Protein 5JCI (pdb70)

Organism: Oryza sativa subsp. japonica (NCBI:txid39947)

Nearest PDB structures (foldseek):
  5jck-assembly1_A  TM=1.001E+00  e=1.129E-86  Oryza sativa Japonica Group
  7bvi-assembly1_A  TM=9.956E-01  e=1.476E-84  Cenchrus americanus
  5jcn-assembly1_A  TM=9.969E-01  e=1.476E-84  Oryza sativa Japonica Group
  5jcl-assembly1_A  TM=9.964E-01  e=8.554E-84  Oryza sativa Japonica Group
  5jcl-assembly2_B  TM=9.959E-01  e=5.136E-84  Oryza sativa Japonica Group

InterPro domains:
  IPR016156 FAD/NAD-linked reductase, dimerisation domain superfamily [G3DSA:3.30.390.30] (347-435)
  IPR016156 FAD/NAD-linked reductase, dimerisation domain superfamily [SSF55424] (340-432)
  IPR023753 FAD/NAD(P)-binding domain [PF07992] (7-322)
  IPR036188 FAD/NAD(P)-binding domain superfamily [G3DSA:3.50.50.60] (10-326)
  IPR036188 FAD/NAD(P)-binding domain superfamily [G3DSA:3.50.50.60] (130-261)
  IPR036188 FAD/NAD(P)-binding domain superfamily [SSF51905] (2-333)
  IPR048618 Monodehydroascorbate reductase 3-like, C-terminal domain [PF21791] (345-432)
  IPR050446 FAD-dependent Oxidoreductases and Apoptosis Regulators [PTHR43557] (4-433)

Solvent-accessible surface area: 18449 Å² total; per-residue (Å²): 158,98,98,14,67,1,1,0,7,12,5,12,13,9,0,0,1,0,0,58,11,0,24,153,62,48,14,132,94,56,33,0,0,0,0,3,102,18,76,41,1,0,0,7,39,30,19,4,10,32,11,9,6,102,63,128,154,32,29,102,41,75,35,15,6,0,0,46,47,60,75,22,104,107,0,54,68,106,36,1,81,141,77,24,3,67,35,19,51,80,21,89,12,78,130,5,54,8,102,66,78,26,0,33,6,68,141,48,50,34,8,20,3,77,34,0,1,0,9,28,18,5,20,22,49,63,4,78,95,119,69,14,121,10,16,144,16,73,36,14,14,42,12,59,33,15,87,34,0,73,118,0,37,61,9,6,123,77,70,156,50,13,74,1,2,0,12,4,4,25,68,44,0,8,2,0,0,2,10,0,53,81,20,104,2,56,0,10,0,1,1,71,64,90,80,0,16,45,221,23,5,26,49,90,0,0,57,5,4,23,44,17,1,66,98,90,34,2,92,37,33,85,59,8,59,11,67,3,2,63,50,69,118,114,30,25,7,55,9,0,35,7,149,83,61,50,90,31,116,5,53,0,0,0,3,11,39,45,24,111,20,34,17,93,42,0,168,80,61,13,43,84,64,119,51,0,0,79,5,59,11,62,0,26,12,69,37,108,10,2,3,0,1,2,18,0,0,0,0,43,1,106,51,32,145,88,40,44,59,16,83,30,21,16,0,9,24,94,0,0,42,14,0,0,88,8,4,38,6,136,80,77,72,133,113,39,130,84,15,79,5,32,6,45,25,32,3,114,19,35,103,8,26,8,34,8,23,2,14,56,56,38,116,54,26,52,8,64,65,38,67,28,104,32,108,139,6,71,1,0,1,0,8,20,94,114,39,83,0,20,0,0,0,1,2,11,22,43,115,116,44,19,156,14,0,17,93,0,0,119,73,42,12,106,21,110,77,62,108,89,5,98,139,56,4,33,98,39,1,81,157,61

Sequence (432 aa):
EKHFKYVILGGGVAAGYAAREFAKQGVKPGELAIISKEAVAPYERPALSKGYLFPQNAARLPGFHVCVGSGGERLLPEWYSEKGIELILSTEIVKADLASKTLTSAVGATFTYEILIIATGSSVIKLSDFGTQGADSNNILYLREVDDADKLVAAIQAKKGGKAVIVGGGYIGLELSAALKINDFDVTMVFPEPWCMPRLFTADIAAFYESYYTNKGVKIVKGTVAVGFDADANGDVTAVNLKNGSVLEADIVVVGVGGRPLTTLFKGQVAEEKGGIKTDAFFETSVPGVYAVGDVATFPMKMYNELRRVEHVDHARKSAEQAVKAIKGKESGESVVEYDYLPYFYSRSFDLGWQFYGDNVGDTILFGDSDPTSAKPKFGSYWIKDGKVLGAFLEGGSPDENKAIAKVAKTQPPVANIEELKKEGLQFASKI

Radius of gyration: 22.46 Å; Cα contacts (8 Å, |Δi|>4): 994; chains: 1; bounding box: 64×62×45 Å

CATH classification: 3.50.50.60 (+2 more: 3.50.50.60, 3.30.390.30)

GO terms:
  GO:0016656 monodehydroascorbate reductase (NADH) activity (F, IDA)
  GO:0098869 cellular oxidant detoxification (P, IDA)

Foldseek 3Di:
DAEAAEEEEAFELLNQLLVVLCVVLPPAARHAEYAHLAAAHYFDQQLLLPQCLAPPPRDDPPVGHPDPVVPDDRCHPVNCVVRNYHYHYSWDFDAADVVQQWTATPVGDIYGYNFYEYEQFWDADFPVNVVAALSPFPQAAEGGDVVSSVVVSVLLVVQQQEAEEEEAFEQSSLSNQQSSVSSNHQYEYEEQDPFGNVVFDDPLVRVLSVVLSVVSRYHYHYNKHFRYFDADPVRHTAWTAIPVGDIGGHNHYYYHHDTATPCVNCVPPWDDDPRAFEDELQQDTPDPSYGYFAQRYFYQQPVVRDTHGDHASVRSNVSSSSNSVVVSCVVVVNDDDGDHDWDWHKHDGDPKIKIKTFDQDADKDKADDSPSVDPQDWIKMFHADPQWTGMIMIMRDDPLLVVLRNCSNSVGDGHDDVVVCRHCVSVVSNVD

B-factor: mean 23.24, std 11.05, range [11.0, 92.42]

Structure (mmCIF, N/CA/C/O backbone):
data_5JCI
#
_entry.id   5JCI
#
_cell.length_a   81.270
_cell.length_b   81.270
_cell.length_c   120.665
_cell.angle_alpha   90.000
_cell.angle_beta   90.000
_cell.angle_gamma   90.000
#
_symmetry.space_group_name_H-M   'P 41 21 2'
#
loop_
_entity.id
_entity.type
_entity.pdbx_description
1 polymer 'Os09g0567300 protein'
2 non-polymer 'FLAVIN-ADENINE DINUCLEOTIDE'
3 water water
#
loop_
_atom_site.group_PDB
_atom_site.id
_atom_site.type_symbol
_atom_site.label_atom_id
_atom_site.label_alt_id
_atom_site.label_comp_id
_atom_site.label_asym_id
_atom_site.label_entity_id
_atom_site.label_seq_id
_atom_site.pdbx_PDB_ins_code
_atom_site.Cartn_x
_atom_site.Cartn_y
_atom_site.Cartn_z
_atom_site.occupancy
_atom_site.B_iso_or_equiv
_atom_site.auth_seq_id
_atom_site.auth_comp_id
_atom_site.auth_asym_id
_atom_site.auth_atom_id
_atom_site.pdbx_PDB_model_num
ATOM 1 N N . GLU A 1 22 ? -23.047 55.931 10.664 1.00 32.16 4 GLU A N 1
ATOM 2 C CA . GLU A 1 22 ? -23.440 54.488 10.888 1.00 27.39 4 GLU A CA 1
ATOM 3 C C . GLU A 1 22 ? -24.249 54.085 9.709 1.00 29.83 4 GLU A C 1
ATOM 4 O O . GLU A 1 22 ? -25.223 54.763 9.323 1.00 32.73 4 GLU A O 1
ATOM 10 N N . LYS A 1 23 ? -23.949 52.895 9.192 1.00 25.52 5 LYS A N 1
ATOM 11 C CA . LYS A 1 23 ? -24.732 52.342 8.085 1.00 21.56 5 LYS A CA 1
ATOM 12 C C . LYS A 1 23 ? -25.302 51.045 8.582 1.00 21.83 5 LYS A C 1
ATOM 13 O O . LYS A 1 23 ? -24.528 50.204 9.128 1.00 25.43 5 LYS A O 1
ATOM 19 N N . HIS A 1 24 ? -26.500 50.810 8.184 1.00 19.62 6 HIS A N 1
ATOM 20 C CA . HIS A 1 24 ? -27.188 49.573 8.458 1.00 22.58 6 HIS A CA 1
ATOM 21 C C . HIS A 1 24 ? -27.551 48.815 7.216 1.00 21.16 6 HIS A C 1
ATOM 22 O O . HIS A 1 24 ? -27.908 49.406 6.194 1.00 22.06 6 HIS A O 1
ATOM 29 N N . PHE A 1 25 ? -27.402 47.460 7.277 1.00 23.06 7 PHE A N 1
ATOM 30 C CA . PHE A 1 25 ? -27.852 46.577 6.171 1.00 18.73 7 PHE A CA 1
ATOM 31 C C . PHE A 1 25 ? -28.498 45.345 6.768 1.00 19.01 7 PHE A C 1
ATOM 32 O O . PHE A 1 25 ? -28.009 44.843 7.784 1.00 19.68 7 PHE A O 1
ATOM 40 N N . LYS A 1 26 ? -29.531 44.852 6.109 1.00 17.29 8 LYS A N 1
ATOM 41 C CA . LYS A 1 26 ? -30.127 43.624 6.562 1.00 18.37 8 LYS A CA 1
ATOM 42 C C . LYS A 1 26 ? -29.091 42.479 6.572 1.00 19.42 8 LYS A C 1
ATOM 43 O O . LYS A 1 26 ? -29.019 41.730 7.533 1.00 18.49 8 LYS A O 1
ATOM 49 N N . TYR A 1 27 ? -28.303 42.413 5.486 1.00 17.92 9 TYR A N 1
ATOM 50 C CA . TYR A 1 27 ? -27.261 41.328 5.400 1.00 15.85 9 TYR A CA 1
ATOM 51 C C . TYR A 1 27 ? -25.922 41.993 5.232 1.00 15.97 9 TYR A C 1
ATOM 52 O O . TYR A 1 27 ? -25.768 42.904 4.357 1.00 15.65 9 TYR A O 1
ATOM 61 N N . VAL A 1 28 ? -24.974 41.593 6.042 1.00 14.75 10 VAL A N 1
ATOM 62 C CA . VAL A 1 28 ? -23.589 42.068 5.883 1.00 14.71 10 VAL A CA 1
ATOM 63 C C . VAL A 1 28 ? -22.733 40.794 5.760 1.00 14.96 10 VAL A C 1
ATOM 64 O O . VAL A 1 28 ? -22.828 39.902 6.551 1.00 14.63 10 VAL A O 1
ATOM 68 N N . ILE A 1 29 ? -21.926 40.777 4.696 1.00 15.60 11 ILE A N 1
ATOM 69 C CA . ILE A 1 29 ? -20.788 39.814 4.586 1.00 13.42 11 ILE A CA 1
ATOM 70 C C . ILE A 1 29 ? -19.529 40.483 5.000 1.00 15.31 11 ILE A C 1
ATOM 71 O O . ILE A 1 29 ? -19.170 41.558 4.431 1.00 14.55 11 ILE A O 1
ATOM 76 N N . LEU A 1 30 ? -18.873 39.954 6.014 1.00 14.28 12 LEU A N 1
ATOM 77 C CA . LEU A 1 30 ? -17.649 40.531 6.468 1.00 13.64 12 LEU A CA 1
ATOM 78 C C . LEU A 1 30 ? -16.523 39.734 5.789 1.00 14.63 12 LEU A C 1
ATOM 79 O O . LEU A 1 30 ? -16.375 38.540 6.053 1.00 14.63 12 LEU A O 1
ATOM 84 N N . GLY A 1 31 ? -15.799 40.452 4.984 1.00 14.39 13 GLY A N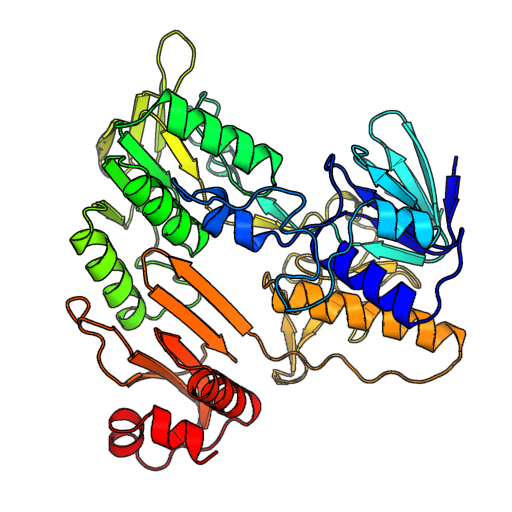 1
ATOM 85 C CA . GLY A 1 31 ? -14.684 39.931 4.166 1.00 14.45 13 GLY A CA 1
ATOM 86 C C . GLY A 1 31 ? -15.098 40.034 2.719 1.00 16.00 13 GLY A C 1
ATOM 87 O O . GLY A 1 31 ? -16.292 39.932 2.401 1.00 15.55 13 GLY A O 1
ATOM 88 N N . GLY A 1 32 ? -14.118 40.193 1.838 1.00 14.30 14 GLY A N 1
ATOM 89 C CA . GLY A 1 32 ? -14.336 40.303 0.406 1.00 16.24 14 GLY A CA 1
ATOM 90 C C . GLY A 1 32 ? -13.555 39.338 -0.399 1.00 16.64 14 GLY A C 1
ATOM 91 O O . GLY A 1 32 ? -12.974 39.692 -1.422 1.00 14.21 14 GLY A O 1
ATOM 92 N N . GLY A 1 33 ? -13.570 38.092 -0.028 1.00 12.65 15 GLY A N 1
ATOM 93 C CA . GLY A 1 33 ? -12.775 37.027 -0.673 1.00 14.05 15 GLY A CA 1
ATOM 94 C C . GLY A 1 33 ? -13.684 36.111 -1.488 1.00 12.86 15 GLY A C 1
ATOM 95 O O . GLY A 1 33 ? -14.772 36.494 -2.043 1.00 12.61 15 GLY A O 1
ATOM 96 N N . VAL A 1 34 ? -13.210 34.913 -1.643 1.00 12.20 16 VAL A N 1
ATOM 97 C CA . VAL A 1 34 ? -13.902 33.945 -2.455 1.00 12.07 16 VAL A CA 1
ATOM 98 C C . VAL A 1 34 ? -15.323 33.642 -1.971 1.00 12.09 16 VAL A C 1
ATOM 99 O O . VAL A 1 34 ? -16.308 33.753 -2.750 1.00 13.19 16 VAL A O 1
ATOM 103 N N . ALA A 1 35 ? -15.461 33.342 -0.685 1.00 11.87 17 ALA A N 1
ATOM 104 C CA . ALA A 1 35 ? -16.750 33.051 -0.187 1.00 12.05 17 ALA A CA 1
ATOM 105 C C . ALA A 1 35 ? -17.651 34.239 -0.292 1.00 11.51 17 ALA A C 1
ATOM 106 O O . ALA A 1 35 ? -18.873 34.142 -0.653 1.00 12.22 17 ALA A O 1
ATOM 108 N N . ALA A 1 36 ? -17.140 35.447 0.003 1.00 12.12 18 ALA A N 1
ATOM 109 C CA . ALA A 1 36 ? -17.958 36.618 -0.158 1.00 12.79 18 ALA A CA 1
ATOM 110 C C . ALA A 1 36 ? -18.545 36.791 -1.490 1.00 13.38 18 ALA A C 1
ATOM 111 O O . ALA A 1 36 ? -19.721 37.144 -1.612 1.00 12.36 18 ALA A O 1
ATOM 113 N N . GLY A 1 37 ? -17.744 36.644 -2.516 1.00 13.04 19 GLY A N 1
ATOM 114 C CA . GLY A 1 37 ? -18.169 36.812 -3.876 1.00 13.72 19 GLY A CA 1
ATOM 115 C C . GLY A 1 37 ? -19.192 35.799 -4.255 1.00 12.19 19 GLY A C 1
ATOM 116 O O . GLY A 1 37 ? -20.204 36.136 -4.952 1.00 13.28 19 GLY A O 1
ATOM 117 N N . TYR A 1 38 ? -18.923 34.552 -3.924 1.00 11.61 20 TYR A N 1
ATOM 118 C CA . TYR A 1 38 ? -19.870 33.480 -4.249 1.00 11.91 20 TYR A CA 1
ATOM 119 C C . TYR A 1 38 ? -21.184 33.609 -3.437 1.00 12.07 20 TYR A C 1
ATOM 120 O O . TYR A 1 38 ? -22.264 33.322 -4.014 1.00 14.46 20 TYR A O 1
ATOM 129 N N . ALA A 1 39 ? -21.105 34.140 -2.223 1.00 12.55 21 ALA A N 1
ATOM 130 C CA . ALA A 1 39 ? -22.292 34.464 -1.469 1.00 12.58 21 ALA A CA 1
ATOM 131 C C . ALA A 1 39 ? -23.084 35.535 -2.214 1.00 16.09 21 ALA A C 1
ATOM 132 O O . ALA A 1 39 ? -24.298 35.399 -2.329 1.00 16.43 21 ALA A O 1
ATOM 134 N N . ALA A 1 40 ? -22.437 36.585 -2.682 1.00 13.94 22 ALA A N 1
ATOM 135 C CA . ALA A 1 40 ? -23.165 37.682 -3.378 1.00 14.73 22 ALA A CA 1
ATOM 136 C C . ALA A 1 40 ? -23.856 37.152 -4.611 1.00 15.36 22 ALA A C 1
ATOM 137 O O . ALA A 1 40 ? -25.012 37.515 -4.847 1.00 16.75 22 ALA A O 1
ATOM 139 N N . ARG A 1 41 ? -23.201 36.257 -5.423 1.00 14.39 23 ARG A N 1
ATOM 140 C CA . ARG A 1 41 ? -23.840 35.713 -6.555 1.00 16.40 23 ARG A CA 1
ATOM 141 C C . ARG A 1 41 ? -25.094 34.897 -6.129 1.00 16.83 23 ARG A C 1
ATOM 142 O O . ARG A 1 41 ? -26.168 34.985 -6.732 1.00 16.42 23 ARG A O 1
ATOM 150 N N . GLU A 1 42 ? -24.974 34.077 -5.061 1.00 13.55 24 GLU A N 1
ATOM 151 C CA . GLU A 1 42 ? -26.139 33.348 -4.592 1.00 13.59 24 GLU A CA 1
ATOM 152 C C . GLU A 1 42 ? -27.247 34.300 -4.078 1.00 13.47 24 GLU A C 1
ATOM 153 O O . GLU A 1 42 ? -28.476 34.050 -4.326 1.00 18.73 24 GLU A O 1
ATOM 159 N N . PHE A 1 43 ? -26.906 35.365 -3.388 1.00 14.25 25 PHE A N 1
ATOM 160 C CA . PHE A 1 43 ? -27.964 36.336 -2.947 1.00 16.16 25 PHE A CA 1
ATOM 161 C C . PHE A 1 43 ? -28.671 36.874 -4.187 1.00 18.69 25 PHE A C 1
ATOM 162 O O . PHE A 1 43 ? -29.909 37.044 -4.097 1.00 19.56 25 PHE A O 1
ATOM 170 N N . ALA A 1 44 ? -27.919 37.221 -5.220 1.00 15.48 26 ALA A N 1
ATOM 171 C CA . ALA A 1 44 ? -28.566 37.612 -6.496 1.00 19.00 26 ALA A CA 1
ATOM 172 C C . ALA A 1 44 ? -29.513 36.644 -7.052 1.00 20.06 26 ALA A C 1
ATOM 173 O O . ALA A 1 44 ? -30.663 36.996 -7.363 1.00 22.49 26 ALA A O 1
ATOM 175 N N . LYS A 1 45 ? -29.120 35.398 -7.061 1.00 18.74 27 LYS A N 1
ATOM 176 C CA . LYS A 1 45 ? -29.966 34.286 -7.509 1.00 20.73 27 LYS A CA 1
ATOM 177 C C . LYS A 1 45 ? -31.182 34.114 -6.657 1.00 21.64 27 LYS A C 1
ATOM 178 O O . LYS A 1 45 ? -32.228 33.675 -7.192 1.00 24.10 27 LYS A O 1
ATOM 184 N N . GLN A 1 46 ? -31.099 34.373 -5.373 1.00 19.68 28 GLN A N 1
ATOM 185 C CA . GLN A 1 46 ? -32.143 34.208 -4.396 1.00 20.00 28 GLN A CA 1
ATOM 186 C C . GLN A 1 46 ? -33.029 35.527 -4.364 1.00 22.91 28 GLN A C 1
ATOM 187 O O . GLN A 1 46 ? -33.982 35.553 -3.627 1.00 29.94 28 GLN A O 1
ATOM 193 N N . GLY A 1 47 ? -32.749 36.488 -5.205 1.00 21.88 29 GLY A N 1
ATOM 194 C CA . GLY A 1 47 ? -33.571 37.728 -5.338 1.00 24.38 29 GLY A CA 1
ATOM 195 C C . GLY A 1 47 ? -33.265 38.809 -4.363 1.00 27.57 29 GLY A C 1
ATOM 196 O O . GLY A 1 47 ? -34.203 39.619 -3.972 1.00 28.20 29 GLY A O 1
ATOM 197 N N . VAL A 1 48 ? -31.988 38.971 -3.954 1.00 22.51 30 VAL A N 1
ATOM 198 C CA . VAL A 1 48 ? -31.683 40.067 -3.027 1.00 24.52 30 VAL A CA 1
ATOM 199 C C . VAL A 1 48 ? -32.075 41.355 -3.766 1.00 22.89 30 VAL A C 1
ATOM 200 O O . VAL A 1 48 ? -31.853 41.497 -4.972 1.00 23.43 30 VAL A O 1
ATOM 204 N N . LYS A 1 49 ? -32.544 42.308 -2.978 1.00 23.18 31 LYS A N 1
ATOM 205 C CA . LYS A 1 49 ? -32.971 43.609 -3.459 1.00 25.65 31 LYS A CA 1
ATOM 206 C C . LYS A 1 49 ? -31.931 44.678 -3.202 1.00 23.78 31 LYS A C 1
ATOM 207 O O . LYS A 1 49 ? -31.143 44.649 -2.210 1.00 20.69 31 LYS A O 1
ATOM 213 N N . PRO A 1 50 ? -31.933 45.723 -4.020 1.00 24.86 32 PRO A N 1
ATOM 214 C CA . PRO A 1 50 ? -31.101 46.813 -3.721 1.00 23.80 32 PRO A CA 1
ATOM 215 C C . PRO A 1 50 ? -31.277 47.391 -2.352 1.00 26.14 32 PRO A C 1
ATOM 216 O O . PRO A 1 50 ? -32.396 47.477 -1.884 1.00 24.88 32 PRO A O 1
ATOM 220 N N . GLY A 1 51 ? -30.155 47.721 -1.679 1.00 23.21 33 GLY A N 1
ATOM 221 C CA . GLY A 1 51 ? -30.127 48.191 -0.318 1.00 23.41 33 GLY A CA 1
ATOM 222 C C . GLY A 1 51 ? -30.136 47.173 0.815 1.00 22.15 33 GLY A C 1
ATOM 223 O O . GLY A 1 51 ? -29.790 47.522 1.947 1.00 27.18 33 GLY A O 1
ATOM 224 N N . GLU A 1 52 ? -30.209 45.887 0.488 1.00 21.21 34 GLU A N 1
ATOM 225 C CA . GLU A 1 52 ? -30.237 44.861 1.486 1.00 18.74 34 GLU A CA 1
ATOM 226 C C . GLU A 1 52 ? -28.863 44.372 1.962 1.00 19.96 34 GLU A C 1
ATOM 227 O O . GLU A 1 52 ? -28.739 44.050 3.151 1.00 18.44 34 GLU A O 1
ATOM 233 N N . LEU A 1 53 ? -27.927 44.279 1.018 1.00 19.00 35 LEU A N 1
ATOM 234 C CA . LEU A 1 53 ? -26.632 43.594 1.234 1.00 18.37 35 LEU A CA 1
ATOM 235 C C . LEU A 1 53 ? -25.427 44.481 1.099 1.00 16.11 35 LEU A C 1
ATOM 236 O O . LEU A 1 53 ? -25.380 45.298 0.203 1.00 18.31 35 LEU A O 1
ATOM 241 N N . ALA A 1 54 ? -24.514 44.382 1.996 1.00 16.38 36 ALA A N 1
ATOM 242 C CA . ALA A 1 54 ? -23.190 45.038 1.901 1.00 15.03 36 ALA A CA 1
ATOM 243 C C . ALA A 1 54 ? -22.105 43.969 2.098 1.00 17.79 36 ALA A C 1
ATOM 244 O O . ALA A 1 54 ? -22.327 42.972 2.871 1.00 17.03 36 ALA A O 1
ATOM 246 N N . ILE A 1 55 ? -20.946 44.185 1.424 1.00 18.75 37 ILE A N 1
ATOM 247 C CA . ILE A 1 55 ? -19.757 43.402 1.697 1.00 15.28 37 ILE A CA 1
ATOM 248 C C . ILE A 1 55 ? -18.734 44.353 2.186 1.00 15.91 37 ILE A C 1
ATOM 249 O O . ILE A 1 55 ? -18.498 45.359 1.497 1.00 18.12 37 ILE A O 1
ATOM 254 N N . ILE A 1 56 ? -18.132 44.040 3.320 1.00 15.02 38 ILE A N 1
ATOM 255 C CA . ILE A 1 56 ? -17.100 44.933 3.874 1.00 15.68 38 ILE A CA 1
ATOM 256 C C . ILE A 1 56 ? -15.775 44.231 3.750 1.00 18.15 38 ILE A C 1
ATOM 257 O O . ILE A 1 56 ? -15.623 43.111 4.222 1.00 16.79 38 ILE A O 1
ATOM 262 N N . SER A 1 57 ? -14.782 44.835 3.106 1.00 14.29 39 SER A N 1
ATOM 263 C CA . SER A 1 57 ? -13.463 44.193 2.909 1.00 13.91 39 SER A CA 1
ATOM 264 C C . SER A 1 57 ? -12.337 45.129 3.117 1.00 16.48 39 SER A C 1
ATOM 265 O O . SER A 1 57 ? -12.402 46.272 2.694 1.00 18.35 39 SER A O 1
ATOM 268 N N . LYS A 1 58 ? -11.300 44.598 3.723 1.00 16.11 40 LYS A N 1
ATOM 269 C CA . LYS A 1 58 ? -10.071 45.345 3.887 1.00 17.26 40 LYS A CA 1
ATOM 270 C C . LYS A 1 58 ? -9.309 45.558 2.593 1.00 17.08 40 LYS A C 1
ATOM 271 O O . LYS A 1 58 ? -8.399 46.385 2.577 1.00 16.27 40 LYS A O 1
ATOM 277 N N . GLU A 1 59 ? -9.578 44.711 1.558 1.00 16.75 41 GLU A N 1
ATOM 278 C CA . GLU A 1 59 ? -8.913 44.831 0.287 1.00 17.53 41 GLU A CA 1
ATOM 279 C C . GLU A 1 59 ? -9.484 46.008 -0.504 1.00 18.34 41 GLU A C 1
ATOM 280 O O . GLU A 1 59 ? -10.606 46.485 -0.227 1.00 16.94 41 GLU A O 1
ATOM 286 N N . ALA A 1 60 ? -8.717 46.460 -1.476 1.00 15.79 42 ALA A N 1
ATOM 287 C CA . ALA A 1 60 ? -9.144 47.600 -2.343 1.00 16.23 42 ALA A CA 1
ATOM 288 C C . ALA A 1 60 ? -9.839 47.274 -3.555 1.00 17.32 42 ALA A C 1
ATOM 289 O O . ALA A 1 60 ? -10.101 48.132 -4.430 1.00 17.56 42 ALA A O 1
ATOM 291 N N . VAL A 1 61 ? -10.216 45.992 -3.701 1.00 16.93 43 VAL A N 1
ATOM 292 C CA . VAL A 1 61 ? -10.765 45.490 -4.937 1.00 15.86 43 VAL A CA 1
ATOM 293 C C . VAL A 1 61 ? -11.891 44.501 -4.623 1.00 15.43 43 VAL A C 1
ATOM 294 O O . VAL A 1 61 ? -11.976 43.979 -3.522 1.00 15.75 43 VAL A O 1
ATOM 298 N N . ALA A 1 62 ? -12.760 44.240 -5.577 1.00 14.38 44 ALA A N 1
ATOM 299 C CA . ALA A 1 62 ? -13.905 43.353 -5.449 1.00 14.79 44 ALA A CA 1
ATOM 300 C C . ALA A 1 62 ? -13.396 41.895 -5.359 1.00 12.90 44 ALA A C 1
ATOM 301 O O . ALA A 1 62 ? -12.304 41.564 -5.807 1.00 14.86 44 ALA A O 1
ATOM 303 N N . PRO A 1 63 ? -14.237 41.022 -4.824 1.00 13.85 45 PRO A N 1
ATOM 304 C CA . PRO A 1 63 ? -13.884 39.649 -4.653 1.00 13.91 45 PRO A CA 1
ATOM 305 C C . PRO A 1 63 ? -13.268 38.996 -5.877 1.00 14.04 45 PRO A C 1
ATOM 306 O O . PRO A 1 63 ? -13.755 39.127 -7.003 1.00 13.32 45 PRO A O 1
ATOM 310 N N . TYR A 1 64 ? -12.224 38.165 -5.640 1.00 11.63 46 TYR A N 1
ATOM 311 C CA . TYR A 1 64 ? -11.534 37.559 -6.774 1.00 12.19 46 TYR A CA 1
ATOM 312 C C . TYR A 1 64 ? -11.165 36.114 -6.461 1.00 12.00 46 TYR A C 1
ATOM 313 O O . TYR A 1 64 ? -11.244 35.649 -5.316 1.00 11.92 46 TYR A O 1
ATOM 322 N N . GLU A 1 65 ? -10.760 35.398 -7.508 1.00 12.10 47 GLU A N 1
ATOM 323 C CA . GLU A 1 65 ? -10.429 33.944 -7.411 1.00 13.04 47 GLU A CA 1
ATOM 324 C C . GLU A 1 65 ? -8.997 33.876 -6.935 1.00 14.77 47 GLU A C 1
ATOM 325 O O . GLU A 1 65 ? -8.028 33.842 -7.689 1.00 13.34 47 GLU A O 1
ATOM 331 N N . ARG A 1 66 ? -8.850 33.747 -5.621 1.00 12.69 48 ARG A N 1
ATOM 332 C CA . ARG A 1 66 ? -7.540 33.854 -4.971 1.00 11.28 48 ARG A CA 1
ATOM 333 C C . ARG A 1 66 ? -6.547 32.815 -5.426 1.00 11.81 48 ARG A C 1
ATOM 334 O O . ARG A 1 66 ? -5.342 33.124 -5.400 1.00 13.20 48 ARG A O 1
ATOM 342 N N . PRO A 1 67 ? -6.968 31.620 -5.859 1.00 12.15 49 PRO A N 1
ATOM 343 C CA . PRO A 1 67 ? -5.901 30.673 -6.331 1.00 13.26 49 PRO A CA 1
ATOM 344 C C . PRO A 1 67 ? -5.053 31.171 -7.477 1.00 13.87 49 PRO A C 1
ATOM 345 O O . PRO A 1 67 ? -3.920 30.727 -7.639 1.00 13.23 49 PRO A O 1
ATOM 349 N N . ALA A 1 68 ? -5.514 32.184 -8.243 1.00 12.90 50 ALA A N 1
ATOM 350 C CA . ALA A 1 68 ? -4.691 32.757 -9.337 1.00 13.37 50 ALA A CA 1
ATOM 351 C C . ALA A 1 68 ? -3.479 33.461 -8.837 1.00 13.71 50 ALA A C 1
ATOM 352 O O . ALA A 1 68 ? -2.503 33.614 -9.581 1.00 13.55 50 ALA A O 1
ATOM 354 N N . LEU A 1 69 ? -3.402 33.879 -7.562 1.00 12.86 51 LEU A N 1
ATOM 355 C CA . LEU A 1 69 ? -2.291 34.665 -7.087 1.00 11.76 51 LEU A CA 1
ATOM 356 C C . LEU A 1 69 ? -0.955 33.944 -7.114 1.00 12.82 51 LEU A C 1
ATOM 357 O O . LEU A 1 69 ? 0.041 34.570 -7.255 1.00 14.48 51 LEU A O 1
ATOM 362 N N . SER A 1 70 ? -0.969 32.618 -6.936 1.00 11.86 52 SER A N 1
ATOM 363 C CA . SER A 1 70 ? 0.257 31.801 -6.985 1.00 13.50 52 SER A CA 1
ATOM 364 C C . SER A 1 70 ? 0.358 31.042 -8.256 1.00 16.63 52 SER A C 1
ATOM 365 O O . SER A 1 70 ? 1.287 30.200 -8.401 1.00 17.24 52 SER A O 1
ATOM 368 N N . LYS A 1 71 ? -0.459 31.343 -9.272 1.00 14.20 53 LYS A N 1
ATOM 369 C CA . LYS A 1 71 ? -0.468 30.657 -10.566 1.00 14.56 53 LYS A CA 1
ATOM 370 C C . LYS A 1 71 ? -0.304 31.771 -11.638 1.00 16.40 53 LYS A C 1
ATOM 371 O O . LYS A 1 71 ? 0.795 32.337 -11.708 1.00 15.96 53 LYS A O 1
ATOM 377 N N . GLY A 1 72 ? -1.384 32.152 -12.329 1.00 14.56 54 GLY A N 1
ATOM 378 C CA . GLY A 1 72 ? -1.219 33.075 -13.448 1.00 14.99 54 GLY A CA 1
ATOM 379 C C . GLY A 1 72 ? -0.706 34.427 -13.106 1.00 14.41 54 GLY A C 1
ATOM 380 O O . GLY A 1 72 ? -0.174 35.142 -13.953 1.00 14.74 54 GLY A O 1
ATOM 381 N N . TYR A 1 73 ? -0.912 34.866 -11.842 1.00 12.34 55 TYR A N 1
ATOM 382 C CA . TYR A 1 73 ? -0.479 36.243 -11.464 1.00 11.48 55 TYR A CA 1
ATOM 383 C C . TYR A 1 73 ? 1.046 36.419 -11.644 1.00 12.61 55 TYR A C 1
ATOM 384 O O . TYR A 1 73 ? 1.564 37.488 -11.860 1.00 15.01 55 TYR A O 1
ATOM 393 N N . LEU A 1 74 ? 1.709 35.290 -11.476 1.00 12.78 56 LEU A N 1
ATOM 394 C CA . LEU A 1 74 ? 3.155 35.238 -11.427 1.00 14.15 56 LEU A CA 1
ATOM 395 C C . LEU A 1 74 ? 3.766 34.809 -12.723 1.00 18.06 56 LEU A C 1
ATOM 396 O O . LEU A 1 74 ? 5.059 34.674 -12.817 1.00 19.64 56 LEU A O 1
ATOM 401 N N . PHE A 1 75 ? 2.979 34.540 -13.770 1.00 15.54 57 PHE A N 1
ATOM 402 C CA . PHE A 1 75 ? 3.518 34.181 -15.093 1.00 16.73 57 PHE A CA 1
ATOM 403 C C . PHE A 1 75 ? 4.368 35.350 -15.671 1.00 17.51 57 PHE A C 1
ATOM 404 O O . PHE A 1 75 ? 4.073 36.519 -15.493 1.00 17.91 57 PHE A O 1
ATOM 412 N N . PRO A 1 76 ? 5.497 34.959 -16.286 1.00 18.77 58 PRO A N 1
ATOM 413 C CA . PRO A 1 76 ? 6.289 36.098 -16.835 1.00 19.92 58 PRO A CA 1
ATOM 414 C C . PRO A 1 76 ? 5.709 36.640 -18.174 1.00 21.12 58 PRO A C 1
ATOM 415 O O . PRO A 1 76 ? 6.025 37.751 -18.518 1.00 25.48 58 PRO A O 1
ATOM 419 N N . GLN A 1 77 ? 4.836 35.933 -18.807 1.00 18.40 59 GLN A N 1
ATOM 420 C CA . GLN A 1 77 ? 4.032 36.418 -19.956 1.00 22.99 59 GLN A CA 1
ATOM 421 C C . GLN A 1 77 ? 2.619 36.067 -19.782 1.00 19.10 59 GLN A C 1
ATOM 422 O O . GLN A 1 77 ? 2.285 35.024 -19.194 1.00 20.06 59 GLN A O 1
ATOM 428 N N . ASN A 1 78 ? 1.808 36.965 -20.324 1.00 16.39 60 ASN A N 1
ATOM 429 C CA . ASN A 1 78 ? 0.343 36.682 -20.304 1.00 17.92 60 ASN A CA 1
ATOM 430 C C . ASN A 1 78 ? -0.216 36.376 -18.861 1.00 16.31 60 ASN A C 1
ATOM 431 O O . ASN A 1 78 ? -1.004 35.406 -18.640 1.00 16.56 60 ASN A O 1
ATOM 436 N N . ALA A 1 79 ? 0.260 37.170 -17.966 1.00 15.15 61 ALA A N 1
ATOM 437 C CA . ALA A 1 79 ? -0.093 37.063 -16.514 1.00 16.80 61 ALA A CA 1
ATOM 438 C C . ALA A 1 79 ? -1.530 37.478 -16.268 1.00 16.60 61 ALA A C 1
ATOM 439 O O . ALA A 1 79 ? -2.099 38.366 -16.943 1.00 16.41 61 ALA A O 1
ATOM 441 N N . ALA A 1 80 ? -2.139 36.814 -15.277 1.00 13.66 62 ALA A N 1
ATOM 442 C CA . ALA A 1 80 ? -3.485 37.191 -14.792 1.00 13.88 62 ALA A CA 1
ATOM 443 C C . ALA A 1 80 ? -3.411 38.526 -14.083 1.00 15.61 62 ALA A C 1
ATOM 444 O O . ALA A 1 80 ? -2.469 38.811 -13.284 1.00 14.35 62 ALA A O 1
ATOM 446 N N . ARG A 1 81 ? -4.418 39.368 -14.312 1.00 13.82 63 ARG A N 1
ATOM 447 C CA . ARG A 1 81 ? -4.484 40.682 -13.699 1.00 14.08 63 ARG A CA 1
ATOM 448 C C . ARG A 1 81 ? -5.951 41.018 -13.504 1.00 14.03 63 ARG A C 1
ATOM 449 O O . ARG A 1 81 ? -6.760 40.799 -14.422 1.00 13.79 63 ARG A O 1
ATOM 457 N N . LEU A 1 82 ? -6.301 41.639 -12.368 1.00 11.82 64 LEU A N 1
ATOM 458 C CA . LEU A 1 82 ? -7.637 42.153 -12.189 1.00 14.03 64 LEU A CA 1
ATOM 459 C C . LEU A 1 82 ? -7.949 43.222 -13.220 1.00 13.15 64 LEU A C 1
ATOM 460 O O . LEU A 1 82 ? -7.046 44.010 -13.537 1.00 13.73 64 LEU A O 1
ATOM 465 N N . PRO A 1 83 ? -9.172 43.307 -13.695 1.00 15.29 65 PRO A N 1
ATOM 466 C CA . PRO A 1 83 ? -10.338 42.586 -13.276 1.00 13.77 65 PRO A CA 1
ATOM 467 C C . PRO A 1 83 ? -10.613 41.223 -13.879 1.00 13.74 65 PRO A C 1
ATOM 468 O O . PRO A 1 83 ? -11.672 40.668 -13.658 1.00 15.49 65 PRO A O 1
ATOM 472 N N . GLY A 1 84 ? -9.654 40.654 -14.590 1.00 13.98 66 GLY A N 1
ATOM 473 C CA . GLY A 1 84 ? -9.853 39.360 -15.274 1.00 13.00 66 GLY A CA 1
ATOM 474 C C . GLY A 1 84 ? -10.292 38.231 -14.385 1.00 14.53 66 GLY A C 1
ATOM 475 O O . GLY A 1 84 ? -11.136 37.490 -14.754 1.00 14.93 66 GLY A O 1
ATOM 476 N N . PHE A 1 85 ? -9.690 38.153 -13.181 1.00 13.16 67 PHE A N 1
ATOM 477 C CA . PHE A 1 85 ? -9.945 37.019 -12.327 1.00 12.45 67 PHE A CA 1
ATOM 478 C C . PHE A 1 85 ? -10.816 37.342 -11.153 1.00 14.47 67 PHE A C 1
ATOM 479 O O . PHE A 1 85 ? -10.824 36.609 -10.138 1.00 13.93 67 PHE A O 1
ATOM 487 N N . HIS A 1 86 ? -11.735 38.319 -11.304 1.00 13.38 68 HIS A N 1
ATOM 488 C CA . HIS A 1 86 ? -12.784 38.381 -10.283 1.00 13.17 68 HIS A CA 1
ATOM 489 C C . HIS A 1 86 ? -13.635 37.127 -10.270 1.00 14.27 68 HIS A C 1
ATOM 490 O O . HIS A 1 86 ? -13.747 36.424 -11.292 1.00 13.50 68 HIS A O 1
ATOM 497 N N . VAL A 1 87 ? -14.266 36.816 -9.141 1.00 13.43 69 VAL A N 1
ATOM 498 C CA . VAL A 1 87 ? -15.201 35.773 -9.135 1.00 11.97 69 VAL A CA 1
ATOM 499 C C . VAL A 1 87 ? -16.267 36.076 -10.202 1.00 13.52 69 VAL A C 1
ATOM 500 O O . VAL A 1 87 ? -16.470 37.282 -10.487 1.00 14.42 69 VAL A O 1
ATOM 504 N N . CYS A 1 88 ? -16.989 35.136 -10.711 1.00 13.82 70 CYS A N 1
ATOM 505 C CA . CYS A 1 88 ? -16.943 33.687 -10.463 1.00 14.49 70 CYS A CA 1
ATOM 506 C C . CYS A 1 88 ? -16.256 32.925 -11.604 1.00 14.15 70 CYS A C 1
ATOM 507 O O . CYS A 1 88 ? -16.596 31.746 -11.873 1.00 15.40 70 CYS A O 1
ATOM 510 N N . VAL A 1 89 ? -15.306 33.544 -12.314 1.00 14.37 71 VAL A N 1
ATOM 511 C CA . VAL A 1 89 ? -14.836 32.919 -13.535 1.00 15.47 71 VAL A CA 1
ATOM 512 C C . VAL A 1 89 ? -13.939 31.724 -13.302 1.00 16.43 71 VAL A C 1
ATOM 513 O O . VAL A 1 89 ? -13.736 30.864 -14.165 1.00 17.34 71 VAL A O 1
ATOM 517 N N . GLY A 1 90 ? -13.475 31.501 -12.044 1.00 13.24 72 GLY A N 1
ATOM 518 C CA . GLY A 1 90 ? -12.545 30.359 -11.763 1.00 15.05 72 GLY A CA 1
ATOM 519 C C . GLY A 1 90 ? -13.321 29.068 -11.677 1.00 14.86 72 GLY A C 1
ATOM 520 O O . GLY A 1 90 ? -12.715 28.046 -11.681 1.00 20.09 72 GLY A O 1
ATOM 521 N N . SER A 1 91 ? -14.636 29.137 -11.602 1.00 15.00 73 SER A N 1
ATOM 522 C CA . SER A 1 91 ? -15.510 27.972 -11.684 1.00 16.28 73 SER A CA 1
ATOM 523 C C . SER A 1 91 ? -16.289 27.928 -12.922 1.00 20.16 73 SER A C 1
ATOM 524 O O . SER A 1 91 ? -17.229 27.233 -12.991 1.00 24.99 73 SER A O 1
ATOM 527 N N . GLY A 1 92 ? -15.924 28.762 -13.880 1.00 21.45 74 GLY A N 1
ATOM 528 C CA . GLY A 1 92 ? -16.660 28.842 -15.099 1.00 23.70 74 GLY A CA 1
ATOM 529 C C . GLY A 1 92 ? -17.883 29.687 -15.084 1.00 23.45 74 GLY A C 1
ATOM 530 O O . GLY A 1 92 ? -18.667 29.649 -16.049 1.00 25.05 74 GLY A O 1
ATOM 531 N N . GLY A 1 93 ? -18.071 30.492 -14.012 1.00 21.54 75 GLY A N 1
ATOM 532 C CA . GLY A 1 93 ? -19.211 31.404 -13.898 1.00 19.83 75 GLY A CA 1
ATOM 533 C C . GLY A 1 93 ? -18.986 32.755 -14.485 1.00 18.38 75 GLY A C 1
ATOM 534 O O . GLY A 1 93 ? -17.892 33.024 -15.068 1.00 21.31 75 GLY A O 1
ATOM 535 N N . GLU A 1 94 ? -20.025 33.606 -14.421 1.00 20.42 76 GLU A N 1
ATOM 536 C CA . GLU A 1 94 ? -19.925 34.995 -14.900 1.00 24.61 76 GLU A CA 1
ATOM 537 C C . GLU A 1 94 ? -19.033 35.830 -14.017 1.00 18.98 76 GLU A C 1
ATOM 538 O O . GLU A 1 94 ? -18.919 35.590 -12.821 1.00 20.63 76 GLU A O 1
ATOM 544 N N . ARG A 1 95 ? -18.419 36.798 -14.553 1.00 16.71 77 ARG A N 1
ATOM 545 C CA . ARG A 1 95 ? -17.559 37.660 -13.889 1.00 16.13 77 ARG A CA 1
ATOM 546 C C . ARG A 1 95 ? -18.401 38.706 -13.188 1.00 20.96 77 ARG A C 1
ATOM 547 O O . ARG A 1 95 ? -19.229 39.424 -13.833 1.00 22.64 77 ARG A O 1
ATOM 555 N N . LEU A 1 96 ? -18.117 38.942 -11.948 1.00 15.54 78 LEU A N 1
ATOM 556 C CA . LEU A 1 96 ? -18.745 39.981 -11.091 1.00 16.18 78 LEU A CA 1
ATOM 557 C C . LEU A 1 96 ? -17.776 41.148 -10.898 1.00 17.90 78 LEU A C 1
ATOM 558 O O . LEU A 1 96 ? -16.955 41.190 -10.047 1.00 15.98 78 LEU A O 1
ATOM 563 N N . LEU A 1 97 ? -17.762 42.099 -11.831 1.00 17.80 79 LEU A N 1
ATOM 564 C CA . LEU A 1 97 ? -17.067 43.334 -11.715 1.00 16.62 79 LEU A CA 1
ATOM 565 C C . LEU A 1 97 ? -17.650 44.205 -10.662 1.00 16.25 79 LEU A C 1
ATOM 566 O O . LEU A 1 97 ? -18.824 44.061 -10.291 1.00 19.11 79 LEU A O 1
ATOM 571 N N . PRO A 1 98 ? -16.958 45.220 -10.207 1.00 16.73 80 PRO A N 1
ATOM 572 C CA . PRO A 1 98 ? -17.514 46.232 -9.368 1.00 19.79 80 PRO A CA 1
ATOM 573 C C . PRO A 1 98 ? -18.820 46.818 -9.813 1.00 21.73 80 PRO A C 1
ATOM 574 O O . PRO A 1 98 ? -19.756 46.923 -9.018 1.00 22.24 80 PRO A O 1
ATOM 578 N N . GLU A 1 99 ? -18.973 47.017 -11.144 1.00 18.57 81 GLU A N 1
ATOM 579 C CA . GLU A 1 99 ? -20.245 47.535 -11.640 1.00 21.09 81 GLU A CA 1
ATOM 580 C C . GLU A 1 99 ? -21.390 46.566 -11.463 1.00 18.92 81 GLU A C 1
ATOM 581 O O . GLU A 1 99 ? -22.570 46.978 -11.468 1.00 22.66 81 GLU A O 1
ATOM 587 N N . TRP A 1 100 ? -21.108 45.244 -11.394 1.00 18.15 82 TRP A N 1
ATOM 588 C CA . TRP A 1 100 ? -22.162 44.232 -11.237 1.00 18.58 82 TRP A CA 1
ATOM 589 C C . TRP A 1 100 ? -22.762 44.515 -9.845 1.00 18.19 82 TRP A C 1
ATOM 590 O O . TRP A 1 100 ? -23.991 44.466 -9.655 1.00 20.12 82 TRP A O 1
ATOM 601 N N . TYR A 1 101 ? -21.940 44.703 -8.812 1.00 17.23 83 TYR A N 1
ATOM 602 C CA . TYR A 1 101 ? -22.488 44.909 -7.473 1.00 18.40 83 TYR A CA 1
ATOM 603 C C . TYR A 1 101 ? -23.304 46.243 -7.413 1.00 20.72 83 TYR A C 1
ATOM 604 O O . TYR A 1 101 ? -24.444 46.267 -6.951 1.00 20.24 83 TYR A O 1
ATOM 613 N N . SER A 1 102 ? -22.780 47.290 -8.063 1.00 19.32 84 SER A N 1
ATOM 614 C CA . SER A 1 102 ? -23.592 48.553 -8.045 1.00 23.27 84 SER A CA 1
ATOM 615 C C . SER A 1 102 ? -24.903 48.346 -8.779 1.00 21.15 84 SER A C 1
ATOM 616 O O . SER A 1 102 ? -25.940 48.903 -8.252 1.00 21.84 84 SER A O 1
ATOM 619 N N . GLU A 1 103 ? -24.939 47.701 -9.942 1.00 22.65 85 GLU A N 1
ATOM 620 C CA . GLU A 1 103 ? -26.178 47.447 -10.683 1.00 25.83 85 GLU A CA 1
ATOM 621 C C . GLU A 1 103 ? -27.195 46.717 -9.859 1.00 26.82 85 GLU A C 1
ATOM 622 O O . GLU A 1 103 ? -28.403 46.983 -9.965 1.00 28.37 85 GLU A O 1
ATOM 628 N N . LYS A 1 104 ? -26.733 45.806 -9.012 1.00 23.26 86 LYS A N 1
ATOM 629 C CA . LYS A 1 104 ? -27.630 45.060 -8.164 1.00 20.82 86 LYS A CA 1
ATOM 630 C C . LYS A 1 104 ? -27.949 45.834 -6.824 1.00 18.53 86 LYS A C 1
ATOM 631 O O . LYS A 1 104 ? -28.684 45.256 -5.971 1.00 20.01 86 LYS A O 1
ATOM 637 N N . GLY A 1 105 ? -27.388 46.985 -6.539 1.00 18.27 87 GLY A N 1
ATOM 638 C CA . GLY A 1 105 ? -27.547 47.616 -5.305 1.00 19.34 87 GLY A CA 1
ATOM 639 C C . GLY A 1 105 ? -27.011 46.849 -4.110 1.00 20.48 87 GLY A C 1
ATOM 640 O O . GLY A 1 105 ? -27.546 46.898 -3.001 1.00 18.83 87 GLY A O 1
ATOM 641 N N . ILE A 1 106 ? -25.878 46.153 -4.367 1.00 19.14 88 ILE A N 1
ATOM 642 C CA . ILE A 1 106 ? -25.069 45.520 -3.294 1.00 17.74 88 ILE A CA 1
ATOM 643 C C . ILE A 1 106 ? -23.899 46.397 -3.047 1.00 20.69 88 ILE A C 1
ATOM 644 O O . ILE A 1 106 ? -23.154 46.716 -3.966 1.00 19.89 88 ILE A O 1
ATOM 649 N N . GLU A 1 107 ? -23.731 46.875 -1.818 1.00 17.80 89 GLU A N 1
ATOM 650 C CA . GLU A 1 107 ? -22.751 47.895 -1.543 1.00 20.29 89 GLU A CA 1
ATOM 651 C C . GLU A 1 107 ? -21.400 47.202 -1.305 1.00 19.48 89 GLU A C 1
ATOM 652 O O . GLU A 1 107 ? -21.306 46.482 -0.317 1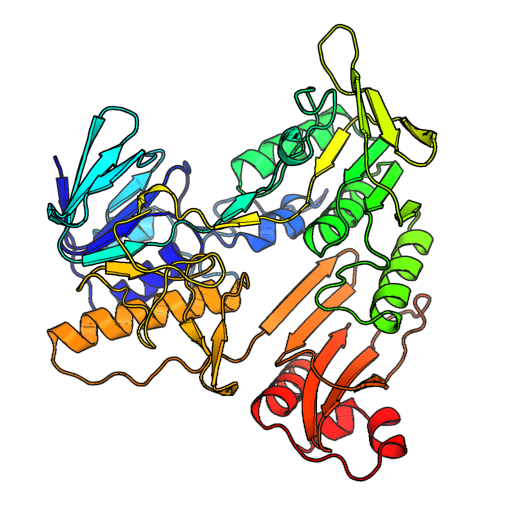.00 22.37 89 GLU A O 1
ATOM 658 N N . LEU A 1 108 ? -20.334 47.515 -2.027 1.00 17.51 90 LEU A N 1
ATOM 659 C CA . LEU A 1 108 ? -19.010 47.060 -1.744 1.00 19.54 90 LEU A CA 1
ATOM 660 C C . LEU A 1 108 ? -18.300 48.065 -0.981 1.00 20.90 90 LEU A C 1
ATOM 661 O O . LEU A 1 108 ? -18.057 49.181 -1.460 1.00 25.65 90 LEU A O 1
ATOM 666 N N . ILE A 1 109 ? -17.994 47.817 0.269 1.00 18.20 91 ILE A N 1
ATOM 667 C CA . ILE A 1 109 ? -17.332 48.764 1.180 1.00 18.64 91 ILE A CA 1
ATOM 668 C C . ILE A 1 109 ? -15.879 48.296 1.326 1.00 18.45 91 ILE A C 1
ATOM 669 O O . ILE A 1 109 ? -15.512 47.419 2.103 1.00 20.00 91 ILE A O 1
ATOM 674 N N . LEU A 1 110 ? -15.022 48.919 0.508 1.00 17.05 92 LEU A N 1
ATOM 675 C CA . LEU A 1 110 ? -13.679 48.409 0.324 1.00 16.17 92 LEU A CA 1
ATOM 676 C C . LEU A 1 110 ? -12.669 49.214 1.094 1.00 18.31 92 LEU A C 1
ATOM 677 O O . LEU A 1 110 ? -13.027 50.261 1.670 1.00 19.82 92 LEU A O 1
ATOM 682 N N . SER A 1 111 ? -11.486 48.681 1.275 1.00 16.26 93 SER A N 1
ATOM 683 C CA . SER A 1 111 ? -10.445 49.300 2.010 1.00 17.71 93 SER A CA 1
ATOM 684 C C . SER A 1 111 ? -10.939 49.656 3.427 1.00 21.96 93 SER A C 1
ATOM 685 O O . SER A 1 111 ? -10.608 50.699 3.990 1.00 19.96 93 SER A O 1
ATOM 688 N N . THR A 1 112 ? -11.655 48.725 4.027 1.00 17.44 94 THR A N 1
ATOM 689 C CA . THR A 1 112 ? -12.309 48.919 5.326 1.00 18.02 94 THR A CA 1
ATOM 690 C C . THR A 1 112 ? -12.029 47.745 6.134 1.00 17.27 94 THR A C 1
ATOM 691 O O . THR A 1 112 ? -12.593 46.680 5.885 1.00 20.39 94 THR A O 1
ATOM 695 N N . GLU A 1 113 ? -11.162 47.856 7.156 1.00 17.26 95 GLU A N 1
ATOM 696 C CA . GLU A 1 113 ? -10.811 46.790 8.055 1.00 17.07 95 GLU A CA 1
ATOM 697 C C . GLU A 1 113 ? -11.691 46.923 9.295 1.00 18.35 95 GLU A C 1
ATOM 698 O O . GLU A 1 113 ? -11.577 47.890 10.076 1.00 19.62 95 GLU A O 1
ATOM 704 N N . ILE A 1 114 ? -12.505 45.862 9.517 1.00 16.32 96 ILE A N 1
ATOM 705 C CA . ILE A 1 114 ? -13.224 45.777 10.818 1.00 15.82 96 ILE A CA 1
ATOM 706 C C . ILE A 1 114 ? -12.273 45.286 11.892 1.00 17.35 96 ILE A C 1
ATOM 707 O O . ILE A 1 114 ? -11.534 44.289 11.818 1.00 18.21 96 ILE A O 1
ATOM 712 N N . VAL A 1 115 ? -12.232 46.110 13.004 1.00 16.78 97 VAL A N 1
ATOM 713 C CA . VAL A 1 115 ? -11.385 45.853 14.117 1.00 17.02 97 VAL A CA 1
ATOM 714 C C . VAL A 1 115 ? -12.088 45.574 15.446 1.00 19.69 97 VAL A C 1
ATOM 715 O O . VAL A 1 115 ? -11.457 45.211 16.428 1.00 21.39 97 VAL A O 1
ATOM 719 N N . LYS A 1 116 ? -13.373 45.654 15.425 1.00 22.07 98 LYS A N 1
ATOM 720 C CA . LYS A 1 116 ? -14.199 45.203 16.513 1.00 21.75 98 LYS A CA 1
ATOM 721 C C . LYS A 1 116 ? -15.538 44.760 15.988 1.00 19.89 98 LYS A C 1
ATOM 722 O O . LYS A 1 116 ? -16.108 45.379 15.138 1.00 19.11 98 LYS A O 1
ATOM 728 N N . ALA A 1 117 ? -16.048 43.691 16.591 1.00 18.66 99 ALA A N 1
ATOM 729 C CA . ALA A 1 117 ? -17.380 43.114 16.301 1.00 18.27 99 ALA A CA 1
ATOM 730 C C . ALA A 1 117 ? -18.055 42.848 17.637 1.00 22.45 99 ALA A C 1
ATOM 731 O O . ALA A 1 117 ? -17.488 42.124 18.467 1.00 24.33 99 ALA A O 1
ATOM 733 N N . ASP A 1 118 ? -19.247 43.394 17.777 1.00 21.76 100 ASP A N 1
ATOM 734 C CA . ASP A 1 118 ? -20.065 43.096 18.934 1.00 21.88 100 ASP A CA 1
ATOM 735 C C . ASP A 1 118 ? -21.309 42.352 18.482 1.00 17.52 100 ASP A C 1
ATOM 736 O O . ASP A 1 118 ? -22.222 42.973 17.932 1.00 18.18 100 ASP A O 1
ATOM 741 N N . LEU A 1 119 ? -21.382 41.053 18.690 1.00 18.80 101 LEU A N 1
ATOM 742 C CA . LEU A 1 119 ? -22.510 40.342 18.103 1.00 20.10 101 LEU A CA 1
ATOM 743 C C . LEU A 1 119 ? -23.809 40.673 18.846 1.00 21.62 101 LEU A C 1
ATOM 744 O O . LEU A 1 119 ? -24.808 40.803 18.174 1.00 23.13 101 LEU A O 1
ATOM 749 N N . ALA A 1 120 ? -23.746 41.024 20.146 1.00 22.91 102 ALA A N 1
ATOM 750 C CA . ALA A 1 120 ? -25.039 41.222 20.874 1.00 21.23 102 ALA A CA 1
ATOM 751 C C . ALA A 1 120 ? -25.749 42.476 20.338 1.00 22.85 102 ALA A C 1
ATOM 752 O O . ALA A 1 120 ? -26.948 42.488 20.052 1.00 24.90 102 ALA A O 1
ATOM 754 N N . SER A 1 121 ? -24.936 43.499 20.072 1.00 20.18 103 SER A N 1
ATOM 755 C CA . SER A 1 121 ? -25.459 44.701 19.490 1.00 20.67 103 SER A CA 1
ATOM 756 C C . SER A 1 121 ? -25.486 44.775 17.959 1.00 22.92 103 SER A C 1
ATOM 757 O O . SER A 1 121 ? -25.798 45.842 17.374 1.00 26.14 103 SER A O 1
ATOM 760 N N . LYS A 1 122 ? -24.988 43.735 17.313 1.00 21.26 104 LYS A N 1
ATOM 761 C CA . LYS A 1 122 ? -24.962 43.654 15.867 1.00 17.32 104 LYS A CA 1
ATOM 762 C C . LYS A 1 122 ? -24.242 44.827 15.265 1.00 15.65 104 LYS A C 1
ATOM 763 O O . LYS A 1 122 ? -24.705 45.395 14.239 1.00 20.26 104 LYS A O 1
ATOM 769 N N . THR A 1 123 ? -23.054 45.132 15.799 1.00 19.33 105 THR A N 1
ATOM 770 C CA . THR A 1 123 ? -22.248 46.253 15.387 1.00 20.40 105 THR A CA 1
ATOM 771 C C . THR A 1 123 ? -20.787 45.934 15.104 1.00 19.32 105 THR A C 1
ATOM 772 O O . THR A 1 123 ? -20.082 45.305 15.880 1.00 20.25 105 THR A O 1
ATOM 776 N N . LEU A 1 124 ? -20.372 46.363 13.912 1.00 21.00 106 LEU A N 1
ATOM 777 C CA . LEU A 1 124 ? -18.995 46.251 13.493 1.00 16.87 106 LEU A CA 1
ATOM 778 C C . LEU A 1 124 ? -18.351 47.623 13.464 1.00 16.43 106 LEU A C 1
ATOM 779 O O . LEU A 1 124 ? -19.022 48.519 12.990 1.00 20.13 106 LEU A O 1
ATOM 784 N N . THR A 1 125 ? -17.093 47.725 13.890 1.00 18.13 107 THR A N 1
ATOM 785 C CA . THR A 1 125 ? -16.454 49.014 13.834 1.00 19.99 107 THR A CA 1
ATOM 786 C C . THR A 1 125 ? -15.128 48.898 12.962 1.00 18.10 107 THR A C 1
ATOM 787 O O . THR A 1 125 ? -14.303 47.989 13.207 1.00 21.28 107 THR A O 1
ATOM 791 N N . SER A 1 126 ? -14.953 49.880 12.125 1.00 19.74 108 SER A N 1
ATOM 792 C CA . SER A 1 126 ? -13.706 49.965 11.307 1.00 20.07 108 SER A CA 1
ATOM 793 C C . SER A 1 126 ? -12.518 50.596 12.052 1.00 25.43 108 SER A C 1
ATOM 794 O O . SER A 1 126 ? -12.677 51.150 13.175 1.00 22.69 108 SER A O 1
ATOM 797 N N . ALA A 1 127 ? -11.333 50.377 11.490 1.00 23.90 109 ALA A N 1
ATOM 798 C CA . ALA A 1 127 ? -10.137 50.927 12.003 1.00 23.65 109 ALA A CA 1
ATOM 799 C C . ALA A 1 127 ? -10.222 52.485 12.141 1.00 27.08 109 ALA A C 1
ATOM 800 O O . ALA A 1 127 ? -9.501 53.071 12.953 1.00 29.78 109 ALA A O 1
ATOM 802 N N . VAL A 1 128 ? -10.996 53.146 11.349 1.00 24.83 110 VAL A N 1
ATOM 803 C CA . VAL A 1 128 ? -11.049 54.589 11.435 1.00 27.66 110 VAL A CA 1
ATOM 804 C C . VAL A 1 128 ? -12.260 55.023 12.229 1.00 32.96 110 VAL A C 1
ATOM 805 O O . VAL A 1 128 ? -12.446 56.222 12.411 1.00 36.85 110 VAL A O 1
ATOM 809 N N . GLY A 1 129 ? -13.022 54.086 12.781 1.00 27.71 111 GLY A N 1
ATOM 810 C CA . GLY A 1 129 ? -14.130 54.328 13.696 1.00 26.65 111 GLY A CA 1
ATOM 811 C C . GLY A 1 129 ? -15.546 54.335 13.171 1.00 29.12 111 GLY A C 1
ATOM 812 O O . GLY A 1 129 ? -16.458 54.495 14.002 1.00 28.56 111 GLY A O 1
ATOM 813 N N . ALA A 1 130 ? -15.789 54.125 11.882 1.00 25.17 112 ALA A N 1
ATOM 814 C CA . ALA A 1 130 ? -17.109 54.043 11.318 1.00 25.46 112 ALA A CA 1
ATOM 815 C C . ALA A 1 130 ? -17.752 52.730 11.797 1.00 24.64 112 ALA A C 1
ATOM 816 O O . ALA A 1 130 ? -17.030 51.744 12.169 1.00 25.65 112 ALA A O 1
ATOM 818 N N . THR A 1 131 ? -19.060 52.757 11.962 1.00 20.28 113 THR A N 1
ATOM 819 C CA . THR A 1 131 ? -19.797 51.616 12.359 1.00 22.91 113 THR A CA 1
ATOM 820 C C . THR A 1 131 ? -20.781 51.150 11.324 1.00 21.65 113 THR A C 1
ATOM 821 O O . THR A 1 131 ? -21.322 51.911 10.528 1.00 22.87 113 THR A O 1
ATOM 825 N N . PHE A 1 132 ? -21.064 49.849 11.421 1.00 20.51 114 PHE A N 1
ATOM 826 C CA . PHE A 1 132 ? -22.004 49.172 10.539 1.00 18.50 114 PHE A CA 1
ATOM 827 C C . PHE A 1 132 ? -22.805 48.195 11.342 1.00 20.06 114 PHE A C 1
ATOM 828 O O . PHE A 1 132 ? -22.269 47.444 12.220 1.00 22.82 114 PHE A O 1
ATOM 836 N N . THR A 1 133 ? -24.090 48.214 11.099 1.00 18.09 115 THR A N 1
ATOM 837 C CA . THR A 1 133 ? -24.930 47.285 11.806 1.00 18.35 115 THR A CA 1
ATOM 838 C C . THR A 1 133 ? -25.607 46.398 10.767 1.00 18.41 115 THR A C 1
ATOM 839 O O . THR A 1 133 ? -25.770 46.741 9.605 1.00 21.20 115 THR A O 1
ATOM 843 N N . TYR A 1 134 ? -26.099 45.290 11.263 1.00 19.90 116 TYR A N 1
ATOM 844 C CA . TYR A 1 134 ? -26.721 44.286 10.460 1.00 17.64 116 TYR A CA 1
ATOM 845 C C . TYR A 1 134 ? -27.867 43.561 11.159 1.00 18.99 116 TYR A C 1
ATOM 846 O O . TYR A 1 134 ? -27.997 43.646 12.365 1.00 20.64 116 TYR A O 1
ATOM 855 N 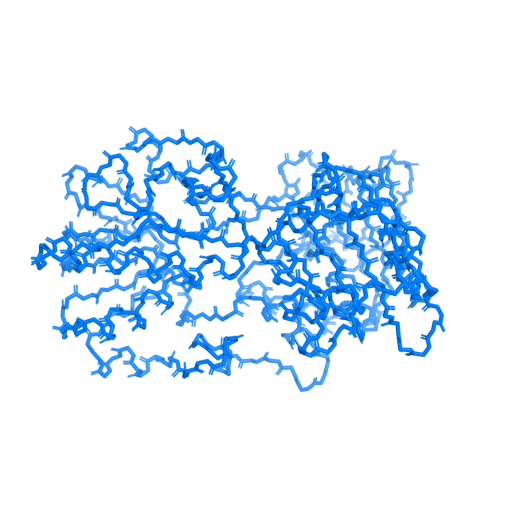N . GLU A 1 135 ? -28.594 42.796 10.381 1.00 16.94 117 GLU A N 1
ATOM 856 C CA . GLU A 1 135 ? -29.523 41.815 10.886 1.00 19.15 117 GLU A CA 1
ATOM 857 C C . GLU A 1 135 ? -28.974 40.355 10.823 1.00 20.88 117 GLU A C 1
ATOM 858 O O . GLU A 1 135 ? -29.028 39.646 11.812 1.00 19.85 117 GLU A O 1
ATOM 864 N N . ILE A 1 136 ? -28.336 40.043 9.712 1.00 17.65 118 ILE A N 1
ATOM 865 C CA . ILE A 1 136 ? -27.713 38.770 9.471 1.00 16.66 118 ILE A CA 1
ATOM 866 C C . ILE A 1 136 ? -26.274 39.095 9.139 1.00 14.71 118 ILE A C 1
ATOM 867 O O . ILE A 1 136 ? -26.066 39.989 8.327 1.00 17.24 118 ILE A O 1
ATOM 872 N N . LEU A 1 137 ? -25.358 38.323 9.691 1.00 15.21 119 LEU A N 1
ATOM 873 C CA . LEU A 1 137 ? -23.922 38.465 9.417 1.00 14.41 119 LEU A CA 1
ATOM 874 C C . LEU A 1 137 ? -23.375 37.171 8.861 1.00 14.50 119 LEU A C 1
ATOM 875 O O . LEU A 1 137 ? -23.633 36.082 9.384 1.00 16.05 119 LEU A O 1
ATOM 880 N N . ILE A 1 138 ? -22.644 37.271 7.732 1.00 14.48 120 ILE A N 1
ATOM 881 C CA . ILE A 1 138 ? -21.883 36.117 7.224 1.00 13.51 120 ILE A CA 1
ATOM 882 C C . ILE A 1 138 ? -20.396 36.453 7.442 1.00 13.52 120 ILE A C 1
ATOM 883 O O . ILE A 1 138 ? -19.905 37.414 6.827 1.00 15.84 120 ILE A O 1
ATOM 888 N N . ILE A 1 139 ? -19.748 35.681 8.282 1.00 14.95 121 ILE A N 1
ATOM 889 C CA . ILE A 1 139 ? -18.335 35.802 8.596 1.00 13.55 121 ILE A CA 1
ATOM 890 C C . ILE A 1 139 ? -17.613 35.043 7.456 1.00 12.83 121 ILE A C 1
ATOM 891 O O . ILE A 1 139 ? -17.633 33.821 7.395 1.00 14.35 121 ILE A O 1
ATOM 896 N N . ALA A 1 140 ? -16.862 35.850 6.650 1.00 12.36 122 ALA A N 1
ATOM 897 C CA . ALA A 1 140 ? -16.133 35.287 5.520 1.00 12.69 122 ALA A CA 1
ATOM 898 C C . ALA A 1 140 ? -14.771 35.914 5.461 1.00 12.99 122 ALA A C 1
ATOM 899 O O . ALA A 1 140 ? -14.223 36.372 4.446 1.00 13.56 122 ALA A O 1
ATOM 901 N N . THR A 1 141 ? -14.109 35.905 6.604 1.00 13.06 123 THR A N 1
ATOM 902 C CA . THR A 1 141 ? -12.837 36.536 6.843 1.00 13.44 123 THR A CA 1
ATOM 903 C C . THR A 1 141 ? -11.584 35.740 6.410 1.00 13.63 123 THR A C 1
ATOM 904 O O . THR A 1 141 ? -10.469 36.295 6.406 1.00 15.80 123 THR A O 1
ATOM 908 N N . GLY A 1 142 ? -11.777 34.466 6.087 1.00 13.90 124 GLY A N 1
ATOM 909 C CA . GLY A 1 142 ? -10.691 33.688 5.543 1.00 14.92 124 GLY A CA 1
ATOM 910 C C . GLY A 1 142 ? -9.558 33.539 6.515 1.00 16.74 124 GLY A C 1
ATOM 911 O O . GLY A 1 142 ? -9.769 33.367 7.698 1.00 14.83 124 GLY A O 1
ATOM 912 N N . SER A 1 143 ? -8.346 33.564 6.008 1.00 17.81 125 SER A N 1
ATOM 913 C CA . SER A 1 143 ? -7.120 33.285 6.807 1.00 18.42 125 SER A CA 1
ATOM 914 C C . SER A 1 143 ? -6.083 34.336 6.606 1.00 15.12 125 SER A C 1
ATOM 915 O O . SER A 1 143 ? -6.033 35.069 5.517 1.00 19.85 125 SER A O 1
ATOM 918 N N . SER A 1 144 ? -5.267 34.529 7.596 1.00 16.46 126 SER A N 1
ATOM 919 C CA . SER A 1 144 ? -4.058 35.313 7.437 1.00 20.30 126 SER A CA 1
ATOM 920 C C . SER A 1 144 ? -2.909 34.274 7.461 1.00 23.33 126 SER A C 1
ATOM 921 O O . SER A 1 144 ? -2.949 33.281 8.209 1.00 27.09 126 SER A O 1
ATOM 924 N N . VAL A 1 145 ? -1.805 34.672 6.942 1.00 17.77 127 VAL A N 1
ATOM 925 C CA . VAL A 1 145 ? -0.681 33.773 6.903 1.00 18.22 127 VAL A CA 1
ATOM 926 C C . VAL A 1 145 ? 0.134 33.759 8.213 1.00 16.28 127 VAL A C 1
ATOM 927 O O . VAL A 1 145 ? 0.332 34.784 8.758 1.00 16.27 127 VAL A O 1
ATOM 931 N N . ILE A 1 146 ? 0.664 32.578 8.515 1.00 16.30 128 ILE A N 1
ATOM 932 C CA . ILE A 1 146 ? 1.619 32.459 9.564 1.00 16.06 128 ILE A CA 1
ATOM 933 C C . ILE A 1 146 ? 2.904 33.122 9.035 1.00 15.79 128 ILE A C 1
ATOM 934 O O . ILE A 1 146 ? 3.295 32.990 7.905 1.00 16.20 128 ILE A O 1
ATOM 939 N N . LYS A 1 147 ? 3.565 33.872 9.942 1.00 17.59 129 LYS A N 1
ATOM 940 C CA . LYS A 1 147 ? 4.730 34.685 9.560 1.00 15.03 129 LYS A CA 1
ATOM 941 C C . LYS A 1 147 ? 5.967 34.089 10.186 1.00 14.71 129 LYS A C 1
ATOM 942 O O . LYS A 1 147 ? 5.954 33.293 11.111 1.00 15.21 129 LYS A O 1
ATOM 948 N N . LEU A 1 148 ? 7.125 34.509 9.667 1.00 13.59 130 LEU A N 1
ATOM 949 C CA . LEU A 1 148 ? 8.350 33.974 10.204 1.00 14.02 130 LEU A CA 1
ATOM 950 C C . LEU A 1 148 ? 8.559 34.460 11.675 1.00 14.46 130 LEU A C 1
ATOM 951 O O . LEU A 1 148 ? 9.221 33.775 12.437 1.00 15.01 130 LEU A O 1
ATOM 956 N N . SER A 1 149 ? 7.972 35.584 12.019 1.00 12.88 131 SER A N 1
ATOM 957 C CA . SER A 1 149 ? 7.999 36.098 13.494 1.00 16.18 131 SER A CA 1
ATOM 958 C C . SER A 1 149 ? 7.324 35.085 14.417 1.00 15.29 131 SER A C 1
ATOM 959 O O . SER A 1 149 ? 7.701 35.022 15.572 1.00 16.28 131 SER A O 1
ATOM 962 N N . ASP A 1 150 ? 6.342 34.333 13.921 1.00 14.53 132 ASP A N 1
ATOM 963 C CA . ASP A 1 150 ? 5.780 33.298 14.676 1.00 15.55 132 ASP A CA 1
ATOM 964 C C . ASP A 1 150 ? 6.712 32.169 15.057 1.00 16.21 132 ASP A C 1
ATOM 965 O O . ASP A 1 150 ? 6.437 31.393 16.053 1.00 17.50 132 ASP A O 1
ATOM 970 N N . PHE A 1 151 ? 7.842 32.005 14.394 1.00 15.50 133 PHE A N 1
ATOM 971 C CA . PHE A 1 151 ? 8.837 30.957 14.775 1.00 15.81 133 PHE A CA 1
ATOM 972 C C . PHE A 1 151 ? 9.962 31.538 15.597 1.00 17.05 133 PHE A C 1
ATOM 973 O O . PHE A 1 151 ? 10.856 30.905 15.976 1.00 18.01 133 PHE A O 1
ATOM 981 N N . GLY A 1 152 ? 9.891 32.815 15.908 1.00 15.82 134 GLY A N 1
ATOM 982 C CA . GLY A 1 152 ? 10.857 33.515 16.709 1.00 21.69 134 GLY A CA 1
ATOM 983 C C . GLY A 1 152 ? 12.187 33.688 16.002 1.00 24.02 134 GLY A C 1
ATOM 984 O O . GLY A 1 152 ? 13.189 33.888 16.671 1.00 24.74 134 GLY A O 1
ATOM 985 N N . THR A 1 153 ? 12.189 33.675 14.681 1.00 19.93 135 THR A N 1
ATOM 986 C CA . THR A 1 153 ? 13.363 33.630 13.832 1.00 21.91 135 THR A CA 1
ATOM 987 C C . THR A 1 153 ? 14.035 35.035 13.785 1.00 21.43 135 THR A C 1
ATOM 988 O O . THR A 1 153 ? 13.412 35.989 13.402 1.00 20.60 135 THR A O 1
ATOM 992 N N . GLN A 1 154 ? 15.296 35.082 14.067 1.00 20.30 136 GLN A N 1
ATOM 993 C CA . GLN A 1 154 ? 16.065 36.341 14.000 1.00 17.50 136 GLN A CA 1
ATOM 994 C C . GLN A 1 154 ? 15.982 36.890 12.622 1.00 17.31 136 GLN A C 1
ATOM 995 O O . GLN A 1 154 ? 16.143 36.213 11.578 1.00 18.69 136 GLN A O 1
ATOM 1001 N N . GLY A 1 155 ? 15.763 38.195 12.534 1.00 16.35 137 GLY A N 1
ATOM 1002 C CA . GLY A 1 155 ? 15.767 38.829 11.223 1.00 17.32 137 GLY A CA 1
ATOM 1003 C C . GLY A 1 155 ? 14.546 38.651 10.306 1.00 16.75 137 GLY A C 1
ATOM 1004 O O . GLY A 1 155 ? 14.538 39.077 9.171 1.00 18.10 137 GLY A O 1
ATOM 1005 N N . ALA A 1 156 ? 13.489 38.154 10.969 1.00 18.26 138 ALA A N 1
ATOM 1006 C CA . ALA A 1 156 ? 12.222 37.894 10.269 1.00 18.57 138 ALA A CA 1
ATOM 1007 C C . ALA A 1 156 ? 11.665 39.158 9.650 1.00 22.22 138 ALA A C 1
ATOM 1008 O O . ALA A 1 156 ? 11.062 39.112 8.602 1.00 24.52 138 ALA A O 1
ATOM 1010 N N . ASP A 1 157 ? 11.933 40.275 10.321 1.00 21.89 139 ASP A N 1
ATOM 1011 C CA . ASP A 1 157 ? 11.480 41.574 9.892 1.00 25.24 139 ASP A CA 1
ATOM 1012 C C . ASP A 1 157 ? 12.267 42.234 8.715 1.00 25.88 139 ASP A C 1
ATOM 1013 O O . ASP A 1 157 ? 11.948 43.355 8.287 1.00 35.84 139 ASP A O 1
ATOM 1018 N N . SER A 1 158 ? 13.194 41.574 8.037 1.00 20.05 140 SER A N 1
ATOM 1019 C CA . SER A 1 158 ? 13.956 42.129 6.970 1.00 18.78 140 SER A CA 1
ATOM 1020 C C . SER A 1 158 ? 13.168 42.388 5.715 1.00 19.69 140 SER A C 1
ATOM 1021 O O . SER A 1 158 ? 12.151 41.716 5.506 1.00 19.16 140 SER A O 1
ATOM 1024 N N . ASN A 1 159 ? 13.609 43.369 4.903 1.00 20.59 141 ASN A N 1
ATOM 1025 C CA . ASN A 1 159 ? 12.941 43.682 3.690 1.00 18.21 141 ASN A CA 1
ATOM 1026 C C . ASN A 1 159 ? 13.121 42.670 2.690 1.00 17.25 141 ASN A C 1
ATOM 1027 O O . ASN A 1 159 ? 14.124 41.936 2.715 1.00 17.30 141 ASN A O 1
ATOM 1032 N N . ASN A 1 160 ? 12.152 42.470 1.782 1.00 16.18 142 ASN A N 1
ATOM 1033 C CA . ASN A 1 160 ? 12.275 41.430 0.714 1.00 16.50 142 ASN A CA 1
ATOM 1034 C C . ASN A 1 160 ? 12.058 40.013 1.186 1.00 15.13 142 ASN A C 1
ATOM 1035 O O . ASN A 1 160 ? 12.330 39.086 0.482 1.00 16.41 142 ASN A O 1
ATOM 1040 N N . ILE A 1 161 ? 11.461 39.911 2.362 1.00 16.21 143 ILE A N 1
ATOM 1041 C CA . ILE A 1 161 ? 10.948 38.634 2.919 1.00 14.30 143 ILE A CA 1
ATOM 1042 C C . ILE A 1 161 ? 9.449 38.896 2.754 1.00 15.07 143 ILE A C 1
ATOM 1043 O O . ILE A 1 161 ? 8.809 39.754 3.426 1.00 15.55 143 ILE A O 1
ATOM 1048 N N . LEU A 1 162 ? 8.859 38.085 1.885 1.00 14.43 144 LEU A N 1
ATOM 1049 C CA . LEU A 1 162 ? 7.546 38.304 1.364 1.00 13.69 144 LEU A CA 1
ATOM 1050 C C . LEU A 1 162 ? 6.569 37.117 1.652 1.00 14.53 144 LEU A C 1
ATOM 1051 O O . LEU A 1 162 ? 6.990 35.939 1.618 1.00 13.79 144 LEU A O 1
ATOM 1056 N N . TYR A 1 163 ? 5.293 37.448 1.787 1.00 13.25 145 TYR A N 1
ATOM 1057 C CA . TYR A 1 163 ? 4.205 36.476 2.015 1.00 13.13 145 TYR A CA 1
ATOM 1058 C C . TYR A 1 163 ? 3.264 36.571 0.854 1.00 14.02 145 TYR A C 1
ATOM 1059 O O . TYR A 1 163 ? 3.391 37.482 0.036 1.00 15.49 145 TYR A O 1
ATOM 1068 N N . LEU A 1 164 ? 2.393 35.621 0.704 1.00 15.75 146 LEU A N 1
ATOM 1069 C CA . LEU A 1 164 ? 1.485 35.623 -0.466 1.00 15.94 146 LEU A CA 1
ATOM 1070 C C . LEU A 1 164 ? 0.061 35.177 0.001 1.00 14.22 146 LEU A C 1
ATOM 1071 O O . LEU A 1 164 ? -0.257 33.935 0.146 1.00 16.88 146 LEU A O 1
ATOM 1076 N N . ARG A 1 165 ? -0.819 36.111 0.215 1.00 14.72 147 ARG A N 1
ATOM 1077 C CA . ARG A 1 165 ? -2.182 35.752 0.519 1.00 15.54 147 ARG A CA 1
ATOM 1078 C C . ARG A 1 165 ? -3.162 36.564 -0.359 1.00 15.39 147 ARG A C 1
ATOM 1079 O O . ARG A 1 165 ? -4.133 35.951 -0.779 1.00 12.78 147 ARG A O 1
ATOM 1087 N N . GLU A 1 166 ? -2.937 37.862 -0.486 1.00 14.53 148 GLU A N 1
ATOM 1088 C CA . GLU A 1 166 ? -3.838 38.765 -1.195 1.00 14.08 148 GLU A CA 1
ATOM 1089 C C . GLU A 1 166 ? -3.157 39.463 -2.302 1.00 13.70 148 GLU A C 1
ATOM 1090 O O . GLU A 1 166 ? -1.954 39.410 -2.480 1.00 13.69 148 GLU A O 1
ATOM 1096 N N . VAL A 1 167 ? -4.003 40.103 -3.107 1.00 13.56 149 VAL A N 1
ATOM 1097 C CA . VAL A 1 167 ? -3.451 40.658 -4.347 1.00 14.44 149 VAL A CA 1
ATOM 1098 C C . VAL A 1 167 ? -2.435 41.765 -4.095 1.00 17.13 149 VAL A C 1
ATOM 1099 O O . VAL A 1 167 ? -1.470 41.851 -4.915 1.00 16.41 149 VAL A O 1
ATOM 1103 N N . ASP A 1 168 ? -2.550 42.522 -3.024 1.00 14.79 150 ASP A N 1
ATOM 1104 C CA . ASP A 1 168 ? -1.471 43.470 -2.711 1.00 17.55 150 ASP A CA 1
ATOM 1105 C C . ASP A 1 168 ? -0.174 42.800 -2.476 1.00 16.58 150 ASP A C 1
ATOM 1106 O O . ASP A 1 168 ? 0.883 43.312 -2.915 1.00 15.73 150 ASP A O 1
ATOM 1111 N N . ASP A 1 169 ? -0.205 41.647 -1.812 1.00 14.78 151 ASP A N 1
ATOM 1112 C CA . ASP A 1 169 ? 0.998 40.831 -1.631 1.00 14.33 151 ASP A CA 1
ATOM 1113 C C . ASP A 1 169 ? 1.541 40.356 -2.957 1.00 15.52 151 ASP A C 1
ATOM 1114 O O . ASP A 1 169 ? 2.730 40.326 -3.178 1.00 14.77 151 ASP A O 1
ATOM 1119 N N . ALA A 1 170 ? 0.654 39.939 -3.873 1.00 14.18 152 ALA A N 1
ATOM 1120 C CA . ALA A 1 170 ? 1.086 39.475 -5.170 1.00 14.39 152 ALA A CA 1
ATOM 1121 C C . ALA A 1 170 ? 1.787 40.602 -5.983 1.00 15.16 152 ALA A C 1
ATOM 1122 O O . ALA A 1 170 ? 2.762 40.329 -6.609 1.00 14.45 152 ALA A O 1
ATOM 1124 N N . ASP A 1 171 ? 1.217 41.830 -5.869 1.00 14.13 153 ASP A N 1
ATOM 1125 C CA . ASP A 1 171 ? 1.875 42.944 -6.580 1.00 13.95 153 ASP A CA 1
ATOM 1126 C C . ASP A 1 171 ? 3.275 43.204 -5.965 1.00 14.96 153 ASP A C 1
ATOM 1127 O O . ASP A 1 171 ? 4.211 43.500 -6.735 1.00 15.75 153 ASP A O 1
ATOM 1132 N N . LYS A 1 172 ? 3.435 43.070 -4.653 1.00 16.41 154 LYS A N 1
ATOM 1133 C CA . LYS A 1 172 ? 4.779 43.317 -4.037 1.00 16.58 154 LYS A CA 1
ATOM 1134 C C . LYS A 1 172 ? 5.734 42.240 -4.541 1.00 18.63 154 LYS A C 1
ATOM 1135 O O . LYS A 1 172 ? 6.908 42.486 -4.726 1.00 18.10 154 LYS A O 1
ATOM 1141 N N . LEU A 1 173 ? 5.244 41.002 -4.663 1.00 14.68 155 LEU A N 1
ATOM 1142 C CA . LEU A 1 173 ? 6.054 39.893 -5.157 1.00 13.40 155 LEU A CA 1
ATOM 1143 C C . LEU A 1 173 ? 6.470 40.118 -6.604 1.00 14.95 155 LEU A C 1
ATOM 1144 O O . LEU A 1 173 ? 7.626 39.934 -6.940 1.00 15.74 155 LEU A O 1
ATOM 1149 N N . VAL A 1 174 ? 5.547 40.503 -7.497 1.00 16.18 156 VAL A N 1
ATOM 1150 C CA . VAL A 1 174 ? 5.822 40.694 -8.907 1.00 15.14 156 VAL A CA 1
ATOM 1151 C C . VAL A 1 174 ? 6.819 41.874 -8.952 1.00 13.66 156 VAL A C 1
ATOM 1152 O O . VAL A 1 174 ? 7.765 41.768 -9.714 1.00 16.53 156 VAL A O 1
ATOM 1156 N N . ALA A 1 175 ? 6.729 42.876 -8.114 1.00 15.17 157 ALA A N 1
ATOM 1157 C CA . ALA A 1 175 ? 7.693 43.984 -8.132 1.00 15.14 157 ALA A CA 1
ATOM 1158 C C . ALA A 1 175 ? 9.093 43.562 -7.706 1.00 15.90 157 ALA A C 1
ATOM 1159 O O . ALA A 1 175 ? 10.105 43.929 -8.333 1.00 16.39 157 ALA A O 1
ATOM 1161 N N . ALA A 1 176 ? 9.135 42.669 -6.704 1.00 15.24 158 ALA A N 1
ATOM 1162 C CA . ALA A 1 176 ? 10.454 42.151 -6.272 1.00 15.88 158 ALA A CA 1
ATOM 1163 C C . ALA A 1 176 ? 11.101 41.244 -7.298 1.00 16.77 158 ALA A C 1
ATOM 1164 O O . ALA A 1 176 ? 12.295 41.209 -7.501 1.00 17.37 158 ALA A O 1
ATOM 1166 N N . ILE A 1 177 ? 10.282 40.402 -8.001 1.00 16.35 159 ILE A N 1
ATOM 1167 C CA . ILE A 1 177 ? 10.708 39.558 -9.109 1.00 15.57 159 ILE A CA 1
ATOM 1168 C C . ILE A 1 177 ? 11.371 40.454 -10.158 1.00 17.68 159 ILE A C 1
ATOM 1169 O O . ILE A 1 177 ? 12.451 40.089 -10.619 1.00 19.08 159 ILE A O 1
ATOM 1174 N N . GLN A 1 178 ? 10.763 41.578 -10.465 1.00 18.10 160 GLN A N 1
ATOM 1175 C CA . GLN A 1 178 ? 11.375 42.472 -11.483 1.00 18.54 160 GLN A CA 1
ATOM 1176 C C . GLN A 1 178 ? 12.631 43.077 -10.930 1.00 17.47 160 GLN A C 1
ATOM 1177 O O . GLN A 1 178 ? 13.675 43.129 -11.664 1.00 22.94 160 GLN A O 1
ATOM 1183 N N . ALA A 1 179 ? 12.628 43.552 -9.693 1.00 18.38 161 ALA A N 1
ATOM 1184 C CA . ALA A 1 179 ? 13.770 44.240 -9.058 1.00 18.33 161 ALA A CA 1
ATOM 1185 C C . ALA A 1 179 ? 14.954 43.334 -8.946 1.00 22.87 161 ALA A C 1
ATOM 1186 O O . ALA A 1 179 ? 16.083 43.778 -9.110 1.00 23.89 161 ALA A O 1
ATOM 1188 N N . LYS A 1 180 ? 14.716 42.050 -8.763 1.00 20.24 162 LYS A N 1
ATOM 1189 C CA . LYS A 1 180 ? 15.846 41.084 -8.417 1.00 19.76 162 LYS A CA 1
ATOM 1190 C C . LYS A 1 180 ? 16.064 40.075 -9.434 1.00 22.02 162 LYS A C 1
ATOM 1191 O O . LYS A 1 180 ? 16.686 39.089 -9.216 1.00 21.13 162 LYS A O 1
ATOM 1197 N N . LYS A 1 181 ? 15.648 40.375 -10.663 1.00 23.79 163 LYS A N 1
ATOM 1198 C CA . LYS A 1 181 ? 15.583 39.396 -11.751 1.00 32.02 163 LYS A CA 1
ATOM 1199 C C . LYS A 1 181 ? 16.988 38.748 -11.970 1.00 20.45 163 LYS A C 1
ATOM 1200 O O . LYS A 1 181 ? 17.996 39.480 -11.878 1.00 25.11 163 LYS A O 1
ATOM 1206 N N . GLY A 1 182 ? 16.986 37.470 -12.080 1.00 21.92 164 GLY A N 1
ATOM 1207 C CA . GLY A 1 182 ? 18.162 36.679 -12.269 1.00 22.26 164 GLY A CA 1
ATOM 1208 C C . GLY A 1 182 ? 18.893 36.358 -10.981 1.00 25.68 164 GLY A C 1
ATOM 1209 O O . GLY A 1 182 ? 19.981 35.748 -11.060 1.00 25.02 164 GLY A O 1
ATOM 1210 N N . GLY A 1 183 ? 18.290 36.726 -9.849 1.00 19.92 165 GLY A N 1
ATOM 1211 C CA . GLY A 1 183 ? 18.867 36.490 -8.542 1.00 18.24 165 GLY A CA 1
ATOM 1212 C C . GLY A 1 183 ? 18.594 35.109 -7.927 1.00 16.06 165 GLY A C 1
ATOM 1213 O O . GLY A 1 183 ? 18.270 34.109 -8.610 1.00 17.66 165 GLY A O 1
ATOM 1214 N N . LYS A 1 184 ? 18.749 35.101 -6.605 1.00 16.03 166 LYS A N 1
ATOM 1215 C CA . LYS A 1 184 ? 18.438 33.943 -5.789 1.00 17.62 166 LYS A CA 1
ATOM 1216 C C . LYS A 1 184 ? 17.258 34.144 -4.959 1.00 15.25 166 LYS A C 1
ATOM 1217 O O . LYS A 1 184 ? 17.068 35.137 -4.274 1.00 16.07 166 LYS A O 1
ATOM 1223 N N . ALA A 1 185 ? 16.455 33.109 -4.909 1.00 14.84 167 ALA A N 1
ATOM 1224 C CA . ALA A 1 185 ? 15.218 33.075 -4.121 1.00 14.48 167 ALA A CA 1
ATOM 1225 C C . ALA A 1 185 ? 15.271 31.851 -3.166 1.00 13.97 167 ALA A C 1
ATOM 1226 O O . ALA A 1 185 ? 15.624 30.800 -3.616 1.00 14.60 167 ALA A O 1
ATOM 1228 N N . VAL A 1 186 ? 14.858 32.072 -1.927 1.00 14.49 168 VAL A N 1
ATOM 1229 C CA . VAL A 1 186 ? 14.584 30.989 -1.027 1.00 12.98 168 VAL A CA 1
ATOM 1230 C C . VAL A 1 186 ? 13.091 30.999 -0.664 1.00 13.47 168 VAL A C 1
ATOM 1231 O O . VAL A 1 186 ? 12.502 32.032 -0.297 1.00 13.43 168 VAL A O 1
ATOM 1235 N N . ILE A 1 187 ? 12.510 29.826 -0.816 1.00 13.20 169 ILE A N 1
ATOM 1236 C CA . ILE A 1 187 ? 11.092 29.646 -0.451 1.00 13.03 169 ILE A CA 1
ATOM 1237 C C . ILE A 1 187 ? 11.032 28.852 0.813 1.00 13.89 169 ILE A C 1
ATOM 1238 O O . ILE A 1 187 ? 11.677 27.805 0.934 1.00 14.33 169 ILE A O 1
ATOM 1243 N N . VAL A 1 188 ? 10.401 29.416 1.859 1.00 13.30 170 VAL A N 1
ATOM 1244 C CA . VAL A 1 188 ? 10.281 28.747 3.129 1.00 14.63 170 VAL A CA 1
ATOM 1245 C C . VAL A 1 188 ? 8.906 28.145 3.181 1.00 14.00 170 VAL A C 1
ATOM 1246 O O . VAL A 1 188 ? 7.918 28.848 3.173 1.00 16.14 170 VAL A O 1
ATOM 1250 N N . GLY A 1 189 ? 8.889 26.838 3.273 1.00 13.74 171 GLY A N 1
ATOM 1251 C CA . GLY A 1 189 ? 7.644 26.096 3.311 1.00 15.10 171 GLY A CA 1
ATOM 1252 C C . GLY A 1 189 ? 7.581 25.012 2.278 1.00 15.63 171 GLY A C 1
ATOM 1253 O O . GLY A 1 189 ? 8.012 25.197 1.155 1.00 18.58 171 GLY A O 1
ATOM 1254 N N . GLY A 1 190 ? 6.874 23.962 2.640 1.00 16.34 172 GLY A N 1
ATOM 1255 C CA . GLY A 1 190 ? 6.847 22.814 1.750 1.00 19.44 172 GLY A CA 1
ATOM 1256 C C . GLY A 1 190 ? 5.471 22.281 1.487 1.00 18.42 172 GLY A C 1
ATOM 1257 O O . GLY A 1 190 ? 5.301 21.105 0.942 1.00 18.49 172 GLY A O 1
ATOM 1258 N N . GLY A 1 191 ? 4.473 23.120 1.697 1.00 13.91 173 GLY A N 1
ATOM 1259 C CA . GLY A 1 191 ? 3.107 22.724 1.322 1.00 15.22 173 GLY A CA 1
ATOM 1260 C C . GLY A 1 191 ? 2.866 23.165 -0.128 1.00 16.54 173 GLY A C 1
ATOM 1261 O O . GLY A 1 191 ? 3.765 23.501 -0.965 1.00 15.73 173 GLY A O 1
ATOM 1262 N N . TYR A 1 192 ? 1.579 23.226 -0.472 1.00 21.04 174 TYR A N 1
ATOM 1263 C CA . TYR A 1 192 ? 1.309 23.473 -1.904 1.00 20.88 174 TYR A CA 1
ATOM 1264 C C . TYR A 1 192 ? 1.607 24.963 -2.245 1.00 18.43 174 TYR A C 1
ATOM 1265 O O . TYR A 1 192 ? 2.065 25.224 -3.386 1.00 17.55 174 TYR A O 1
ATOM 1274 N N . ILE A 1 193 ? 1.657 25.911 -1.332 1.00 18.17 175 ILE A N 1
ATOM 1275 C CA . ILE A 1 193 ? 1.999 27.268 -1.601 1.00 21.65 175 ILE A CA 1
ATOM 1276 C C . ILE A 1 193 ? 3.471 27.309 -1.833 1.00 18.40 175 ILE A C 1
ATOM 1277 O O . ILE A 1 193 ? 3.971 27.866 -2.805 1.00 16.60 175 ILE A O 1
ATOM 1282 N N . GLY A 1 194 ? 4.225 26.568 -0.996 1.00 15.11 176 GLY A N 1
ATOM 1283 C CA . GLY A 1 194 ? 5.644 26.494 -1.305 1.00 14.26 176 GLY A CA 1
ATOM 1284 C C . GLY A 1 194 ? 6.013 25.917 -2.648 1.00 13.61 176 GLY A C 1
ATOM 1285 O O . GLY A 1 194 ? 6.940 26.350 -3.359 1.00 16.01 176 GLY A O 1
ATOM 1286 N N . LEU A 1 195 ? 5.310 24.843 -3.033 1.00 12.98 177 LEU A N 1
ATOM 1287 C CA . LEU A 1 195 ? 5.520 24.241 -4.329 1.00 14.29 177 LEU A CA 1
ATOM 1288 C C . LEU A 1 195 ? 5.158 25.192 -5.457 1.00 12.92 177 LEU A C 1
ATOM 1289 O O . LEU A 1 195 ? 5.924 25.379 -6.428 1.00 14.32 177 LEU A O 1
ATOM 1294 N N . GLU A 1 196 ? 4.004 25.844 -5.355 1.00 13.67 178 GLU A N 1
ATOM 1295 C CA . GLU A 1 196 ? 3.661 26.766 -6.433 1.00 12.78 178 GLU A CA 1
ATOM 1296 C C . GLU A 1 196 ? 4.613 27.996 -6.513 1.00 12.75 178 GLU A C 1
ATOM 1297 O O . GLU A 1 196 ? 4.945 28.415 -7.609 1.00 13.85 178 GLU A O 1
ATOM 1303 N N . LEU A 1 197 ? 5.042 28.519 -5.383 1.00 12.54 179 LEU A N 1
ATOM 1304 C CA . LEU A 1 197 ? 5.938 29.643 -5.352 1.00 14.04 179 LEU A CA 1
ATOM 1305 C C . LEU A 1 197 ? 7.308 29.240 -5.907 1.00 13.81 179 LEU A C 1
ATOM 1306 O O . LEU A 1 197 ? 7.950 30.042 -6.594 1.00 14.40 179 LEU A O 1
ATOM 1311 N N . SER A 1 198 ? 7.812 28.058 -5.512 1.00 13.24 180 SER A N 1
ATOM 1312 C CA . SER A 1 198 ? 9.163 27.627 -5.977 1.00 14.85 180 SER A CA 1
ATOM 1313 C C . SER A 1 198 ? 9.129 27.533 -7.486 1.00 15.81 180 SER A C 1
ATOM 1314 O O . SER A 1 198 ? 10.059 27.957 -8.215 1.00 14.31 180 SER A O 1
ATOM 1317 N N . ALA A 1 199 ? 8.038 26.982 -8.008 1.00 15.77 181 ALA A N 1
ATOM 1318 C CA . ALA A 1 199 ? 7.893 26.872 -9.476 1.00 15.60 181 ALA A CA 1
ATOM 1319 C C . ALA A 1 199 ? 7.730 28.195 -10.166 1.00 15.76 181 ALA A C 1
ATOM 1320 O O . ALA A 1 199 ? 8.452 28.476 -11.190 1.00 17.15 181 ALA A O 1
ATOM 1322 N N . ALA A 1 200 ? 6.959 29.103 -9.564 1.00 14.10 182 ALA A N 1
ATOM 1323 C CA . ALA A 1 200 ? 6.903 30.467 -10.111 1.00 15.03 182 ALA A CA 1
ATOM 1324 C C . ALA A 1 200 ? 8.209 31.207 -10.171 1.00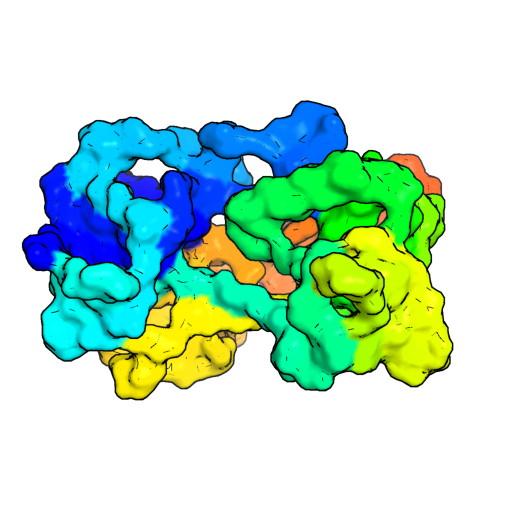 16.21 182 ALA A C 1
ATOM 1325 O O . ALA A 1 200 ? 8.565 31.869 -11.155 1.00 15.71 182 ALA A O 1
ATOM 1327 N N . LEU A 1 201 ? 8.976 31.156 -9.082 1.00 14.14 183 LEU A N 1
ATOM 1328 C CA . LEU A 1 201 ? 10.232 31.839 -9.075 1.00 14.46 183 LEU A CA 1
ATOM 1329 C C . LEU A 1 201 ? 11.188 31.184 -10.084 1.00 15.82 183 LEU A C 1
ATOM 1330 O O . LEU A 1 201 ? 11.977 31.937 -10.768 1.00 16.47 183 LEU A O 1
ATOM 1335 N N . LYS A 1 202 ? 11.199 29.874 -10.233 1.00 12.94 184 LYS A N 1
ATOM 1336 C CA . LYS A 1 202 ? 12.100 29.224 -11.208 1.00 15.34 184 LYS A CA 1
ATOM 1337 C C . LYS A 1 202 ? 11.676 29.639 -12.630 1.00 16.58 184 LYS A C 1
ATOM 1338 O O . LYS A 1 202 ? 12.524 29.996 -13.452 1.00 19.40 184 LYS A O 1
ATOM 1344 N N . ILE A 1 203 ? 10.410 29.698 -12.893 1.00 16.34 185 ILE A N 1
ATOM 1345 C CA . ILE A 1 203 ? 9.944 30.082 -14.224 1.00 20.30 185 ILE A CA 1
ATOM 1346 C C . ILE A 1 203 ? 10.306 31.580 -14.500 1.00 21.11 185 ILE A C 1
ATOM 1347 O O . ILE A 1 203 ? 10.456 31.963 -15.718 1.00 22.04 185 ILE A O 1
ATOM 1352 N N . ASN A 1 204 ? 10.403 32.449 -13.470 1.00 15.85 186 ASN A N 1
ATOM 1353 C CA . ASN A 1 204 ? 10.780 33.814 -13.581 1.00 16.03 186 ASN A CA 1
ATOM 1354 C C . ASN A 1 204 ? 12.350 34.012 -13.558 1.00 17.21 186 ASN A C 1
ATOM 1355 O O . ASN A 1 204 ? 12.777 35.055 -13.309 1.00 19.13 186 ASN A O 1
ATOM 1360 N N . ASP A 1 205 ? 13.041 32.900 -13.717 1.00 17.54 187 ASP A N 1
ATOM 1361 C CA . ASP A 1 205 ? 14.538 32.852 -13.925 1.00 20.73 187 ASP A CA 1
ATOM 1362 C C . ASP A 1 205 ? 15.357 33.178 -12.644 1.00 20.69 187 ASP A C 1
ATOM 1363 O O . ASP A 1 205 ? 16.263 33.937 -12.635 1.00 24.16 187 ASP A O 1
ATOM 1368 N N . PHE A 1 206 ? 14.915 32.719 -11.492 1.00 17.39 188 PHE A N 1
ATOM 1369 C CA . PHE A 1 206 ? 15.713 32.775 -10.292 1.00 16.56 188 PHE A CA 1
ATOM 1370 C C . PHE A 1 206 ? 16.293 31.403 -10.007 1.00 16.21 188 PHE A C 1
ATOM 1371 O O . PHE A 1 206 ? 15.789 30.378 -10.461 1.00 16.76 188 PHE A O 1
ATOM 1379 N N . ASP A 1 207 ? 17.379 31.439 -9.283 1.00 16.32 189 ASP A N 1
ATOM 1380 C CA . ASP A 1 207 ? 17.959 30.252 -8.627 1.00 16.02 189 ASP A CA 1
ATOM 1381 C C . ASP A 1 207 ? 17.123 30.020 -7.385 1.00 13.96 189 ASP A C 1
ATOM 1382 O O . ASP A 1 207 ? 17.020 30.963 -6.566 1.00 18.24 189 ASP A O 1
ATOM 1387 N N . VAL A 1 208 ? 16.473 28.873 -7.286 1.00 13.46 190 VAL A N 1
ATOM 1388 C CA . VAL A 1 208 ? 15.504 28.652 -6.267 1.00 13.51 190 VAL A CA 1
ATOM 1389 C C . VAL A 1 208 ? 15.877 27.514 -5.315 1.00 14.44 190 VAL A C 1
ATOM 1390 O O . VAL A 1 208 ? 16.105 26.474 -5.785 1.00 12.72 190 VAL A O 1
ATOM 1394 N N . THR A 1 209 ? 15.716 27.737 -4.002 1.00 13.81 191 THR A N 1
ATOM 1395 C CA . THR A 1 209 ? 15.863 26.665 -2.999 1.00 13.47 191 THR A CA 1
ATOM 1396 C C . THR A 1 209 ? 14.612 26.669 -2.114 1.00 14.22 191 THR A C 1
ATOM 1397 O O . THR A 1 209 ? 14.274 27.736 -1.651 1.00 15.07 191 THR A O 1
ATOM 1401 N N . MET A 1 210 ? 14.003 25.507 -1.892 1.00 13.39 192 MET A N 1
ATOM 1402 C CA . MET A 1 210 ? 12.845 25.364 -1.038 1.00 14.57 192 MET A CA 1
ATOM 1403 C C . MET A 1 210 ? 13.360 24.769 0.267 1.00 16.86 192 MET A C 1
ATOM 1404 O O . MET A 1 210 ? 14.129 23.805 0.178 1.00 18.60 192 MET A O 1
ATOM 1409 N N . VAL A 1 211 ? 12.953 25.281 1.414 1.00 14.04 193 VAL A N 1
ATOM 1410 C CA . VAL A 1 211 ? 13.397 24.765 2.700 1.00 14.46 193 VAL A CA 1
ATOM 1411 C C . VAL A 1 211 ? 12.180 24.424 3.579 1.00 15.30 193 VAL A C 1
ATOM 1412 O O . VAL A 1 211 ? 11.294 25.230 3.736 1.00 14.95 193 VAL A O 1
ATOM 1416 N N . PHE A 1 212 ? 12.146 23.246 4.183 1.00 14.87 194 PHE A N 1
ATOM 1417 C CA . PHE A 1 212 ? 11.068 22.864 5.082 1.00 16.82 194 PHE A CA 1
ATOM 1418 C C . PHE A 1 212 ? 11.471 21.750 5.999 1.00 15.61 194 PHE A C 1
ATOM 1419 O O . PHE A 1 212 ? 12.258 20.968 5.659 1.00 16.09 194 PHE A O 1
ATOM 1427 N N . PRO A 1 213 ? 10.801 21.693 7.173 1.00 18.80 195 PRO A N 1
ATOM 1428 C CA . PRO A 1 213 ? 11.131 20.676 8.171 1.00 19.89 195 PRO A CA 1
ATOM 1429 C C . PRO A 1 213 ? 10.550 19.295 8.002 1.00 21.25 195 PRO A C 1
ATOM 1430 O O . PRO A 1 213 ? 11.148 18.322 8.471 1.00 22.60 195 PRO A O 1
ATOM 1434 N N . GLU A 1 214 ? 9.450 19.221 7.273 1.00 20.83 196 GLU A N 1
ATOM 1435 C CA . GLU A 1 214 ? 8.749 17.963 7.177 1.00 21.10 196 GLU A CA 1
ATOM 1436 C C . GLU A 1 214 ? 9.487 17.006 6.362 1.00 21.23 196 GLU A C 1
ATOM 1437 O O . GLU A 1 214 ? 10.342 17.350 5.542 1.00 20.80 196 GLU A O 1
ATOM 1443 N N . PRO A 1 215 ? 9.133 15.746 6.501 1.00 22.86 197 PRO A N 1
ATOM 1444 C CA . PRO A 1 215 ? 9.897 14.747 5.852 1.00 22.38 197 PRO A CA 1
ATOM 1445 C C . PRO A 1 215 ? 9.677 14.580 4.298 1.00 21.16 197 PRO A C 1
ATOM 1446 O O . PRO A 1 215 ? 10.572 14.056 3.617 1.00 20.81 197 PRO A O 1
ATOM 1450 N N . TRP A 1 216 ? 8.583 15.176 3.832 1.00 18.69 198 TRP A N 1
ATOM 1451 C CA . TRP A 1 216 ? 8.347 15.289 2.372 1.00 16.35 198 TRP A CA 1
ATOM 1452 C C . TRP A 1 216 ? 7.368 16.411 2.173 1.00 15.34 198 TRP A C 1
ATOM 1453 O O . TRP A 1 216 ? 6.713 16.870 3.106 1.00 18.39 198 TRP A O 1
ATOM 1464 N N . CYS A 1 217 ? 7.256 16.866 0.921 1.00 16.68 199 CYS A N 1
ATOM 1465 C CA . CYS A 1 217 ? 6.347 18.006 0.610 1.00 17.84 199 CYS A CA 1
ATOM 1466 C C . CYS A 1 217 ? 4.915 17.587 0.752 1.00 20.30 199 CYS A C 1
ATOM 1467 O O . CYS A 1 217 ? 4.499 16.431 0.576 1.00 17.65 199 CYS A O 1
ATOM 1470 N N . MET A 1 218 ? 4.070 18.631 0.932 1.00 19.56 200 MET A N 1
ATOM 1471 C CA . MET A 1 218 ? 2.616 18.524 1.186 1.00 22.26 200 MET A CA 1
ATOM 1472 C C . MET A 1 218 ? 2.284 17.384 2.152 1.00 20.36 200 MET A C 1
ATOM 1473 O O . MET A 1 218 ? 1.509 16.463 1.797 1.00 19.16 200 MET A O 1
ATOM 1478 N N . PRO A 1 219 ? 2.943 17.288 3.306 1.00 18.97 201 PRO A N 1
ATOM 1479 C CA . PRO A 1 219 ? 2.876 16.149 4.132 1.00 24.42 201 PRO A CA 1
ATOM 1480 C C . PRO A 1 219 ? 1.503 15.852 4.663 1.00 29.29 201 PRO A C 1
ATOM 1481 O O . PRO A 1 219 ? 1.185 14.764 4.996 1.00 31.55 201 PRO A O 1
ATOM 1485 N N . ARG A 1 220 ? 0.653 16.843 4.682 1.00 27.81 202 ARG A N 1
ATOM 1486 C CA . ARG A 1 220 ? -0.734 16.563 5.165 1.00 36.31 202 ARG A CA 1
ATOM 1487 C C . ARG A 1 220 ? -1.615 15.899 4.112 1.00 30.27 202 ARG A C 1
ATOM 1488 O O . ARG A 1 220 ? -2.651 15.400 4.459 1.00 27.86 202 ARG A O 1
ATOM 1496 N N . LEU A 1 221 ? -1.164 15.836 2.876 1.00 22.74 203 LEU A N 1
ATOM 1497 C CA . LEU A 1 221 ? -1.874 15.140 1.849 1.00 20.27 203 LEU A CA 1
ATOM 1498 C C . LEU A 1 221 ? -1.104 14.105 1.090 1.00 18.33 203 LEU A C 1
ATOM 1499 O O . LEU A 1 221 ? -1.555 12.974 0.897 1.00 18.64 203 LEU A O 1
ATOM 1504 N N . PHE A 1 222 ? 0.028 14.475 0.586 1.00 16.36 204 PHE A N 1
ATOM 1505 C CA . PHE A 1 222 ? 0.788 13.557 -0.239 1.00 16.16 204 PHE A CA 1
ATOM 1506 C C . PHE A 1 222 ? 1.405 12.451 0.629 1.00 17.32 204 PHE A C 1
ATOM 1507 O O . PHE A 1 222 ? 1.739 12.641 1.821 1.00 16.65 204 PHE A O 1
ATOM 1515 N N . THR A 1 223 ? 1.421 11.304 0.043 1.00 16.79 205 THR A N 1
ATOM 1516 C CA . THR A 1 223 ? 2.169 10.165 0.535 1.00 16.26 205 THR A CA 1
ATOM 1517 C C . THR A 1 223 ? 3.601 10.364 0.186 1.00 14.14 205 THR A C 1
ATOM 1518 O O . THR A 1 223 ? 3.982 11.210 -0.621 1.00 16.06 205 THR A O 1
ATOM 1522 N N . ALA A 1 224 ? 4.546 9.586 0.833 1.00 15.73 206 ALA A N 1
ATOM 1523 C CA . ALA A 1 224 ? 5.887 9.728 0.440 1.00 15.02 206 ALA A CA 1
ATOM 1524 C C . ALA A 1 224 ? 6.106 9.420 -1.059 1.00 15.38 206 ALA A C 1
ATOM 1525 O O . ALA A 1 224 ? 6.952 10.000 -1.659 1.00 16.07 206 ALA A O 1
ATOM 1527 N N . ASP A 1 225 ? 5.398 8.471 -1.683 1.00 13.95 207 ASP A N 1
ATOM 1528 C CA . ASP A 1 225 ? 5.559 8.216 -3.051 1.00 16.08 207 ASP A CA 1
ATOM 1529 C C . ASP A 1 225 ? 5.056 9.339 -3.946 1.00 17.36 207 ASP A C 1
ATOM 1530 O O . ASP A 1 225 ? 5.705 9.610 -4.950 1.00 16.72 207 ASP A O 1
ATOM 1535 N N . ILE A 1 226 ? 3.933 9.956 -3.633 1.00 15.80 208 ILE A N 1
ATOM 1536 C CA . ILE A 1 226 ? 3.457 11.075 -4.486 1.00 15.47 208 ILE A CA 1
ATOM 1537 C C . ILE A 1 226 ? 4.458 12.217 -4.346 1.00 16.29 208 ILE A C 1
ATOM 1538 O O . ILE A 1 226 ? 4.884 12.823 -5.301 1.00 16.10 208 ILE A O 1
ATOM 1543 N N . ALA A 1 227 ? 4.927 12.451 -3.135 1.00 15.12 209 ALA A N 1
ATOM 1544 C CA . ALA A 1 227 ? 5.825 13.553 -2.835 1.00 15.57 209 ALA A CA 1
ATOM 1545 C C . ALA A 1 227 ? 7.112 13.366 -3.592 1.00 16.81 209 ALA A C 1
ATOM 1546 O O . ALA A 1 227 ? 7.737 14.314 -4.108 1.00 15.79 209 ALA A O 1
ATOM 1548 N N . ALA A 1 228 ? 7.593 12.117 -3.665 1.00 14.98 210 ALA A N 1
ATOM 1549 C CA . ALA A 1 228 ? 8.868 11.846 -4.375 1.00 18.18 210 ALA A CA 1
ATOM 1550 C C . ALA A 1 228 ? 8.780 12.154 -5.846 1.00 16.47 210 ALA A C 1
ATOM 1551 O O . ALA A 1 228 ? 9.702 12.645 -6.460 1.00 17.22 210 ALA A O 1
ATOM 1553 N N . PHE A 1 229 ? 7.593 11.966 -6.473 1.00 15.53 211 PHE A N 1
ATOM 1554 C CA . PHE A 1 229 ? 7.437 12.441 -7.808 1.00 17.50 211 PHE A CA 1
ATOM 1555 C C . PHE A 1 229 ? 7.674 13.923 -7.946 1.00 16.25 211 PHE A C 1
ATOM 1556 O O . PHE A 1 229 ? 8.451 14.368 -8.830 1.00 16.28 211 PHE A O 1
ATOM 1564 N N . TYR A 1 230 ? 6.943 14.707 -7.190 1.00 16.15 212 TYR A N 1
ATOM 1565 C CA . TYR A 1 230 ? 7.047 16.172 -7.242 1.00 14.34 212 TYR A CA 1
ATOM 1566 C C . TYR A 1 230 ? 8.469 16.605 -6.867 1.00 16.16 212 TYR A C 1
ATOM 1567 O O . TYR A 1 230 ? 9.043 17.506 -7.503 1.00 15.33 212 TYR A O 1
ATOM 1576 N N . GLU A 1 231 ? 9.045 16.070 -5.791 1.00 14.64 213 GLU A N 1
ATOM 1577 C CA . GLU A 1 231 ? 10.369 16.498 -5.446 1.00 15.39 213 GLU A CA 1
ATOM 1578 C C . GLU A 1 231 ? 11.378 16.192 -6.560 1.00 16.13 213 GLU A C 1
ATOM 1579 O O . GLU A 1 231 ? 12.217 17.068 -6.865 1.00 16.12 213 GLU A O 1
ATOM 1585 N N . SER A 1 232 ? 11.324 15.008 -7.180 1.00 14.95 214 SER A N 1
ATOM 1586 C CA . SER A 1 232 ? 12.147 14.672 -8.291 1.00 16.71 214 SER A CA 1
ATOM 1587 C C . SER A 1 232 ? 11.938 15.610 -9.521 1.00 14.99 214 SER A C 1
ATOM 1588 O O . SER A 1 232 ? 12.870 16.091 -10.155 1.00 15.65 214 SER A O 1
ATOM 1591 N N . TYR A 1 233 ? 10.659 15.890 -9.835 1.00 15.51 215 TYR A N 1
ATOM 1592 C CA . TYR A 1 233 ? 10.351 16.711 -10.988 1.00 13.80 215 TYR A CA 1
ATOM 1593 C C . TYR A 1 233 ? 10.942 18.121 -10.765 1.00 15.04 215 TYR A C 1
ATOM 1594 O O . TYR A 1 233 ? 11.458 18.771 -11.649 1.00 15.95 215 TYR A O 1
ATOM 1603 N N . TYR A 1 234 ? 10.836 18.588 -9.483 1.00 13.80 216 TYR A N 1
ATOM 1604 C CA . TYR A 1 234 ? 11.310 19.902 -9.149 1.00 12.16 216 TYR A CA 1
ATOM 1605 C C . TYR A 1 234 ? 12.838 19.998 -9.241 1.00 13.98 216 TYR A C 1
ATOM 1606 O O . TYR A 1 234 ? 13.413 21.009 -9.725 1.00 15.30 216 TYR A O 1
ATOM 1615 N N . THR A 1 235 ? 13.491 18.952 -8.713 1.00 15.30 217 THR A N 1
ATOM 1616 C CA . THR A 1 235 ? 14.961 19.007 -8.802 1.00 17.05 217 THR A CA 1
ATOM 1617 C C . THR A 1 235 ? 15.452 18.874 -10.242 1.00 17.65 217 THR A C 1
ATOM 1618 O O . THR A 1 235 ? 16.435 19.537 -10.608 1.00 17.87 217 THR A O 1
ATOM 1622 N N . ASN A 1 236 ? 14.680 18.162 -11.043 1.00 16.70 218 ASN A N 1
ATOM 1623 C CA . ASN A 1 236 ? 15.005 18.036 -12.480 1.00 19.05 218 ASN A CA 1
ATOM 1624 C C . ASN A 1 236 ? 14.851 19.395 -13.150 1.00 19.57 218 ASN A C 1
ATOM 1625 O O . ASN A 1 236 ? 15.553 19.668 -14.187 1.00 20.73 218 ASN A O 1
ATOM 1630 N N . LYS A 1 237 ? 13.969 20.247 -12.679 1.00 18.55 219 LYS A N 1
ATOM 1631 C CA . LYS A 1 237 ? 13.815 21.647 -13.184 1.00 18.32 219 LYS A CA 1
ATOM 1632 C C . LYS A 1 237 ? 14.896 22.604 -12.662 1.00 18.27 219 LYS A C 1
ATOM 1633 O O . LYS A 1 237 ? 14.874 23.812 -12.920 1.00 20.70 219 LYS A O 1
ATOM 1639 N N . GLY A 1 238 ? 15.679 22.123 -11.707 1.00 17.35 220 GLY A N 1
ATOM 1640 C CA . GLY A 1 238 ? 16.756 22.884 -11.135 1.00 17.20 220 GLY A CA 1
ATOM 1641 C C . GLY A 1 238 ? 16.506 23.517 -9.774 1.00 17.85 220 GLY A C 1
ATOM 1642 O O . GLY A 1 238 ? 17.356 24.232 -9.213 1.00 18.69 220 GLY A O 1
ATOM 1643 N N . VAL A 1 239 ? 15.331 23.264 -9.203 1.00 16.59 221 VAL A N 1
ATOM 1644 C CA . VAL A 1 239 ? 15.004 23.791 -7.889 1.00 15.04 221 VAL A CA 1
ATOM 1645 C C . VAL A 1 239 ? 15.745 22.922 -6.892 1.00 16.00 221 VAL A C 1
ATOM 1646 O O . VAL A 1 239 ? 15.884 21.689 -7.071 1.00 18.18 221 VAL A O 1
ATOM 1650 N N . LYS A 1 240 ? 16.396 23.544 -5.908 1.00 13.43 222 LYS A N 1
ATOM 1651 C CA . LYS A 1 240 ? 17.096 22.767 -4.825 1.00 13.62 222 LYS A CA 1
ATOM 1652 C C . LYS A 1 240 ? 16.043 22.605 -3.716 1.00 14.03 222 LYS A C 1
ATOM 1653 O O . LYS A 1 240 ? 15.246 23.572 -3.448 1.00 14.62 222 LYS A O 1
ATOM 1659 N N . ILE A 1 241 ? 16.090 21.479 -2.979 1.00 13.42 223 ILE A N 1
ATOM 1660 C CA . ILE A 1 241 ? 15.134 21.204 -1.927 1.00 14.22 223 ILE A CA 1
ATOM 1661 C C . ILE A 1 241 ? 16.003 20.836 -0.682 1.00 14.14 223 ILE A C 1
ATOM 1662 O O . ILE A 1 241 ? 16.829 19.841 -0.765 1.00 14.04 223 ILE A O 1
ATOM 1667 N N . VAL A 1 242 ? 15.790 21.592 0.413 1.00 13.67 224 VAL A N 1
ATOM 1668 C CA . VAL A 1 242 ? 16.475 21.304 1.682 1.00 13.35 224 VAL A CA 1
ATOM 1669 C C . VAL A 1 242 ? 15.358 20.936 2.667 1.00 16.32 224 VAL A C 1
ATOM 1670 O O . VAL A 1 242 ? 14.537 21.785 3.044 1.00 16.52 224 VAL A O 1
ATOM 1674 N N . LYS A 1 243 ? 15.293 19.643 3.078 1.00 14.98 225 LYS A N 1
ATOM 1675 C CA . LYS A 1 243 ? 14.268 19.159 3.987 1.00 17.25 225 LYS A CA 1
ATOM 1676 C C . LYS A 1 243 ? 14.877 18.798 5.353 1.00 16.87 225 LYS A C 1
ATOM 1677 O O . LYS A 1 243 ? 16.140 18.627 5.442 1.00 20.31 225 LYS A O 1
ATOM 1683 N N . GLY A 1 244 ? 14.021 18.703 6.317 1.00 17.67 226 GLY A N 1
ATOM 1684 C CA . GLY A 1 244 ? 14.567 18.317 7.625 1.00 19.95 226 GLY A CA 1
ATOM 1685 C C . GLY A 1 244 ? 15.248 19.409 8.405 1.00 24.07 226 GLY A C 1
ATOM 1686 O O . GLY A 1 244 ? 16.102 19.128 9.266 1.00 22.49 226 GLY A O 1
ATOM 1687 N N . THR A 1 245 ? 15.015 20.646 8.025 1.00 18.83 227 THR A N 1
ATOM 1688 C CA . THR A 1 245 ? 15.554 21.787 8.759 1.00 18.03 227 THR A CA 1
ATOM 1689 C C . THR A 1 245 ? 14.596 22.975 8.734 1.00 18.32 227 THR A C 1
ATOM 1690 O O . THR A 1 245 ? 13.546 22.979 8.007 1.00 16.72 227 THR A O 1
ATOM 1694 N N . VAL A 1 246 ? 14.941 24.031 9.493 1.00 17.17 228 VAL A N 1
ATOM 1695 C CA . VAL A 1 246 ? 14.235 25.286 9.531 1.00 17.75 228 VAL A CA 1
ATOM 1696 C C . VAL A 1 246 ? 15.153 26.455 9.413 1.00 17.04 228 VAL A C 1
ATOM 1697 O O . VAL A 1 246 ? 16.353 26.304 9.668 1.00 17.29 228 VAL A O 1
ATOM 1701 N N . ALA A 1 247 ? 14.667 27.650 8.974 1.00 16.14 229 ALA A N 1
ATOM 1702 C CA . ALA A 1 247 ? 15.538 28.823 9.069 1.00 18.46 229 ALA A CA 1
ATOM 1703 C C . ALA A 1 247 ? 15.613 29.209 10.520 1.00 18.06 229 ALA A C 1
ATOM 1704 O O . ALA A 1 247 ? 14.589 29.173 11.257 1.00 18.46 229 ALA A O 1
ATOM 1706 N N . VAL A 1 248 ? 16.811 29.620 10.965 1.00 18.45 230 VAL A N 1
ATOM 1707 C CA . VAL A 1 248 ? 17.002 30.187 12.269 1.00 19.11 230 VAL A CA 1
ATOM 1708 C C . VAL A 1 248 ? 17.385 31.662 12.251 1.00 22.57 230 VAL A C 1
ATOM 1709 O O . VAL A 1 248 ? 17.247 32.315 13.239 1.00 25.13 230 VAL A O 1
ATOM 1713 N N . GLY A 1 249 ? 17.657 32.220 11.091 1.00 16.93 231 GLY A N 1
ATOM 1714 C CA . GLY A 1 249 ? 17.975 33.609 10.995 1.00 16.75 231 GLY A CA 1
ATOM 1715 C C . GLY A 1 249 ? 17.992 34.101 9.583 1.00 16.15 231 GLY A C 1
ATOM 1716 O O . GLY A 1 249 ? 18.135 33.279 8.690 1.00 16.57 231 GLY A O 1
ATOM 1717 N N . PHE A 1 250 ? 17.987 35.429 9.415 1.00 14.66 232 PHE A N 1
ATOM 1718 C CA . PHE A 1 250 ? 18.049 36.036 8.142 1.00 16.70 232 PHE A CA 1
ATOM 1719 C C . PHE A 1 250 ? 19.074 37.143 8.260 1.00 18.83 232 PHE A C 1
ATOM 1720 O O . PHE A 1 250 ? 18.840 38.056 9.157 1.00 21.67 232 PHE A O 1
ATOM 1728 N N . ASP A 1 251 ? 20.154 37.107 7.517 1.00 16.60 233 ASP A N 1
ATOM 1729 C CA . ASP A 1 251 ? 21.128 38.246 7.416 1.00 19.29 233 ASP A CA 1
ATOM 1730 C C . ASP A 1 251 ? 20.495 39.331 6.572 1.00 20.38 233 ASP A C 1
ATOM 1731 O O . ASP A 1 251 ? 19.746 39.042 5.607 1.00 17.63 233 ASP A O 1
ATOM 1736 N N . ALA A 1 252 ? 20.862 40.592 6.882 1.00 18.40 234 ALA A N 1
ATOM 1737 C CA . ALA A 1 252 ? 20.364 41.711 6.148 1.00 18.42 234 ALA A CA 1
ATOM 1738 C C . ALA A 1 252 ? 21.478 42.737 6.010 1.00 23.76 234 ALA A C 1
ATOM 1739 O O . ALA A 1 252 ? 22.430 42.715 6.833 1.00 23.52 234 ALA A O 1
ATOM 1741 N N . ASP A 1 253 ? 21.307 43.519 4.940 1.00 21.47 235 ASP A N 1
ATOM 1742 C CA . ASP A 1 253 ? 22.367 44.518 4.604 1.00 23.21 235 ASP A CA 1
ATOM 1743 C C . ASP A 1 253 ? 22.075 45.798 5.355 1.00 22.26 235 ASP A C 1
ATOM 1744 O O . ASP A 1 253 ? 21.244 45.917 6.212 1.00 23.14 235 ASP A O 1
ATOM 1749 N N . ALA A 1 254 ? 22.837 46.835 5.005 1.00 24.40 236 ALA A N 1
ATOM 1750 C CA . ALA A 1 254 ? 22.758 48.029 5.752 1.00 28.05 236 ALA A CA 1
ATOM 1751 C C . ALA A 1 254 ? 21.389 48.784 5.508 1.00 27.96 236 ALA A C 1
ATOM 1752 O O . ALA A 1 254 ? 20.964 49.569 6.374 1.00 28.08 236 ALA A O 1
ATOM 1754 N N . ASN A 1 255 ? 20.707 48.511 4.371 1.00 22.78 237 ASN A N 1
ATOM 1755 C CA . ASN A 1 255 ? 19.337 49.028 4.145 1.00 21.45 237 ASN A CA 1
ATOM 1756 C C . ASN A 1 255 ? 18.222 48.183 4.835 1.00 23.07 237 ASN A C 1
ATOM 1757 O O . ASN A 1 255 ? 17.025 48.483 4.694 1.00 21.80 237 ASN A O 1
ATOM 1762 N N . GLY A 1 256 ? 18.555 47.111 5.516 1.00 18.60 238 GLY A N 1
ATOM 1763 C CA . GLY A 1 256 ? 17.595 46.210 6.118 1.00 20.85 238 GLY A CA 1
ATOM 1764 C C . GLY A 1 256 ? 17.069 45.118 5.121 1.00 19.32 238 GLY A C 1
ATOM 1765 O O . GLY A 1 256 ? 16.010 44.527 5.414 1.00 19.89 238 GLY A O 1
ATOM 1766 N N . ASP A 1 257 ? 17.686 44.968 3.994 1.00 18.21 239 ASP A N 1
ATOM 1767 C CA . ASP A 1 257 ? 17.201 44.082 2.973 1.00 16.95 239 ASP A CA 1
ATOM 1768 C C . ASP A 1 257 ? 17.816 42.726 3.221 1.00 17.42 239 ASP A C 1
ATOM 1769 O O . ASP A 1 257 ? 19.020 42.591 3.524 1.00 17.13 239 ASP A O 1
ATOM 1774 N N . VAL A 1 258 ? 17.023 41.683 2.996 1.00 17.16 240 VAL A N 1
ATOM 1775 C CA . VAL A 1 258 ? 17.599 40.332 3.227 1.00 14.99 240 VAL A CA 1
ATOM 1776 C C . VAL A 1 258 ? 18.741 40.050 2.304 1.00 16.34 240 VAL A C 1
ATOM 1777 O O . VAL A 1 258 ? 18.738 40.365 1.106 1.00 15.46 240 VAL A O 1
ATOM 1781 N N . THR A 1 259 ? 19.718 39.283 2.820 1.00 15.28 241 THR A N 1
ATOM 1782 C CA . THR A 1 259 ? 20.881 38.858 2.033 1.00 16.64 241 THR A CA 1
ATOM 1783 C C . THR A 1 259 ? 21.167 37.369 2.120 1.00 17.03 241 THR A C 1
ATOM 1784 O O . THR A 1 259 ? 21.796 36.831 1.247 1.00 16.63 241 THR A O 1
ATOM 1788 N N . ALA A 1 260 ? 20.720 36.725 3.178 1.00 16.05 242 ALA A N 1
ATOM 1789 C CA . ALA A 1 260 ? 21.029 35.299 3.398 1.00 16.83 242 ALA A CA 1
ATOM 1790 C C . ALA A 1 260 ? 20.111 34.664 4.428 1.00 14.39 242 ALA A C 1
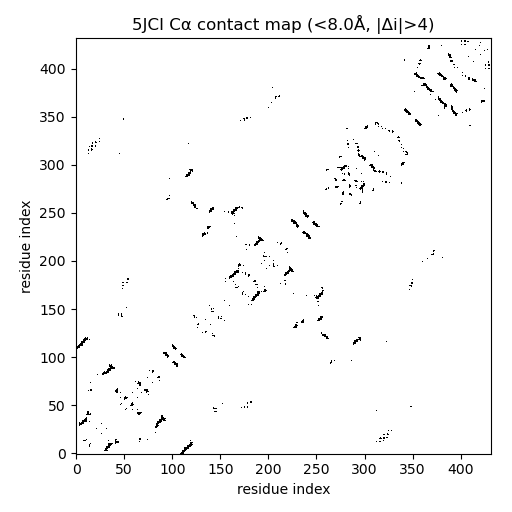ATOM 1791 O O . ALA A 1 260 ? 19.533 35.349 5.301 1.00 15.83 242 ALA A O 1
ATOM 1793 N N . VAL A 1 261 ? 19.846 33.350 4.238 1.00 13.44 243 VAL A N 1
ATOM 1794 C CA . VAL A 1 261 ? 19.016 32.602 5.139 1.00 12.60 243 VAL A CA 1
ATOM 1795 C C . VAL A 1 261 ? 19.895 31.622 5.901 1.00 13.22 243 VAL A C 1
ATOM 1796 O O . VAL A 1 261 ? 20.567 30.812 5.299 1.00 15.59 243 VAL A O 1
ATOM 1800 N N . ASN A 1 262 ? 19.938 31.746 7.184 1.00 13.80 244 ASN A N 1
ATOM 1801 C CA . ASN A 1 262 ? 20.694 30.855 8.023 1.00 13.96 244 ASN A CA 1
ATOM 1802 C C . ASN A 1 262 ? 19.844 29.661 8.455 1.00 15.64 244 ASN A C 1
ATOM 1803 O O . ASN A 1 262 ? 18.744 29.849 8.989 1.00 15.36 244 ASN A O 1
ATOM 1808 N N . LEU A 1 263 ? 20.282 28.446 8.161 1.00 14.35 245 LEU A N 1
ATOM 1809 C CA . LEU A 1 263 ? 19.488 27.265 8.485 1.00 14.30 245 LEU A CA 1
ATOM 1810 C C . LEU A 1 263 ? 20.084 26.554 9.739 1.00 15.77 245 LEU A C 1
ATOM 1811 O O . LEU A 1 263 ? 21.305 26.557 9.940 1.00 17.07 245 LEU A O 1
ATOM 1816 N N . LYS A 1 264 ? 19.174 25.814 10.377 1.00 17.07 246 LYS A N 1
ATOM 1817 C CA . LYS A 1 264 ? 19.499 25.077 11.585 1.00 16.71 246 LYS A CA 1
ATOM 1818 C C . LYS A 1 264 ? 20.510 24.005 11.261 1.00 17.71 246 LYS A C 1
ATOM 1819 O O . LYS A 1 264 ? 21.324 23.642 12.164 1.00 18.31 246 LYS A O 1
ATOM 1825 N N . ASN A 1 265 ? 20.552 23.473 10.036 1.00 17.24 247 ASN A N 1
ATOM 1826 C CA . ASN A 1 265 ? 21.512 22.490 9.665 1.00 17.84 247 ASN A CA 1
ATOM 1827 C C . ASN A 1 265 ? 22.903 22.981 9.386 1.00 15.61 247 ASN A C 1
ATOM 1828 O O . ASN A 1 265 ? 23.776 22.217 9.005 1.00 16.85 247 ASN A O 1
ATOM 1833 N N . GLY A 1 266 ? 23.135 24.302 9.591 1.00 14.30 248 GLY A N 1
ATOM 1834 C CA . GLY A 1 266 ? 24.362 24.933 9.314 1.00 16.71 248 GLY A CA 1
ATOM 1835 C C . GLY A 1 266 ? 24.626 25.586 8.006 1.00 15.33 248 GLY A C 1
ATOM 1836 O O . GLY A 1 266 ? 25.568 26.364 7.828 1.00 17.44 248 GLY A O 1
ATOM 1837 N N . SER A 1 267 ? 23.752 25.281 7.052 1.00 14.96 249 SER A N 1
ATOM 1838 C CA . SER A 1 267 ? 23.911 25.900 5.751 1.00 15.52 249 SER A CA 1
ATOM 1839 C C . SER A 1 267 ? 23.411 27.343 5.703 1.00 16.09 249 SER A C 1
ATOM 1840 O O . SER A 1 267 ? 22.535 27.694 6.508 1.00 15.11 249 SER A O 1
ATOM 1843 N N . VAL A 1 268 ? 24.039 28.135 4.859 1.00 15.67 250 VAL A N 1
ATOM 1844 C CA . VAL A 1 268 ? 23.696 29.588 4.728 1.00 14.46 250 VAL A CA 1
ATOM 1845 C C . VAL A 1 268 ? 23.331 29.724 3.266 1.00 18.01 250 VAL A C 1
ATOM 1846 O O . VAL A 1 268 ? 24.121 29.432 2.367 1.00 20.46 250 VAL A O 1
ATOM 1850 N N . LEU A 1 269 ? 22.127 30.117 2.963 1.00 15.25 251 LEU A N 1
ATOM 1851 C CA . LEU A 1 269 ? 21.689 30.220 1.580 1.00 15.79 251 LEU A CA 1
ATOM 1852 C C . LEU A 1 269 ? 21.639 31.713 1.155 1.00 17.81 251 LEU A C 1
ATOM 1853 O O . LEU A 1 269 ? 20.945 32.480 1.828 1.00 18.24 251 LEU A O 1
ATOM 1858 N N . GLU A 1 270 ? 22.370 32.086 0.130 1.00 17.34 252 GLU A N 1
ATOM 1859 C CA . GLU A 1 270 ? 22.259 33.480 -0.310 1.00 18.50 252 GLU A CA 1
ATOM 1860 C C . GLU A 1 270 ? 20.833 33.760 -0.815 1.00 15.20 252 GLU A C 1
ATOM 1861 O O . GLU A 1 270 ? 20.282 32.920 -1.425 1.00 15.77 252 GLU A O 1
ATOM 1867 N N . ALA A 1 271 ? 20.310 34.917 -0.606 1.00 15.60 253 ALA A N 1
ATOM 1868 C CA . ALA A 1 271 ? 18.973 35.219 -1.014 1.00 15.51 253 ALA A CA 1
ATOM 1869 C C . ALA A 1 271 ? 18.803 36.690 -1.329 1.00 16.90 253 ALA A C 1
ATOM 1870 O O . ALA A 1 271 ? 19.109 37.532 -0.464 1.00 18.95 253 ALA A O 1
ATOM 1872 N N . ASP A 1 272 ? 18.249 36.951 -2.481 1.00 15.27 254 ASP A N 1
ATOM 1873 C CA . ASP A 1 272 ? 17.778 38.337 -2.850 1.00 16.21 254 ASP A CA 1
ATOM 1874 C C . ASP A 1 272 ? 16.358 38.490 -2.474 1.00 16.56 254 ASP A C 1
ATOM 1875 O O . ASP A 1 272 ? 15.906 39.609 -2.194 1.00 17.33 254 ASP A O 1
ATOM 1880 N N . ILE A 1 273 ? 15.549 37.383 -2.518 1.00 15.80 255 ILE A N 1
ATOM 1881 C CA . ILE A 1 273 ? 14.150 37.414 -2.162 1.00 17.53 255 ILE A CA 1
ATOM 1882 C C . ILE A 1 273 ? 13.891 36.136 -1.332 1.00 16.35 255 ILE A C 1
ATOM 1883 O O . ILE A 1 273 ? 14.449 35.109 -1.690 1.00 15.25 255 ILE A O 1
ATOM 1888 N N . VAL A 1 274 ? 13.103 36.287 -0.261 1.00 16.53 256 VAL A N 1
ATOM 1889 C CA . VAL A 1 274 ? 12.575 35.115 0.470 1.00 12.62 256 VAL A CA 1
ATOM 1890 C C . VAL A 1 274 ? 11.114 35.173 0.333 1.00 14.71 256 VAL A C 1
ATOM 1891 O O . VAL A 1 274 ? 10.521 36.240 0.618 1.00 14.02 256 VAL A O 1
ATOM 1895 N N . VAL A 1 275 ? 10.481 34.048 0.007 1.00 13.49 257 VAL A N 1
ATOM 1896 C CA . VAL A 1 275 ? 9.061 33.990 -0.066 1.00 13.27 257 VAL A CA 1
ATOM 1897 C C . VAL A 1 275 ? 8.542 32.905 0.813 1.00 13.30 257 VAL A C 1
ATOM 1898 O O . VAL A 1 275 ? 9.166 31.852 0.843 1.00 14.40 257 VAL A O 1
ATOM 1902 N N . VAL A 1 276 ? 7.611 33.197 1.662 1.00 14.62 258 VAL A N 1
ATOM 1903 C CA . VAL A 1 276 ? 7.224 32.314 2.744 1.00 16.91 258 VAL A CA 1
ATOM 1904 C C . VAL A 1 276 ? 5.805 31.732 2.507 1.00 16.37 258 VAL A C 1
ATOM 1905 O O . VAL A 1 276 ? 4.838 32.547 2.329 1.00 17.54 258 VAL A O 1
ATOM 1909 N N . GLY A 1 277 ? 5.675 30.425 2.684 1.00 13.92 259 GLY A N 1
ATOM 1910 C CA . GLY A 1 277 ? 4.386 29.746 2.671 1.00 16.29 259 GLY A CA 1
ATOM 1911 C C . GLY A 1 277 ? 4.355 28.701 3.751 1.00 17.82 259 GLY A C 1
ATOM 1912 O O . GLY A 1 277 ? 4.596 27.535 3.441 1.00 17.15 259 GLY A O 1
ATOM 1913 N N . VAL A 1 278 ? 4.096 29.074 4.989 1.00 16.38 260 VAL A N 1
ATOM 1914 C CA . VAL A 1 278 ? 4.117 28.225 6.060 1.00 15.33 260 VAL A CA 1
ATOM 1915 C C . VAL A 1 278 ? 2.698 28.001 6.705 1.00 19.65 260 VAL A C 1
ATOM 1916 O O . VAL A 1 278 ? 2.557 27.718 7.888 1.00 25.68 260 VAL A O 1
ATOM 1920 N N . GLY A 1 279 ? 1.700 28.188 5.913 1.00 16.58 261 GLY A N 1
ATOM 1921 C CA . GLY A 1 279 ? 0.360 27.917 6.440 1.00 18.36 261 GLY A CA 1
ATOM 1922 C C . GLY A 1 279 ? -0.366 29.201 6.788 1.00 18.42 261 GLY A C 1
ATOM 1923 O O . GLY A 1 279 ? 0.111 30.278 6.785 1.00 17.71 261 GLY A O 1
ATOM 1924 N N . GLY A 1 280 ? -1.577 28.977 7.158 1.00 20.09 262 GLY A N 1
ATOM 1925 C CA . GLY A 1 280 ? -2.400 30.054 7.674 1.00 20.34 262 GLY A CA 1
ATOM 1926 C C . GLY A 1 280 ? -3.156 29.811 8.878 1.00 21.05 262 GLY A C 1
ATOM 1927 O O . GLY A 1 280 ? -3.251 28.724 9.378 1.00 22.87 262 GLY A O 1
ATOM 1928 N N . ARG A 1 281 ? -3.731 30.971 9.325 1.00 21.97 263 ARG A N 1
ATOM 1929 C CA . ARG A 1 281 ? -4.554 30.875 10.511 1.00 29.65 263 ARG A CA 1
ATOM 1930 C C . ARG A 1 281 ? -5.914 31.536 10.174 1.00 18.76 263 ARG A C 1
ATOM 1931 O O . ARG A 1 281 ? -5.896 32.691 9.655 1.00 22.16 263 ARG A O 1
ATOM 1939 N N . PRO A 1 282 ? -6.967 30.903 10.569 1.00 20.09 264 PRO A N 1
ATOM 1940 C CA . PRO A 1 282 ? -8.285 31.532 10.329 1.00 20.97 264 PRO A CA 1
ATOM 1941 C C . PRO A 1 282 ? -8.458 32.812 11.098 1.00 20.33 264 PRO A C 1
ATOM 1942 O O . PRO A 1 282 ? -8.107 32.869 12.261 1.00 19.71 264 PRO A O 1
ATOM 1946 N N . LEU A 1 283 ? -9.074 33.792 10.504 1.00 18.02 265 LEU A N 1
ATOM 1947 C CA . LEU A 1 283 ? -9.229 35.099 11.079 1.00 18.44 265 LEU A CA 1
ATOM 1948 C C . LEU A 1 283 ? -10.525 35.083 11.902 1.00 20.79 265 LEU A C 1
ATOM 1949 O O . LEU A 1 283 ? -11.548 35.624 11.523 1.00 21.08 265 LEU A O 1
ATOM 1954 N N . THR A 1 284 ? -10.367 34.516 13.095 1.00 21.21 266 THR A N 1
ATOM 1955 C CA . THR A 1 284 ? -11.533 34.387 14.013 1.00 22.65 266 THR A CA 1
ATOM 1956 C C . THR A 1 284 ? -11.428 35.354 15.262 1.00 21.59 266 THR A C 1
ATOM 1957 O O . THR A 1 284 ? -12.387 35.351 16.061 1.00 20.29 266 THR A O 1
ATOM 1961 N N . THR A 1 285 ? -10.366 36.187 15.328 1.00 22.22 267 THR A N 1
ATOM 1962 C CA . THR A 1 285 ? -10.045 36.901 16.571 1.00 27.32 267 THR A CA 1
ATOM 1963 C C . THR A 1 285 ? -11.130 37.886 16.952 1.00 24.20 267 THR A C 1
ATOM 1964 O O . THR A 1 285 ? -11.415 38.091 18.114 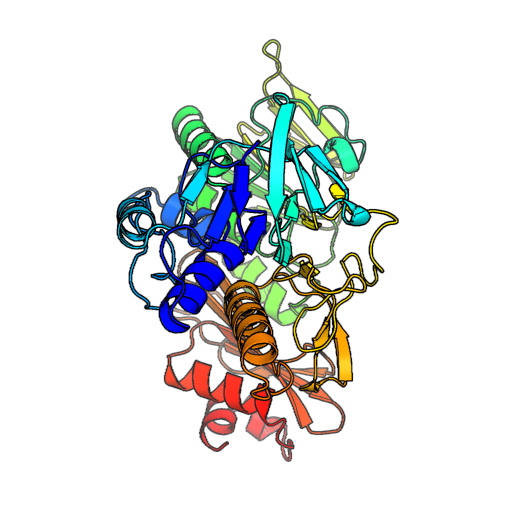1.00 25.49 267 THR A O 1
ATOM 1968 N N . LEU A 1 286 ? -11.810 38.466 15.988 1.00 18.62 268 LEU A N 1
ATOM 1969 C CA . LEU A 1 286 ? -12.823 39.405 16.273 1.00 20.29 268 LEU A CA 1
ATOM 1970 C C . LEU A 1 286 ? -13.977 38.845 17.121 1.00 17.12 268 LEU A C 1
ATOM 1971 O O . LEU A 1 286 ? -14.709 39.603 17.738 1.00 20.81 268 LEU A O 1
ATOM 1976 N N . PHE A 1 287 ? -14.144 37.538 17.034 1.00 19.67 269 PHE A N 1
ATOM 1977 C CA . PHE A 1 287 ? -15.322 36.905 17.576 1.00 21.53 269 PHE A CA 1
ATOM 1978 C C . PHE A 1 287 ? -14.998 36.062 18.822 1.00 21.81 269 PHE A C 1
ATOM 1979 O O . PHE A 1 287 ? -15.883 35.394 19.312 1.00 19.82 269 PHE A O 1
ATOM 1987 N N . LYS A 1 288 ? -13.753 36.028 19.249 1.00 21.24 270 LYS A N 1
ATOM 1988 C CA . LYS A 1 288 ? -13.259 35.216 20.384 1.00 25.31 270 LYS A CA 1
ATOM 1989 C C . LYS A 1 288 ? -14.192 35.445 21.619 1.00 23.36 270 LYS A C 1
ATOM 1990 O O . LYS A 1 288 ? -14.497 36.571 21.948 1.00 26.60 270 LYS A O 1
ATOM 1996 N N . GLY A 1 289 ? -14.654 34.382 22.217 1.00 26.64 271 GLY A N 1
ATOM 1997 C CA . GLY A 1 289 ? -15.588 34.469 23.366 1.00 26.96 271 GLY A CA 1
ATOM 1998 C C . GLY A 1 289 ? -16.995 34.728 23.021 1.00 25.66 271 GLY A C 1
ATOM 1999 O O . GLY A 1 289 ? -17.859 34.701 23.946 1.00 29.34 271 GLY A O 1
ATOM 2000 N N . GLN A 1 290 ? -17.360 35.106 21.748 1.00 19.70 272 GLN A N 1
ATOM 2001 C CA . GLN A 1 290 ? -18.709 35.382 21.409 1.00 18.70 272 GLN A CA 1
ATOM 2002 C C . GLN A 1 290 ? -19.377 34.260 20.688 1.00 19.57 272 GLN A C 1
ATOM 2003 O O . GLN A 1 290 ? -20.612 34.252 20.583 1.00 22.11 272 GLN A O 1
ATOM 2009 N N . VAL A 1 291 ? -18.597 33.355 20.121 1.00 20.30 273 VAL A N 1
ATOM 2010 C CA . VAL A 1 291 ? -19.141 32.203 19.360 1.00 19.37 273 VAL A CA 1
ATOM 2011 C C . VAL A 1 291 ? -18.376 30.970 19.773 1.00 18.88 273 VAL A C 1
ATOM 2012 O O . VAL A 1 291 ? -17.192 31.004 20.151 1.00 21.12 273 VAL A O 1
ATOM 2016 N N . ALA A 1 292 ? -18.989 29.838 19.587 1.00 18.71 274 ALA A N 1
ATOM 2017 C CA . ALA A 1 292 ? -18.336 28.575 19.916 1.00 18.21 274 ALA A CA 1
ATOM 2018 C C . ALA A 1 292 ? -17.267 28.258 18.836 1.00 22.49 274 ALA A C 1
ATOM 2019 O O . ALA A 1 292 ? -17.493 28.566 17.627 1.00 20.46 274 ALA A O 1
ATOM 2021 N N . GLU A 1 293 ? -16.117 27.731 19.240 1.00 19.91 275 GLU A N 1
ATOM 2022 C CA . GLU A 1 293 ? -14.979 27.431 18.339 1.00 22.25 275 GLU A CA 1
ATOM 2023 C C . GLU A 1 293 ? -14.587 26.010 18.504 1.00 24.36 275 GLU A C 1
ATOM 2024 O O . GLU A 1 293 ? -14.756 25.426 19.588 1.00 27.09 275 GLU A O 1
ATOM 2030 N N . GLU A 1 294 ? -14.039 25.440 17.469 1.00 21.12 276 GLU A N 1
ATOM 2031 C CA . GLU A 1 294 ? -13.474 24.071 17.488 1.00 21.94 276 GLU A CA 1
ATOM 2032 C C . GLU A 1 294 ? -12.644 23.860 16.276 1.00 23.77 276 GLU A C 1
ATOM 2033 O O . GLU A 1 294 ? -12.914 24.509 15.216 1.00 19.53 276 GLU A O 1
ATOM 2039 N N . LYS A 1 295 ? -11.604 23.008 16.389 1.00 22.84 277 LYS A N 1
ATOM 2040 C CA . LYS A 1 295 ? -10.719 22.755 15.259 1.00 23.04 277 LYS A CA 1
ATOM 2041 C C . LYS A 1 295 ? -10.160 23.972 14.556 1.00 19.98 277 LYS A C 1
ATOM 2042 O O . LYS A 1 295 ? -9.904 24.048 13.278 1.00 21.44 277 LYS A O 1
ATOM 2048 N N . GLY A 1 296 ? -9.854 24.969 15.397 1.00 20.28 278 GLY A N 1
ATOM 2049 C CA . GLY A 1 296 ? -9.253 26.178 14.916 1.00 21.63 278 GLY A CA 1
ATOM 2050 C C . GLY A 1 296 ? -10.162 27.200 14.262 1.00 21.65 278 GLY A C 1
ATOM 2051 O O . GLY A 1 296 ? -9.762 28.283 13.908 1.00 28.14 278 GLY A O 1
ATOM 2052 N N . GLY A 1 297 ? -11.431 26.824 14.194 1.00 17.47 279 GLY A N 1
ATOM 2053 C CA . GLY A 1 297 ? -12.440 27.678 13.487 1.00 16.38 279 GLY A CA 1
ATOM 2054 C C . GLY A 1 297 ? -13.635 28.021 14.345 1.00 19.77 279 GLY A C 1
ATOM 2055 O O . GLY A 1 297 ? -13.739 27.655 15.499 1.00 20.99 279 GLY A O 1
ATOM 2056 N N . ILE A 1 298 ? -14.637 28.663 13.726 1.00 15.36 280 ILE A N 1
ATOM 2057 C CA . ILE A 1 298 ? -15.860 28.916 14.308 1.00 14.84 280 ILE A CA 1
ATOM 2058 C C . ILE A 1 298 ? -16.765 27.724 14.010 1.00 17.16 280 ILE A C 1
ATOM 2059 O O . ILE A 1 298 ? -16.971 27.341 12.840 1.00 16.79 280 ILE A O 1
ATOM 2064 N N . LYS A 1 299 ? -17.362 27.135 15.032 1.00 16.27 281 LYS A N 1
ATOM 2065 C CA . LYS A 1 299 ? -18.210 26.004 14.889 1.00 16.15 281 LYS A CA 1
ATOM 2066 C C . LYS A 1 299 ? -19.534 26.348 14.250 1.00 16.31 281 LYS A C 1
ATOM 2067 O O . LYS A 1 299 ? -20.163 27.369 14.604 1.00 18.85 281 LYS A O 1
ATOM 2073 N N . THR A 1 300 ? -19.917 25.567 13.259 1.00 13.32 282 THR A N 1
ATOM 2074 C CA . THR A 1 300 ? -21.213 25.803 12.651 1.00 14.95 282 THR A CA 1
ATOM 2075 C C . THR A 1 300 ? -21.986 24.478 12.560 1.00 14.81 282 THR A C 1
ATOM 2076 O O . THR A 1 300 ? -21.415 23.387 12.693 1.00 17.57 282 THR A O 1
ATOM 2080 N N . ASP A 1 301 ? -23.269 24.646 12.312 1.00 16.01 283 ASP A N 1
ATOM 2081 C CA . ASP A 1 301 ? -24.099 23.541 11.915 1.00 15.25 283 ASP A CA 1
ATOM 2082 C C . ASP A 1 301 ? -24.017 23.279 10.422 1.00 17.00 283 ASP A C 1
ATOM 2083 O O . ASP A 1 301 ? -23.138 23.779 9.703 1.00 14.28 283 ASP A O 1
ATOM 2088 N N . ALA A 1 302 ? -24.887 22.402 9.936 1.00 15.64 284 ALA A N 1
ATOM 2089 C CA . ALA A 1 302 ? -24.850 22.003 8.555 1.00 16.73 284 ALA A CA 1
ATOM 2090 C C . ALA A 1 302 ? -25.368 23.038 7.583 1.00 14.84 284 ALA A C 1
ATOM 2091 O O . ALA A 1 302 ? -25.413 22.739 6.337 1.00 14.47 284 ALA A O 1
ATOM 2093 N N . PHE A 1 303 ? -25.717 24.194 8.081 1.00 15.54 285 PHE A N 1
ATOM 2094 C CA . PHE A 1 303 ? -26.232 25.295 7.311 1.00 15.91 285 PHE A CA 1
ATOM 2095 C C . PHE A 1 303 ? -25.306 26.529 7.477 1.00 14.89 285 PHE A C 1
ATOM 2096 O O . PHE A 1 303 ? -25.610 27.658 7.029 1.00 15.08 285 PHE A O 1
ATOM 2104 N N . PHE A 1 304 ? -24.155 26.279 8.046 1.00 14.47 286 PHE A N 1
ATOM 2105 C CA . PHE A 1 304 ? -23.182 27.325 8.378 1.00 14.40 286 PHE A CA 1
ATOM 2106 C C . PHE A 1 304 ? -23.526 28.407 9.400 1.00 14.60 286 PHE A C 1
ATOM 2107 O O . PHE A 1 304 ? -22.852 29.442 9.566 1.00 15.82 286 PHE A O 1
ATOM 2115 N N . GLU A 1 305 ? -24.570 28.106 10.204 1.00 14.91 287 GLU A N 1
ATOM 2116 C CA . GLU A 1 305 ? -24.942 28.969 11.315 1.00 15.04 287 GLU A CA 1
ATOM 2117 C C . GLU A 1 305 ? -24.144 28.644 12.531 1.00 16.67 287 GLU A C 1
ATOM 2118 O O . GLU A 1 305 ? -23.909 27.476 12.911 1.00 16.03 287 GLU A O 1
ATOM 2124 N N . THR A 1 306 ? -23.664 29.723 13.140 1.00 14.79 288 THR A N 1
ATOM 2125 C CA . THR A 1 306 ? -22.824 29.667 14.326 1.00 16.80 288 THR A CA 1
ATOM 2126 C C . THR A 1 306 ? -23.674 29.481 15.557 1.00 18.77 288 THR A C 1
ATOM 2127 O O . THR A 1 306 ? -24.873 29.371 15.414 1.00 19.29 288 THR A O 1
ATOM 2131 N N . SER A 1 307 ? -23.013 29.486 16.703 1.00 20.73 289 SER A N 1
ATOM 2132 C CA . SER A 1 307 ? -23.786 29.475 18.015 1.00 21.21 289 SER A CA 1
ATOM 2133 C C . SER A 1 307 ? -24.612 30.722 18.266 1.00 23.85 289 SER A C 1
ATOM 2134 O O . SER A 1 307 ? -25.459 30.718 19.208 1.00 22.55 289 SER A O 1
ATOM 2137 N N . VAL A 1 308 ? -24.446 31.794 17.497 1.00 19.50 290 VAL A N 1
ATOM 2138 C CA . VAL A 1 308 ? -25.299 33.014 17.629 1.00 20.38 290 VAL A CA 1
ATOM 2139 C C . VAL A 1 308 ? -26.249 33.019 16.474 1.00 21.06 290 VAL A C 1
ATOM 2140 O O . VAL A 1 308 ? -25.902 33.023 15.289 1.00 18.50 290 VAL A O 1
ATOM 2144 N N . PRO A 1 309 ? -27.544 33.021 16.730 1.00 20.78 291 PRO A N 1
ATOM 2145 C CA . PRO A 1 309 ? -28.502 33.028 15.696 1.00 21.69 291 PRO A CA 1
ATOM 2146 C C . PRO A 1 309 ? -28.341 34.196 14.752 1.00 20.40 291 PRO A C 1
ATOM 2147 O O . PRO A 1 309 ? -28.088 35.374 15.186 1.00 21.35 291 PRO A O 1
ATOM 2151 N N . GLY A 1 310 ? -28.491 33.866 13.471 1.00 19.20 292 GLY A N 1
ATOM 2152 C CA . GLY A 1 310 ? -28.340 34.832 12.401 1.00 19.27 292 GLY A CA 1
ATOM 2153 C C . GLY A 1 310 ? -26.889 35.274 12.142 1.00 17.89 292 GLY A C 1
ATOM 2154 O O . GLY A 1 310 ? -26.684 36.268 11.425 1.00 18.68 292 GLY A O 1
ATOM 2155 N N . VAL A 1 311 ? -25.902 34.588 12.729 1.00 15.70 293 VAL A N 1
ATOM 2156 C CA . VAL A 1 311 ? -24.482 34.840 12.394 1.00 17.28 293 VAL A CA 1
ATOM 2157 C C . VAL A 1 311 ? -24.028 33.528 11.818 1.00 14.35 293 VAL A C 1
ATOM 2158 O O . VAL A 1 311 ? -24.128 32.445 12.406 1.00 15.57 293 VAL A O 1
ATOM 2162 N N . TYR A 1 312 ? -23.495 33.586 10.602 1.00 14.46 294 TYR A N 1
ATOM 2163 C CA . TYR A 1 312 ? -23.021 32.429 9.908 1.00 15.07 294 TYR A CA 1
ATOM 2164 C C . TYR A 1 312 ? -21.511 32.585 9.632 1.00 13.47 294 TYR A C 1
ATOM 2165 O O . TYR A 1 312 ? -20.987 33.679 9.747 1.00 14.72 294 TYR A O 1
ATOM 2174 N N . ALA A 1 313 ? -20.860 31.461 9.375 1.00 13.45 295 ALA A N 1
ATOM 2175 C CA . ALA A 1 313 ? -19.415 31.485 9.145 1.00 14.08 295 ALA A CA 1
ATOM 2176 C C . ALA A 1 313 ? -19.175 30.489 8.013 1.00 13.20 295 ALA A C 1
ATOM 2177 O O . ALA A 1 313 ? -19.688 29.364 7.967 1.00 12.99 295 ALA A O 1
ATOM 2179 N N . VAL A 1 314 ? -18.374 30.922 7.010 1.00 12.95 296 VAL A N 1
ATOM 2180 C CA . VAL A 1 314 ? -18.170 30.149 5.786 1.00 13.60 296 VAL A CA 1
ATOM 2181 C C . VAL A 1 314 ? -16.678 30.092 5.407 1.00 13.53 296 VAL A C 1
ATOM 2182 O O . VAL A 1 314 ? -15.845 30.780 5.962 1.00 14.13 296 VAL A O 1
ATOM 2186 N N . GLY A 1 315 ? -16.371 29.199 4.462 1.00 12.64 297 GLY A N 1
ATOM 2187 C CA . GLY A 1 315 ? -15.070 29.149 3.936 1.00 13.15 297 GLY A CA 1
ATOM 2188 C C . GLY A 1 315 ? -14.006 28.633 4.965 1.00 14.64 297 GLY A C 1
ATOM 2189 O O . GLY A 1 315 ? -14.329 27.799 5.787 1.00 13.92 297 GLY A O 1
ATOM 2190 N N . ASP A 1 316 ? -12.815 29.266 4.957 1.00 12.72 298 ASP A N 1
ATOM 2191 C CA . ASP A 1 316 ? -11.687 28.796 5.747 1.00 12.22 298 ASP A CA 1
ATOM 2192 C C . ASP A 1 316 ? -11.963 28.833 7.266 1.00 15.13 298 ASP A C 1
ATOM 2193 O O . ASP A 1 316 ? -11.363 28.089 7.975 1.00 13.59 298 ASP A O 1
ATOM 2198 N N . VAL A 1 317 ? -12.859 29.720 7.691 1.00 14.32 299 VAL A N 1
ATOM 2199 C CA . VAL A 1 317 ? -13.057 29.904 9.146 1.00 14.99 299 VAL A CA 1
ATOM 2200 C C . VAL A 1 317 ? -13.978 28.926 9.699 1.00 15.60 299 VAL A C 1
ATOM 2201 O O . VAL A 1 317 ? -14.083 28.918 10.959 1.00 17.05 299 VAL A O 1
ATOM 2205 N N . ALA A 1 318 ? -14.732 28.209 8.917 1.00 15.22 300 ALA A N 1
ATOM 2206 C CA . ALA A 1 318 ? -15.869 27.401 9.433 1.00 17.17 300 ALA A CA 1
ATOM 2207 C C . ALA A 1 318 ? -15.457 26.017 9.857 1.00 15.59 300 ALA A C 1
ATOM 2208 O O . ALA A 1 318 ? -14.897 25.272 9.039 1.00 17.66 300 ALA A O 1
ATOM 2210 N N . THR A 1 319 ? -15.822 25.609 11.051 1.00 13.78 301 THR A N 1
ATOM 2211 C CA . THR A 1 319 ? -15.668 24.221 11.366 1.00 14.48 301 THR A CA 1
ATOM 2212 C C . THR A 1 319 ? -17.066 23.587 11.397 1.00 16.46 301 THR A C 1
ATOM 2213 O O . THR A 1 319 ? -17.879 23.965 12.251 1.00 17.25 301 THR A O 1
ATOM 2217 N N . PHE A 1 320 ? -17.304 22.690 10.472 1.00 14.98 302 PHE A N 1
ATOM 2218 C CA . PHE A 1 320 ? -18.661 22.247 10.124 1.00 15.40 302 PHE A CA 1
ATOM 2219 C C . PHE A 1 320 ? -18.789 20.768 10.101 1.00 15.65 302 PHE A C 1
ATOM 2220 O O . PHE A 1 320 ? -17.832 20.028 9.964 1.00 14.68 302 PHE A O 1
ATOM 2228 N N . PRO A 1 321 ? -20.061 20.270 10.132 1.00 15.71 303 PRO A N 1
ATOM 2229 C CA . PRO A 1 321 ? -20.221 18.844 9.984 1.00 16.84 303 PRO A CA 1
ATOM 2230 C C . PRO A 1 321 ? -20.030 18.397 8.554 1.00 16.40 303 PRO A C 1
ATOM 2231 O O . PRO A 1 321 ? -20.815 18.707 7.671 1.00 15.57 303 PRO A O 1
ATOM 2235 N N . MET A 1 322 ? -18.967 17.584 8.341 1.00 16.09 304 MET A N 1
ATOM 2236 C CA . MET A 1 322 ? -18.685 17.007 7.008 1.00 17.23 304 MET A CA 1
ATOM 2237 C C . MET A 1 322 ? -19.482 15.707 6.935 1.00 19.96 304 MET A C 1
ATOM 2238 O O . MET A 1 322 ? -18.991 14.659 7.378 1.00 19.23 304 MET A O 1
ATOM 2243 N N . LYS A 1 323 ? -20.646 15.809 6.393 1.00 17.55 305 LYS A N 1
ATOM 2244 C CA . LYS A 1 323 ? -21.654 14.748 6.443 1.00 19.88 305 LYS A CA 1
ATOM 2245 C C . LYS A 1 323 ? -21.089 13.406 5.992 1.00 21.62 305 LYS A C 1
ATOM 2246 O O . LYS A 1 323 ? -21.393 12.362 6.608 1.00 20.69 305 LYS A O 1
ATOM 2252 N N . MET A 1 324 ? -20.341 13.332 4.911 1.00 19.39 306 MET A N 1
ATOM 2253 C CA . MET A 1 324 ? -19.970 12.015 4.402 1.00 21.94 306 MET A CA 1
ATOM 2254 C C . MET A 1 324 ? -18.982 11.271 5.335 1.00 19.81 306 MET A C 1
ATOM 2255 O O . MET A 1 324 ? -18.842 10.092 5.168 1.00 21.96 306 MET A O 1
ATOM 2260 N N . TYR A 1 325 ? -18.281 11.970 6.259 1.00 17.28 307 TYR A N 1
ATOM 2261 C CA . TYR A 1 325 ? -17.363 11.403 7.191 1.00 18.11 307 TYR A CA 1
ATOM 2262 C C . TYR A 1 325 ? -17.926 11.370 8.650 1.00 19.57 307 TYR A C 1
ATOM 2263 O O . TYR A 1 325 ? -17.183 10.976 9.528 1.00 22.92 307 TYR A O 1
ATOM 2272 N N . ASN A 1 326 ? -19.107 11.927 8.775 1.00 17.68 308 ASN A N 1
ATOM 2273 C CA . ASN A 1 326 ? -19.684 12.146 10.102 1.00 20.58 308 ASN A CA 1
ATOM 2274 C C . ASN A 1 326 ? -18.724 12.615 11.166 1.00 23.23 308 ASN A C 1
ATOM 2275 O O . ASN A 1 326 ? -18.573 12.052 12.255 1.00 24.04 308 ASN A O 1
ATOM 2280 N N . GLU A 1 327 ? -18.108 13.812 10.907 1.00 19.43 309 GLU A N 1
ATOM 2281 C CA . GLU A 1 327 ? -17.084 14.353 11.746 1.00 21.07 309 GLU A CA 1
ATOM 2282 C C . GLU A 1 327 ? -17.138 15.881 11.478 1.00 20.47 309 GLU A C 1
ATOM 2283 O O . GLU A 1 327 ? -17.440 16.305 10.330 1.00 18.93 309 GLU A O 1
ATOM 2289 N N . LEU A 1 328 ? -16.860 16.702 12.489 1.00 18.80 310 LEU A N 1
ATOM 2290 C CA . LEU A 1 328 ? -16.633 18.155 12.327 1.00 16.54 310 LEU A CA 1
ATOM 2291 C C . LEU A 1 328 ? -15.248 18.320 11.720 1.00 18.57 310 LEU A C 1
ATOM 2292 O O . LEU A 1 328 ? -14.271 17.652 12.124 1.00 20.05 310 LEU A O 1
ATOM 2297 N N . ARG A 1 329 ? -15.175 19.092 10.646 1.00 15.01 311 ARG A N 1
ATOM 2298 C CA . ARG A 1 329 ? -13.908 19.414 9.967 1.00 16.96 311 ARG A CA 1
ATOM 2299 C C . ARG A 1 329 ? -13.849 20.875 9.622 1.00 14.99 311 ARG A C 1
ATOM 2300 O O . ARG A 1 329 ? -14.878 21.572 9.426 1.00 14.98 311 ARG A O 1
ATOM 2308 N N . ARG A 1 330 ? -12.611 21.357 9.477 1.00 14.80 312 ARG A N 1
ATOM 2309 C CA . ARG A 1 330 ? -12.347 22.641 8.898 1.00 14.45 312 ARG A CA 1
ATOM 2310 C C . ARG A 1 330 ? -11.438 22.421 7.685 1.00 17.51 312 ARG A C 1
ATOM 2311 O O . ARG A 1 330 ? -10.345 21.758 7.796 1.00 18.20 312 ARG A O 1
ATOM 2319 N N . VAL A 1 331 ? -11.771 23.040 6.585 1.00 15.14 313 VAL A N 1
ATOM 2320 C CA . VAL A 1 331 ? -10.980 22.923 5.337 1.00 16.99 313 VAL A CA 1
ATOM 2321 C C . VAL A 1 331 ? -10.710 24.292 4.712 1.00 15.90 313 VAL A C 1
ATOM 2322 O O . VAL A 1 331 ? -11.364 25.287 5.010 1.00 16.64 313 VAL A O 1
ATOM 2326 N N . GLU A 1 332 ? -9.549 24.328 4.092 1.00 15.51 314 GLU A N 1
ATOM 2327 C CA . GLU A 1 332 ? -9.064 25.535 3.371 1.00 15.89 314 GLU A CA 1
ATOM 2328 C C . GLU A 1 332 ? -9.006 25.240 1.867 1.00 16.92 314 GLU A C 1
ATOM 2329 O O . GLU A 1 332 ? -7.916 25.102 1.303 1.00 22.69 314 GLU A O 1
ATOM 2335 N N . HIS A 1 333 ? -10.115 24.987 1.203 1.00 15.16 315 HIS A N 1
ATOM 2336 C CA . HIS A 1 333 ? -10.188 24.585 -0.165 1.00 15.16 315 HIS A CA 1
ATOM 2337 C C . HIS A 1 333 ? -11.045 25.639 -0.815 1.00 13.58 315 HIS A C 1
ATOM 2338 O O . HIS A 1 333 ? -12.058 26.102 -0.277 1.00 13.23 315 HIS A O 1
ATOM 2345 N N . VAL A 1 334 ? -10.608 26.067 -2.009 1.00 12.59 316 VAL A N 1
ATOM 2346 C CA . VAL A 1 334 ? -11.469 27.044 -2.739 1.00 13.30 316 VAL A CA 1
ATOM 2347 C C . VAL A 1 334 ? -12.842 26.487 -3.073 1.00 12.74 316 VAL A C 1
ATOM 2348 O O . VAL A 1 334 ? -13.845 27.225 -3.048 1.00 12.95 316 VAL A O 1
ATOM 2352 N N . ASP A 1 335 ? -12.976 25.228 -3.419 1.00 13.00 317 ASP A N 1
ATOM 2353 C CA . ASP A 1 335 ? -14.279 24.653 -3.750 1.00 13.91 317 ASP A CA 1
ATOM 2354 C C . ASP A 1 335 ? -15.216 24.755 -2.607 1.00 14.28 317 ASP A C 1
ATOM 2355 O O . ASP A 1 335 ? -16.410 25.101 -2.715 1.00 13.81 317 ASP A O 1
ATOM 2360 N N . HIS A 1 336 ? -14.729 24.545 -1.392 1.00 12.03 318 HIS A N 1
ATOM 2361 C CA . HIS A 1 336 ? -15.550 24.694 -0.228 1.00 13.27 318 HIS A CA 1
ATOM 2362 C C . HIS A 1 336 ? -15.881 26.123 0.065 1.00 12.36 318 HIS A C 1
ATOM 2363 O O . HIS A 1 336 ? -16.997 26.462 0.513 1.00 13.83 318 HIS A O 1
ATOM 2370 N N . ALA A 1 337 ? -14.956 27.069 -0.196 1.00 12.75 319 ALA A N 1
ATOM 2371 C CA . ALA A 1 337 ? -15.325 28.490 -0.017 1.00 12.62 319 ALA A CA 1
ATOM 2372 C C . ALA A 1 337 ? -16.515 28.845 -0.845 1.00 13.09 319 ALA A C 1
ATOM 2373 O O . ALA A 1 337 ? -17.438 29.575 -0.399 1.00 14.82 319 ALA A O 1
ATOM 2375 N N . ARG A 1 338 ? -16.516 28.349 -2.101 1.00 11.78 320 ARG A N 1
ATOM 2376 C CA . ARG A 1 338 ? -17.617 28.585 -3.055 1.00 11.46 320 ARG A CA 1
ATOM 2377 C C . ARG A 1 338 ? -18.901 27.962 -2.590 1.00 12.52 320 ARG A C 1
ATOM 2378 O O . ARG A 1 338 ? -19.996 28.611 -2.568 1.00 13.84 320 ARG A O 1
ATOM 2386 N N . LYS A 1 339 ? -18.830 26.687 -2.253 1.00 13.84 321 LYS A N 1
ATOM 2387 C CA . LYS A 1 339 ? -20.052 25.923 -1.967 1.00 13.86 321 LYS A CA 1
ATOM 2388 C C . LYS A 1 339 ? -20.632 26.297 -0.591 1.00 13.87 321 LYS A C 1
ATOM 2389 O O . LYS A 1 339 ? -21.854 26.287 -0.442 1.00 15.19 321 LYS A O 1
ATOM 2395 N N . SER A 1 340 ? -19.775 26.519 0.437 1.00 12.01 322 SER A N 1
ATOM 2396 C CA . SER A 1 340 ? -20.290 26.857 1.733 1.00 12.76 322 SER A CA 1
ATOM 2397 C C . SER A 1 340 ? -20.978 28.236 1.700 1.00 13.70 322 SER A C 1
ATOM 2398 O O . SER A 1 340 ? -22.008 28.464 2.367 1.00 13.71 322 SER A O 1
ATOM 2401 N N . ALA A 1 341 ? -20.412 29.165 0.913 1.00 13.00 323 ALA A N 1
ATOM 2402 C CA . ALA A 1 341 ? -21.065 30.463 0.693 1.00 13.00 323 ALA A CA 1
ATOM 2403 C C . ALA A 1 341 ? -22.481 30.295 0.206 1.00 13.80 323 ALA A C 1
ATOM 2404 O O . ALA A 1 341 ? -23.429 30.932 0.699 1.00 14.69 323 ALA A O 1
ATOM 2406 N N . GLU A 1 342 ? -22.599 29.480 -0.846 1.00 11.95 324 GLU A N 1
ATOM 2407 C CA . GLU A 1 342 ? -23.902 29.199 -1.467 1.00 13.92 324 GLU A CA 1
ATOM 2408 C C . GLU A 1 342 ? -24.889 28.580 -0.487 1.00 15.06 324 GLU A C 1
ATOM 2409 O O . GLU A 1 342 ? -26.049 28.954 -0.397 1.00 15.22 324 GLU A O 1
ATOM 2415 N N . GLN A 1 343 ? -24.404 27.643 0.289 1.00 15.14 325 GLN A N 1
ATOM 2416 C CA . GLN A 1 343 ? -25.197 26.975 1.317 1.00 14.12 325 GLN A CA 1
ATOM 2417 C C . GLN A 1 343 ? -25.704 27.903 2.370 1.00 15.87 325 GLN A C 1
ATOM 2418 O O . GLN A 1 343 ? 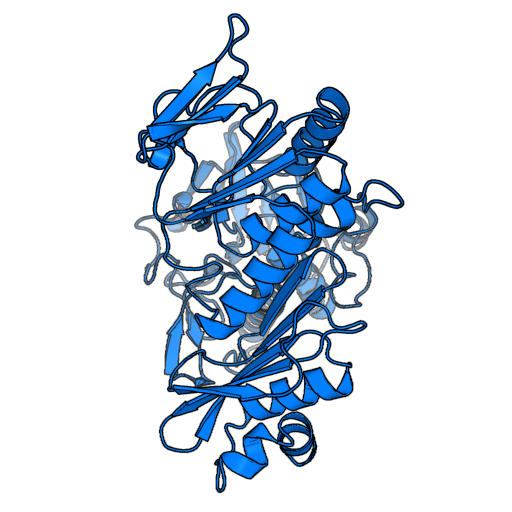-26.911 27.899 2.722 1.00 15.17 325 GLN A O 1
ATOM 2424 N N . ALA A 1 344 ? -24.804 28.780 2.892 1.00 14.27 326 ALA A N 1
ATOM 2425 C CA . ALA A 1 344 ? -25.190 29.725 3.954 1.00 14.59 326 ALA A CA 1
ATOM 2426 C C . ALA A 1 344 ? -26.301 30.647 3.414 1.00 15.89 326 ALA A C 1
ATOM 2427 O O . ALA A 1 344 ? -27.299 30.917 4.114 1.00 17.20 326 ALA A O 1
ATOM 2429 N N . VAL A 1 345 ? -26.180 31.120 2.159 1.00 13.99 327 VAL A N 1
ATOM 2430 C CA . VAL A 1 345 ? -27.224 32.073 1.603 1.00 15.06 327 VAL A CA 1
ATOM 2431 C C . VAL A 1 345 ? -28.511 31.259 1.378 1.00 15.66 327 VAL A C 1
ATOM 2432 O O . VAL A 1 345 ? -29.575 31.758 1.754 1.00 16.73 327 VAL A O 1
ATOM 2436 N N . LYS A 1 346 ? -28.437 30.088 0.851 1.00 15.83 328 LYS A N 1
ATOM 2437 C CA . LYS A 1 346 ? -29.608 29.270 0.740 1.00 17.29 328 LYS A CA 1
ATOM 2438 C C . LYS A 1 346 ? -30.309 29.060 2.109 1.00 16.86 328 LYS A C 1
ATOM 2439 O O . LYS A 1 346 ? -31.588 29.108 2.203 1.00 17.30 328 LYS A O 1
ATOM 2445 N N . ALA A 1 347 ? -29.540 28.799 3.130 1.00 16.16 329 ALA A N 1
ATOM 2446 C CA . ALA A 1 347 ? -30.070 28.610 4.498 1.00 18.64 329 ALA A CA 1
ATOM 2447 C C . ALA A 1 347 ? -30.732 29.870 5.040 1.00 18.97 329 ALA A C 1
ATOM 2448 O O . ALA A 1 347 ? -31.856 29.805 5.581 1.00 19.44 329 ALA A O 1
ATOM 2450 N N . ILE A 1 348 ? -30.107 31.011 4.824 1.00 15.37 330 ILE A N 1
ATOM 2451 C CA . ILE A 1 348 ? -30.642 32.317 5.257 1.00 16.40 330 ILE A CA 1
ATOM 2452 C C . ILE A 1 348 ? -31.994 32.536 4.616 1.00 17.73 330 ILE A C 1
ATOM 2453 O O . ILE A 1 348 ? -32.977 32.935 5.324 1.00 19.97 330 ILE A O 1
ATOM 2458 N N . LYS A 1 349 ? -32.009 32.363 3.332 1.00 16.82 331 LYS A N 1
ATOM 2459 C CA . LYS A 1 349 ? -33.279 32.635 2.535 1.00 21.34 331 LYS A CA 1
ATOM 2460 C C . LYS A 1 349 ? -34.352 31.616 2.880 1.00 22.68 331 LYS A C 1
ATOM 2461 O O . LYS A 1 349 ? -35.570 31.980 2.905 1.00 22.02 331 LYS A O 1
ATOM 2467 N N . GLY A 1 350 ? -33.945 30.389 3.143 1.00 23.13 332 GLY A N 1
ATOM 2468 C CA . GLY A 1 350 ? -34.899 29.305 3.504 1.00 28.48 332 GLY A CA 1
ATOM 2469 C C . GLY A 1 350 ? -35.555 29.652 4.820 1.00 27.05 332 GLY A C 1
ATOM 2470 O O . GLY A 1 350 ? -36.785 29.514 4.947 1.00 30.54 332 GLY A O 1
ATOM 2471 N N . LYS A 1 351 ? -34.777 30.159 5.778 1.00 22.39 333 LYS A N 1
ATOM 2472 C CA . LYS A 1 351 ? -35.366 30.452 7.035 1.00 27.20 333 LYS A CA 1
ATOM 2473 C C . LYS A 1 351 ? -36.400 31.604 6.899 1.00 26.68 333 LYS A C 1
ATOM 2474 O O . LYS A 1 351 ? -37.390 31.611 7.617 1.00 27.24 333 LYS A O 1
ATOM 2480 N N . GLU A 1 352 ? -36.129 32.537 5.998 1.00 22.82 334 GLU A N 1
ATOM 2481 C CA . GLU A 1 352 ? -37.059 33.685 5.764 1.00 21.80 334 GLU A CA 1
ATOM 2482 C C . GLU A 1 352 ? -38.343 33.133 5.237 1.00 27.36 334 GLU A C 1
ATOM 2483 O O . GLU A 1 352 ? -39.401 33.624 5.658 1.00 31.76 334 GLU A O 1
ATOM 2489 N N . SER A 1 353 ? -38.287 32.224 4.270 1.00 24.70 335 SER A N 1
ATOM 2490 C CA . SER A 1 353 ? -39.503 31.728 3.594 1.00 29.93 335 SER A CA 1
ATOM 2491 C C . SER A 1 353 ? -40.120 30.511 4.323 1.00 34.44 335 SER A C 1
ATOM 2492 O O . SER A 1 353 ? -41.197 30.093 4.013 1.00 39.26 335 SER A O 1
ATOM 2495 N N . GLY A 1 354 ? -39.481 29.978 5.355 1.00 34.11 336 GLY A N 1
ATOM 2496 C CA . GLY A 1 354 ? -39.829 28.692 5.984 1.00 42.36 336 GLY A CA 1
ATOM 2497 C C . GLY A 1 354 ? -39.680 27.446 5.111 1.00 43.78 336 GLY A C 1
ATOM 2498 O O . GLY A 1 354 ? -40.313 26.413 5.447 1.00 43.87 336 GLY A O 1
ATOM 2499 N N . GLU A 1 355 ? -38.907 27.554 4.009 1.00 35.59 337 GLU A N 1
ATOM 2500 C CA . GLU A 1 355 ? -38.614 26.522 3.026 1.00 32.19 337 GLU A CA 1
ATOM 2501 C C . GLU A 1 355 ? -37.368 25.715 3.544 1.00 39.45 337 GLU A C 1
ATOM 2502 O O . GLU A 1 355 ? -36.420 26.306 4.057 1.00 29.85 337 GLU A O 1
ATOM 2508 N N . SER A 1 356 ? -37.349 24.386 3.437 1.00 32.26 338 SER A N 1
ATOM 2509 C CA . SER A 1 356 ? -36.255 23.600 4.093 1.00 32.97 338 SER A CA 1
ATOM 2510 C C . SER A 1 356 ? -35.098 23.615 3.182 1.00 23.99 338 SER A C 1
ATOM 2511 O O . SER A 1 356 ? -35.237 23.740 1.962 1.00 26.63 338 SER A O 1
ATOM 2514 N N . VAL A 1 357 ? -33.891 23.493 3.756 1.00 27.67 339 VAL A N 1
ATOM 2515 C CA . VAL A 1 357 ? -32.707 23.282 2.966 1.00 22.02 339 VAL A CA 1
ATOM 2516 C C . VAL A 1 357 ? -31.992 22.033 3.464 1.00 18.36 339 VAL A C 1
ATOM 2517 O O . VAL A 1 357 ? -31.962 21.766 4.610 1.00 20.89 339 VAL A O 1
ATOM 2521 N N . VAL A 1 358 ? -31.406 21.277 2.593 1.00 20.32 340 VAL A N 1
ATOM 2522 C CA . VAL A 1 358 ? -30.779 20.082 3.028 1.00 22.65 340 VAL A CA 1
ATOM 2523 C C . VAL A 1 358 ? -29.355 20.392 3.622 1.00 21.70 340 VAL A C 1
ATOM 2524 O O . VAL A 1 358 ? -28.776 21.400 3.278 1.00 21.42 340 VAL A O 1
ATOM 2528 N N . GLU A 1 359 ? -28.893 19.466 4.417 1.00 18.61 341 GLU A N 1
ATOM 2529 C CA . GLU A 1 359 ? -27.616 19.604 5.140 1.00 17.27 341 GLU A CA 1
ATOM 2530 C C . GLU A 1 359 ? -26.511 19.654 4.032 1.00 16.14 341 GLU A C 1
ATOM 2531 O O . GLU A 1 359 ? -26.534 18.963 3.062 1.00 19.62 341 GLU A O 1
ATOM 2537 N N . TYR A 1 360 ? -25.440 20.452 4.288 1.00 14.97 342 TYR A N 1
ATOM 2538 C CA . TYR A 1 360 ? -24.299 20.525 3.349 1.00 15.25 342 TYR A CA 1
ATOM 2539 C C . TYR A 1 360 ? -23.714 19.178 3.225 1.00 16.15 342 TYR A C 1
ATOM 2540 O O . TYR A 1 360 ? -23.392 18.528 4.247 1.00 18.36 342 TYR A O 1
ATOM 2549 N N . ASP A 1 361 ? -23.462 18.815 1.979 1.00 17.47 343 ASP A N 1
ATOM 2550 C CA . ASP A 1 361 ? -22.834 17.475 1.754 1.00 18.29 343 ASP A CA 1
ATOM 2551 C C . ASP A 1 361 ? -21.651 17.629 0.754 1.00 21.50 343 ASP A C 1
ATOM 2552 O O . ASP A 1 361 ? -21.815 17.432 -0.462 1.00 22.92 343 ASP A O 1
ATOM 2557 N N . TYR A 1 362 ? -20.576 18.175 1.294 1.00 19.37 344 TYR A N 1
ATOM 2558 C CA . TYR A 1 362 ? -19.345 18.441 0.560 1.00 16.76 344 TYR A CA 1
ATOM 2559 C C . TYR A 1 362 ? -18.486 17.184 0.468 1.00 17.08 344 TYR A C 1
ATOM 2560 O O . TYR A 1 362 ? -18.240 16.450 1.430 1.00 18.39 344 TYR A O 1
ATOM 2569 N N . LEU A 1 363 ? -18.009 17.004 -0.754 1.00 14.25 345 LEU A N 1
ATOM 2570 C CA . LEU A 1 363 ? -16.879 16.087 -1.064 1.00 15.12 345 LEU A CA 1
ATOM 2571 C C . LEU A 1 363 ? -15.556 16.823 -1.157 1.00 16.78 345 LEU A C 1
ATOM 2572 O O . LEU A 1 363 ? -15.436 17.706 -2.033 1.00 16.27 345 LEU A O 1
ATOM 2577 N N . PRO A 1 364 ? -14.625 16.559 -0.277 1.00 15.94 346 PRO A N 1
ATOM 2578 C CA . PRO A 1 364 ? -13.328 17.300 -0.320 1.00 16.57 346 PRO A CA 1
ATOM 2579 C C . PRO A 1 364 ? -12.722 17.227 -1.709 1.00 14.98 346 PRO A C 1
ATOM 2580 O O . PRO A 1 364 ? -12.616 16.131 -2.311 1.00 16.29 346 PRO A O 1
ATOM 2584 N N . TYR A 1 365 ? -12.338 18.424 -2.249 1.00 14.71 347 TYR A N 1
ATOM 2585 C CA . TYR A 1 365 ? -11.755 18.509 -3.550 1.00 15.72 347 TYR A CA 1
ATOM 2586 C C . TYR A 1 365 ? -10.675 19.582 -3.367 1.00 16.80 347 TYR A C 1
ATOM 2587 O O . TYR A 1 365 ? -10.972 20.717 -2.984 1.00 16.18 347 TYR A O 1
ATOM 2596 N N . PHE A 1 366 ? -9.470 19.163 -3.658 1.00 13.50 348 PHE A N 1
ATOM 2597 C CA . PHE A 1 366 ? -8.262 20.040 -3.618 1.00 16.36 348 PHE A CA 1
ATOM 2598 C C . PHE A 1 366 ? -7.477 19.798 -4.893 1.00 16.61 348 PHE A C 1
ATOM 2599 O O . PHE A 1 366 ? -7.538 18.758 -5.532 1.00 16.81 348 PHE A O 1
ATOM 2607 N N . TYR A 1 367 ? -6.793 20.877 -5.353 1.00 14.82 349 TYR A N 1
ATOM 2608 C CA . TYR A 1 367 ? -5.947 20.771 -6.527 1.00 14.55 349 TYR A CA 1
ATOM 2609 C C . TYR A 1 367 ? -4.802 21.787 -6.399 1.00 13.42 349 TYR A C 1
ATOM 2610 O O . TYR A 1 367 ? -4.915 22.713 -5.624 1.00 15.12 349 TYR A O 1
ATOM 2619 N N . SER A 1 368 ? -3.800 21.608 -7.238 1.00 15.01 350 SER A N 1
ATOM 2620 C CA . SER A 1 368 ? -2.673 22.537 -7.374 1.00 15.87 350 SER A CA 1
ATOM 2621 C C . SER A 1 368 ? -2.048 22.349 -8.698 1.00 16.59 350 SER A C 1
ATOM 2622 O O . SER A 1 368 ? -2.205 21.351 -9.371 1.00 15.17 350 SER A O 1
ATOM 2625 N N . ARG A 1 369 ? -1.334 23.395 -9.125 1.00 18.02 351 ARG A N 1
ATOM 2626 C CA . ARG A 1 369 ? -0.721 23.372 -10.425 1.00 21.02 351 ARG A CA 1
ATOM 2627 C C . ARG A 1 369 ? 0.592 24.039 -10.273 1.00 23.48 351 ARG A C 1
ATOM 2628 O O . ARG A 1 369 ? 0.691 25.065 -9.606 1.00 26.72 351 ARG A O 1
ATOM 2636 N N . SER A 1 370 ? 1.551 23.485 -10.931 1.00 21.99 352 SER A N 1
ATOM 2637 C CA . SER A 1 370 ? 2.765 24.277 -11.158 1.00 24.54 352 SER A CA 1
ATOM 2638 C C . SER A 1 370 ? 3.594 23.623 -12.330 1.00 22.13 352 SER A C 1
ATOM 2639 O O . SER A 1 370 ? 3.565 22.372 -12.570 1.00 24.28 352 SER A O 1
ATOM 2642 N N . PHE A 1 371 ? 4.570 24.408 -12.806 1.00 18.17 353 PHE A N 1
ATOM 2643 C CA . PHE A 1 371 ? 5.149 23.974 -14.060 1.00 15.77 353 PHE A CA 1
ATOM 2644 C C . PHE A 1 371 ? 4.010 23.558 -14.986 1.00 15.31 353 PHE A C 1
ATOM 2645 O O . PHE A 1 371 ? 3.027 24.315 -15.035 1.00 17.30 353 PHE A O 1
ATOM 2653 N N . ASP A 1 372 ? 4.160 22.487 -15.744 1.00 16.22 354 ASP A N 1
ATOM 2654 C CA . ASP A 1 372 ? 3.199 21.993 -16.635 1.00 18.59 354 ASP A CA 1
ATOM 2655 C C . ASP A 1 372 ? 2.309 20.939 -15.998 1.00 16.46 354 ASP A C 1
ATOM 2656 O O . ASP A 1 372 ? 1.629 20.192 -16.663 1.00 19.76 354 ASP A O 1
ATOM 2661 N N . LEU A 1 373 ? 2.393 20.808 -14.646 1.00 14.84 355 LEU A N 1
ATOM 2662 C CA . LEU A 1 373 ? 1.642 19.709 -13.967 1.00 14.82 355 LEU A CA 1
ATOM 2663 C C . LEU A 1 373 ? 0.403 20.238 -13.396 1.00 14.83 355 LEU A C 1
ATOM 2664 O O . LEU A 1 373 ? 0.249 21.408 -13.102 1.00 17.29 355 LEU A O 1
ATOM 2669 N N . GLY A 1 374 ? -0.523 19.353 -13.144 1.00 15.27 356 GLY A N 1
ATOM 2670 C CA . GLY A 1 374 ? -1.704 19.747 -12.382 1.00 13.91 356 GLY A CA 1
ATOM 2671 C C . GLY A 1 374 ? -2.443 18.541 -11.864 1.00 12.80 356 GLY A C 1
ATOM 2672 O O . GLY A 1 374 ? -2.715 17.585 -12.633 1.00 15.06 356 GLY A O 1
ATOM 2673 N N . TRP A 1 375 ? -2.698 18.539 -10.574 1.00 12.83 357 TRP A N 1
ATOM 2674 C CA . TRP A 1 375 ? -3.296 17.408 -9.929 1.00 13.49 357 TRP A CA 1
ATOM 2675 C C . TRP A 1 375 ? -4.576 17.780 -9.249 1.00 13.41 357 TRP A C 1
ATOM 2676 O O . TRP A 1 375 ? -4.760 18.968 -8.838 1.00 13.45 357 TRP A O 1
ATOM 2687 N N . GLN A 1 376 ? -5.396 16.756 -9.005 1.00 14.95 358 GLN A N 1
ATOM 2688 C CA . GLN A 1 376 ? -6.647 16.875 -8.251 1.00 14.72 358 GLN A CA 1
ATOM 2689 C C . GLN A 1 376 ? -6.754 15.727 -7.234 1.00 14.90 358 GLN A C 1
ATOM 2690 O O . GLN A 1 376 ? -6.224 14.602 -7.480 1.00 15.74 358 GLN A O 1
ATOM 2696 N N . PHE A 1 377 ? -7.328 16.044 -6.103 1.00 15.11 359 PHE A N 1
ATOM 2697 C CA . PHE A 1 377 ? -7.522 15.077 -5.014 1.00 14.61 359 PHE A CA 1
ATOM 2698 C C . PHE A 1 377 ? -8.970 15.170 -4.634 1.00 18.52 359 PHE A C 1
ATOM 2699 O O . PHE A 1 377 ? -9.494 16.277 -4.427 1.00 15.65 359 PHE A O 1
ATOM 2707 N N . TYR A 1 378 ? -9.604 14.023 -4.392 1.00 15.66 360 TYR A N 1
ATOM 2708 C CA . TYR A 1 378 ? -10.980 13.985 -3.911 1.00 15.43 360 TYR A CA 1
ATOM 2709 C C . TYR A 1 378 ? -11.069 12.989 -2.704 1.00 15.82 360 TYR A C 1
ATOM 2710 O O . TYR A 1 378 ? -10.462 11.886 -2.727 1.00 15.67 360 TYR A O 1
ATOM 2719 N N . GLY A 1 379 ? -11.936 13.316 -1.755 1.00 17.01 361 GLY A N 1
ATOM 2720 C CA . GLY A 1 379 ? -12.300 12.368 -0.711 1.00 17.77 361 GLY A CA 1
ATOM 2721 C C . GLY A 1 379 ? -11.418 12.547 0.535 1.00 19.84 361 GLY A C 1
ATOM 2722 O O . GLY A 1 379 ? -11.145 13.677 1.021 1.00 18.40 361 GLY A O 1
ATOM 2723 N N . ASP A 1 380 ? -10.938 11.397 1.113 1.00 19.48 362 ASP A N 1
ATOM 2724 C CA . ASP A 1 380 ? -10.177 11.408 2.395 1.00 17.66 362 ASP A CA 1
ATOM 2725 C C . ASP A 1 380 ? -8.937 10.556 2.277 1.00 18.23 362 ASP A C 1
ATOM 2726 O O . ASP A 1 380 ? -9.014 9.467 1.747 1.00 19.03 362 ASP A O 1
ATOM 2731 N N . ASN A 1 381 ? -7.809 11.098 2.713 1.00 17.28 363 ASN A N 1
ATOM 2732 C CA . ASN A 1 381 ? -6.512 10.540 2.608 1.00 16.58 363 ASN A CA 1
ATOM 2733 C C . ASN A 1 381 ? -6.326 9.618 3.865 1.00 18.61 363 ASN A C 1
ATOM 2734 O O . ASN A 1 381 ? -5.419 9.877 4.673 1.00 21.65 363 ASN A O 1
ATOM 2739 N N . VAL A 1 382 ? -7.089 8.519 3.851 1.00 17.85 364 VAL A N 1
ATOM 2740 C CA . VAL A 1 382 ? -7.146 7.652 5.014 1.00 19.65 364 VAL A CA 1
ATOM 2741 C C . VAL A 1 382 ? -7.026 6.223 4.448 1.00 19.57 364 VAL A C 1
ATOM 2742 O O . VAL A 1 382 ? -7.723 5.852 3.482 1.00 20.30 364 VAL A O 1
ATOM 2746 N N . GLY A 1 383 ? -6.045 5.516 4.976 1.00 23.87 365 GLY A N 1
ATOM 2747 C CA . GLY A 1 383 ? -5.882 4.053 4.660 1.00 25.09 365 GLY A CA 1
ATOM 2748 C C . GLY A 1 383 ? -4.555 3.837 4.050 1.00 23.91 365 GLY A C 1
ATOM 2749 O O . GLY A 1 383 ? -3.631 4.669 4.079 1.00 26.80 365 GLY A O 1
ATOM 2750 N N . ASP A 1 384 ? -4.409 2.715 3.425 1.00 21.60 366 ASP A N 1
ATOM 2751 C CA . ASP A 1 384 ? -3.180 2.370 2.729 1.00 24.92 366 ASP A CA 1
ATOM 2752 C C . ASP A 1 384 ? -3.278 2.747 1.287 1.00 20.22 366 ASP A C 1
ATOM 2753 O O . ASP A 1 384 ? -4.391 2.844 0.729 1.00 24.78 366 ASP A O 1
ATOM 2758 N N . THR A 1 385 ? -2.162 2.921 0.642 1.00 20.88 367 THR A N 1
ATOM 2759 C CA . THR A 1 385 ? -2.234 3.511 -0.701 1.00 20.13 367 THR A CA 1
ATOM 2760 C C . THR A 1 385 ? -1.675 2.645 -1.688 1.00 21.52 367 THR A C 1
ATOM 2761 O O . THR A 1 385 ? -0.686 1.845 -1.426 1.00 25.10 367 THR A O 1
ATOM 2765 N N . ILE A 1 386 ? -2.223 2.766 -2.880 1.00 22.19 368 ILE A N 1
ATOM 2766 C CA . ILE A 1 386 ? -1.614 2.225 -4.053 1.00 23.55 368 ILE A CA 1
ATOM 2767 C C . ILE A 1 386 ? -1.418 3.301 -5.072 1.00 23.28 368 ILE A C 1
ATOM 2768 O O . ILE A 1 386 ? -2.260 4.129 -5.222 1.00 23.22 368 ILE A O 1
ATOM 2773 N N . LEU A 1 387 ? -0.341 3.212 -5.817 1.00 21.75 369 LEU A N 1
ATOM 2774 C CA . LEU A 1 387 ? -0.024 4.124 -6.880 1.00 22.47 369 LEU A CA 1
ATOM 2775 C C . LEU A 1 387 ? -0.383 3.452 -8.150 1.00 28.58 369 LEU A C 1
ATOM 2776 O O . LEU A 1 387 ? -0.212 2.243 -8.268 1.00 35.07 369 LEU A O 1
ATOM 2781 N N . PHE A 1 388 ? -0.915 4.180 -9.152 1.00 22.08 370 PHE A N 1
ATOM 2782 C CA . PHE A 1 388 ? -1.154 3.654 -10.458 1.00 20.89 370 PHE A CA 1
ATOM 2783 C C . PHE A 1 388 ? -0.675 4.591 -11.519 1.00 25.25 370 PHE A C 1
ATOM 2784 O O . PHE A 1 388 ? -0.657 5.791 -11.296 1.00 21.88 370 PHE A O 1
ATOM 2792 N N . GLY A 1 389 ? -0.384 4.029 -12.681 1.00 24.23 371 GLY A N 1
ATOM 2793 C CA . GLY A 1 389 ? -0.077 4.815 -13.872 1.00 24.88 371 GLY A CA 1
ATOM 2794 C C . GLY A 1 389 ? 1.425 5.014 -13.915 1.00 27.92 371 GLY A C 1
ATOM 2795 O O . GLY A 1 389 ? 2.128 4.205 -13.395 1.00 33.31 371 GLY A O 1
ATOM 2796 N N . ASP A 1 390 ? 1.880 6.120 -14.482 1.00 24.79 372 ASP A N 1
ATOM 2797 C CA . ASP A 1 390 ? 3.263 6.381 -14.813 1.00 31.16 372 ASP A CA 1
ATOM 2798 C C . ASP A 1 390 ? 3.773 7.573 -14.000 1.00 22.15 372 ASP A C 1
ATOM 2799 O O . ASP A 1 390 ? 3.515 8.743 -14.360 1.00 27.75 372 ASP A O 1
ATOM 2804 N N . SER A 1 391 ? 4.422 7.201 -12.920 1.00 30.50 373 SER A N 1
ATOM 2805 C CA . SER A 1 391 ? 5.045 8.195 -11.961 1.00 31.09 373 SER A CA 1
ATOM 2806 C C . SER A 1 391 ? 6.561 8.337 -12.182 1.00 32.06 373 SER A C 1
ATOM 2807 O O . SER A 1 391 ? 7.272 8.801 -11.292 1.00 30.29 373 SER A O 1
ATOM 2810 N N . ASP A 1 392 ? 7.032 8.081 -13.416 1.00 32.01 374 ASP A N 1
ATOM 2811 C CA . ASP A 1 392 ? 8.327 8.563 -13.801 1.00 33.26 374 ASP A CA 1
ATOM 2812 C C . ASP A 1 392 ? 8.286 10.033 -14.063 1.00 28.31 374 ASP A C 1
ATOM 2813 O O . ASP A 1 392 ? 7.621 10.528 -14.999 1.00 29.03 374 ASP A O 1
ATOM 2818 N N . PRO A 1 393 ? 9.053 10.830 -13.271 1.00 26.08 375 PRO A N 1
ATOM 2819 C CA . PRO A 1 393 ? 8.966 12.224 -13.569 1.00 31.46 375 PRO A CA 1
ATOM 2820 C C . PRO A 1 393 ? 9.624 12.724 -14.932 1.00 28.38 375 PRO A C 1
ATOM 2821 O O . PRO A 1 393 ? 9.349 13.835 -15.343 1.00 31.91 375 PRO A O 1
ATOM 2825 N N . THR A 1 394 ? 10.350 11.847 -15.604 1.00 35.02 376 THR A N 1
ATOM 2826 C CA . THR A 1 394 ? 10.976 12.221 -16.871 1.00 35.24 376 THR A CA 1
ATOM 2827 C C . THR A 1 394 ? 10.027 11.936 -18.007 1.00 42.90 376 THR A C 1
ATOM 2828 O O . THR A 1 394 ? 10.425 12.136 -19.136 1.00 49.31 376 THR A O 1
ATOM 2832 N N . SER A 1 395 ? 8.765 11.512 -17.757 1.00 42.64 377 SER A N 1
ATOM 2833 C CA . SER A 1 395 ? 7.811 11.239 -18.894 1.00 38.15 377 SER A CA 1
ATOM 2834 C C . SER A 1 395 ? 7.410 12.445 -19.662 1.00 43.70 377 SER A C 1
ATOM 2835 O O . SER A 1 395 ? 7.350 13.540 -19.104 1.00 50.14 377 SER A O 1
ATOM 2838 N N . ALA A 1 396 ? 7.111 12.274 -20.962 1.00 44.55 378 ALA A N 1
ATOM 2839 C CA . ALA A 1 396 ? 6.624 13.425 -21.764 1.00 43.00 378 ALA A CA 1
ATOM 2840 C C . ALA A 1 396 ? 5.376 14.061 -21.151 1.00 48.16 378 ALA A C 1
ATOM 2841 O O . ALA A 1 396 ? 5.241 15.326 -21.039 1.00 39.17 378 ALA A O 1
ATOM 2843 N N . LYS A 1 397 ? 4.441 13.201 -20.727 1.00 44.68 379 LYS A N 1
ATOM 2844 C CA . LYS A 1 397 ? 3.125 13.720 -20.303 1.00 46.83 379 LYS A CA 1
ATOM 2845 C C . LYS A 1 397 ? 2.742 12.903 -19.051 1.00 33.64 379 LYS A C 1
ATOM 2846 O O . LYS A 1 397 ? 2.166 11.834 -19.129 1.00 36.98 379 LYS A O 1
ATOM 2852 N N . PRO A 1 398 ? 3.323 13.320 -17.913 1.00 31.27 380 PRO A N 1
ATOM 2853 C CA . PRO A 1 398 ? 3.104 12.582 -16.711 1.00 27.87 380 PRO A CA 1
ATOM 2854 C C . PRO A 1 398 ? 1.663 12.346 -16.426 1.00 22.78 380 PRO A C 1
ATOM 2855 O O . PRO A 1 398 ? 0.840 13.261 -16.444 1.00 25.24 380 PRO A O 1
ATOM 2859 N N . LYS A 1 399 ? 1.371 11.134 -15.999 1.00 22.77 381 LYS A N 1
ATOM 2860 C CA . LYS A 1 399 ? -0.044 10.827 -15.611 1.00 21.69 381 LYS A CA 1
ATOM 2861 C C . LYS A 1 399 ? -0.137 9.666 -14.694 1.00 20.74 381 LYS A C 1
ATOM 2862 O O . LYS A 1 399 ? 0.155 8.540 -15.127 1.00 22.55 381 LYS A O 1
ATOM 2868 N N . PHE A 1 400 ? -0.427 9.893 -13.393 1.00 17.44 382 PHE A N 1
ATOM 2869 C CA . PHE A 1 400 ? -0.368 8.869 -12.455 1.00 16.62 382 PHE A CA 1
ATOM 2870 C C . PHE A 1 400 ? -1.342 9.288 -11.345 1.00 19.99 382 PHE A C 1
ATOM 2871 O O . PHE A 1 400 ? -1.685 10.439 -11.173 1.00 16.09 382 PHE A O 1
ATOM 2879 N N . GLY A 1 401 ? -1.753 8.290 -10.544 1.00 18.74 383 GLY A N 1
ATOM 2880 C CA . GLY A 1 401 ? -2.663 8.604 -9.477 1.00 16.85 383 GLY A CA 1
ATOM 2881 C C . GLY A 1 401 ? -2.406 7.687 -8.285 1.00 18.91 383 GLY A C 1
ATOM 2882 O O . GLY A 1 401 ? -1.504 6.831 -8.254 1.00 17.39 383 GLY A O 1
ATOM 2883 N N . SER A 1 402 ? -3.216 7.886 -7.320 1.00 16.43 384 SER A N 1
ATOM 2884 C CA . SER A 1 402 ? -3.155 7.027 -6.107 1.00 17.43 384 SER A CA 1
ATOM 2885 C C . SER A 1 402 ? -4.509 6.870 -5.511 1.00 17.66 384 SER A C 1
ATOM 2886 O O . SER A 1 402 ? -5.360 7.753 -5.555 1.00 15.84 384 SER A O 1
ATOM 2889 N N . TYR A 1 403 ? -4.771 5.663 -4.942 1.00 16.19 385 TYR A N 1
ATOM 2890 C CA . TYR A 1 403 ? -5.957 5.441 -4.151 1.00 17.45 385 TYR A CA 1
ATOM 2891 C C . TYR A 1 403 ? -5.643 5.153 -2.700 1.00 18.44 385 TYR A C 1
ATOM 2892 O O . TYR A 1 403 ? -4.639 4.483 -2.508 1.00 18.51 385 TYR A O 1
ATOM 2901 N N . TRP A 1 404 ? -6.490 5.669 -1.804 1.00 17.38 386 TRP A N 1
ATOM 2902 C CA . TRP A 1 404 ? -6.438 5.370 -0.398 1.00 17.57 386 TRP A CA 1
ATOM 2903 C C . TRP A 1 404 ? -7.591 4.384 -0.151 1.00 18.78 386 TRP A C 1
ATOM 2904 O O . TRP A 1 404 ? -8.747 4.627 -0.468 1.00 19.01 386 TRP A O 1
ATOM 2915 N N . ILE A 1 405 ? -7.167 3.212 0.421 1.00 18.72 387 ILE A N 1
ATOM 2916 C CA . ILE A 1 405 ? -8.091 2.066 0.621 1.00 19.05 387 ILE A CA 1
ATOM 2917 C C . ILE A 1 405 ? -8.108 1.720 2.095 1.00 18.82 387 ILE A C 1
ATOM 2918 O O . ILE A 1 405 ? -7.021 1.573 2.726 1.00 21.64 387 ILE A O 1
ATOM 2923 N N . LYS A 1 406 ? -9.330 1.607 2.594 1.00 21.44 388 LYS A N 1
ATOM 2924 C CA . LYS A 1 406 ? -9.493 1.203 4.011 1.00 26.29 388 LYS A CA 1
ATOM 2925 C C . LYS A 1 406 ? -10.738 0.356 4.029 1.00 24.92 388 LYS A C 1
ATOM 2926 O O . LYS A 1 406 ? -11.811 0.724 3.505 1.00 27.40 388 LYS A O 1
ATOM 2932 N N . ASP A 1 407 ? -10.593 -0.752 4.809 1.00 28.34 389 ASP A N 1
ATOM 2933 C CA . ASP A 1 407 ? -11.716 -1.755 4.943 1.00 31.17 389 ASP A CA 1
ATOM 2934 C C . ASP A 1 407 ? -12.238 -2.163 3.603 1.00 26.53 389 ASP A C 1
ATOM 2935 O O . ASP A 1 407 ? -13.394 -2.308 3.436 1.00 27.43 389 ASP A O 1
ATOM 2940 N N . GLY A 1 408 ? -11.303 -2.330 2.680 1.00 26.18 390 GLY A N 1
ATOM 2941 C CA . GLY A 1 408 ? -11.542 -2.854 1.394 1.00 27.40 390 GLY A CA 1
ATOM 2942 C C . GLY A 1 408 ? -12.337 -1.960 0.473 1.00 29.94 390 GLY A C 1
ATOM 2943 O O . GLY A 1 408 ? -12.892 -2.423 -0.579 1.00 33.60 390 GLY A O 1
ATOM 2944 N N . LYS A 1 409 ? -12.434 -0.654 0.856 1.00 26.55 391 LYS A N 1
ATOM 2945 C CA . LYS A 1 409 ? -13.089 0.286 -0.029 1.00 23.04 391 LYS A CA 1
ATOM 2946 C C . LYS A 1 409 ? -12.177 1.566 -0.238 1.00 19.69 391 LYS A C 1
ATOM 2947 O O . LYS A 1 409 ? -11.325 1.900 0.619 1.00 21.01 391 LYS A O 1
ATOM 2953 N N . VAL A 1 410 ? -12.479 2.246 -1.345 1.00 21.53 392 VAL A N 1
ATOM 2954 C CA . VAL A 1 410 ? -11.706 3.386 -1.681 1.00 18.71 392 VAL A CA 1
ATOM 2955 C C . VAL A 1 410 ? -12.275 4.643 -0.948 1.00 17.16 392 VAL A C 1
ATOM 2956 O O . VAL A 1 410 ? -13.396 4.998 -1.143 1.00 22.48 392 VAL A O 1
ATOM 2960 N N . LEU A 1 411 ? -11.420 5.298 -0.202 1.00 19.48 393 LEU A N 1
ATOM 2961 C CA . LEU A 1 411 ? -11.838 6.505 0.537 1.00 17.69 393 LEU A CA 1
ATOM 2962 C C . LEU A 1 411 ? -11.286 7.786 -0.131 1.00 17.23 393 LEU A C 1
ATOM 2963 O O . LEU A 1 411 ? -11.866 8.855 0.087 1.00 18.24 393 LEU A O 1
ATOM 2968 N N . GLY A 1 412 ? -10.211 7.688 -0.831 1.00 17.71 394 GLY A N 1
ATOM 2969 C CA . GLY A 1 412 ? -9.554 8.889 -1.418 1.00 15.93 394 GLY A CA 1
ATOM 2970 C C . GLY A 1 412 ? -8.953 8.584 -2.740 1.00 14.51 394 GLY A C 1
ATOM 2971 O O . GLY A 1 412 ? -8.482 7.477 -3.005 1.00 14.85 394 GLY A O 1
ATOM 2972 N N . ALA A 1 413 ? -8.782 9.643 -3.610 1.00 14.52 395 ALA A N 1
ATOM 2973 C CA . ALA A 1 413 ? -8.232 9.413 -4.900 1.00 15.58 395 ALA A CA 1
ATOM 2974 C C . ALA A 1 413 ? -7.487 10.681 -5.284 1.00 15.72 395 ALA A C 1
ATOM 2975 O O . ALA A 1 413 ? -8.002 11.804 -5.122 1.00 15.00 395 ALA A O 1
ATOM 2977 N N . PHE A 1 414 ? -6.333 10.467 -5.886 1.00 15.05 396 PHE A N 1
ATOM 2978 C CA . PHE A 1 414 ? -5.495 11.535 -6.423 1.00 13.92 396 PHE A CA 1
ATOM 2979 C C . PHE A 1 414 ? -5.121 11.230 -7.819 1.00 16.17 396 PHE A C 1
ATOM 2980 O O . PHE A 1 414 ? -4.908 10.086 -8.194 1.00 14.62 396 PHE A O 1
ATOM 2988 N N . LEU A 1 415 ? -5.044 12.290 -8.625 1.00 14.21 397 LEU A N 1
ATOM 2989 C CA . LEU A 1 415 ? -4.656 12.120 -10.040 1.00 12.70 397 LEU A CA 1
ATOM 2990 C C . LEU A 1 415 ? -3.873 13.309 -10.531 1.00 12.39 397 LEU A C 1
ATOM 2991 O O . LEU A 1 415 ? -4.401 14.395 -10.521 1.00 13.45 397 LEU A O 1
ATOM 2996 N N . GLU A 1 416 ? -2.723 13.046 -11.050 1.00 13.30 398 GLU A N 1
ATOM 2997 C CA . GLU A 1 416 ? -1.919 14.052 -11.798 1.00 13.79 398 GLU A CA 1
ATOM 2998 C C . GLU A 1 416 ? -2.162 13.793 -13.290 1.00 13.74 398 GLU A C 1
ATOM 2999 O O . GLU A 1 416 ? -1.962 12.710 -13.787 1.00 17.38 398 GLU A O 1
ATOM 3005 N N . GLY A 1 417 ? -2.511 14.885 -13.991 1.00 15.46 399 GLY A N 1
ATOM 3006 C CA . GLY A 1 417 ? -2.505 14.811 -15.483 1.00 16.80 399 GLY A CA 1
ATOM 3007 C C . GLY A 1 417 ? -3.763 14.209 -16.088 1.00 16.85 399 GLY A C 1
ATOM 3008 O O . GLY A 1 417 ? -3.749 13.819 -17.239 1.00 18.76 399 GLY A O 1
ATOM 3009 N N . GLY A 1 418 ? -4.852 14.227 -15.347 1.00 14.68 400 GLY A N 1
ATOM 3010 C CA . GLY A 1 418 ? -6.091 13.610 -15.815 1.00 16.59 400 GLY A CA 1
ATOM 3011 C C . GLY A 1 418 ? -6.885 14.476 -16.814 1.00 18.58 400 GLY A C 1
ATOM 3012 O O . GLY A 1 418 ? -6.888 15.690 -16.729 1.00 16.73 400 GLY A O 1
ATOM 3013 N N . SER A 1 419 ? -7.577 13.779 -17.689 1.00 18.59 401 SER A N 1
ATOM 3014 C CA . SER A 1 419 ? -8.573 14.454 -18.516 1.00 20.46 401 SER A CA 1
ATOM 3015 C C . SER A 1 419 ? -9.784 14.819 -17.695 1.00 17.43 401 SER A C 1
ATOM 3016 O O . SER A 1 419 ? -10.037 14.328 -16.579 1.00 17.24 401 SER A O 1
ATOM 3019 N N . PRO A 1 420 ? -10.727 15.533 -18.305 1.00 19.34 402 PRO A N 1
ATOM 3020 C CA . PRO A 1 420 ? -11.917 15.843 -17.486 1.00 18.20 402 PRO A CA 1
ATOM 3021 C C . PRO A 1 420 ? -12.730 14.656 -17.100 1.00 17.55 402 PRO A C 1
ATOM 3022 O O . PRO A 1 420 ? -13.153 14.597 -15.897 1.00 18.48 402 PRO A O 1
ATOM 3026 N N . ASP A 1 421 ? -12.859 13.737 -17.997 1.00 18.93 403 ASP A N 1
ATOM 3027 C CA . ASP A 1 421 ? -13.623 12.520 -17.642 1.00 21.19 403 ASP A CA 1
ATOM 3028 C C . ASP A 1 421 ? -12.888 11.702 -16.598 1.00 18.01 403 ASP A C 1
ATOM 3029 O O . ASP A 1 421 ? -13.609 11.163 -15.728 1.00 19.54 403 ASP A O 1
ATOM 3034 N N . GLU A 1 422 ? -11.549 11.626 -16.643 1.00 17.20 404 GLU A N 1
ATOM 3035 C CA . GLU A 1 422 ? -10.770 10.897 -15.613 1.00 18.51 404 GLU A CA 1
ATOM 3036 C C . GLU A 1 422 ? -10.955 11.517 -14.268 1.00 19.87 404 GLU A C 1
ATOM 3037 O O . GLU A 1 422 ? -11.112 10.826 -13.238 1.00 17.79 404 GLU A O 1
ATOM 3043 N N . ASN A 1 423 ? -10.882 12.841 -14.208 1.00 15.80 405 ASN A N 1
ATOM 3044 C CA . ASN A 1 423 ? -11.067 13.562 -12.934 1.00 16.26 405 ASN A CA 1
ATOM 3045 C C . ASN A 1 423 ? -12.469 13.375 -12.383 1.00 16.08 405 ASN A C 1
ATOM 3046 O O . ASN A 1 423 ? -12.680 13.173 -11.188 1.00 17.49 405 ASN A O 1
ATOM 3051 N N . LYS A 1 424 ? -13.456 13.379 -13.273 1.00 18.58 406 LYS A N 1
ATOM 3052 C CA . LYS A 1 424 ? -14.783 13.136 -12.822 1.00 18.36 406 LYS A CA 1
ATOM 3053 C C . LYS A 1 424 ? -14.981 11.737 -12.222 1.00 15.74 406 LYS A C 1
ATOM 3054 O O . LYS A 1 424 ? -15.704 11.614 -11.211 1.00 19.10 406 LYS A O 1
ATOM 3060 N N . ALA A 1 425 ? -14.356 10.774 -12.849 1.00 16.16 407 ALA A N 1
ATOM 3061 C CA . ALA A 1 425 ? -14.365 9.369 -12.463 1.00 16.35 407 ALA A CA 1
ATOM 3062 C C . ALA A 1 425 ? -13.696 9.168 -11.097 1.00 16.94 407 ALA A C 1
ATOM 3063 O O . ALA A 1 425 ? -14.296 8.470 -10.318 1.00 17.90 407 ALA A O 1
ATOM 3065 N N . ILE A 1 426 ? -12.550 9.836 -10.817 1.00 17.56 408 ILE A N 1
ATOM 3066 C CA . ILE A 1 426 ? -11.946 9.640 -9.506 1.00 17.35 408 ILE A CA 1
ATOM 3067 C C . ILE A 1 426 ? -12.774 10.328 -8.456 1.00 15.42 408 ILE A C 1
ATOM 3068 O O . ILE A 1 426 ? -12.771 9.905 -7.283 1.00 17.94 408 ILE A O 1
ATOM 3073 N N . ALA A 1 427 ? -13.460 11.439 -8.849 1.00 17.50 409 ALA A N 1
ATOM 3074 C CA . ALA A 1 427 ? -14.333 12.142 -7.912 1.00 15.10 409 ALA A CA 1
ATOM 3075 C C . ALA A 1 427 ? -15.534 11.191 -7.545 1.00 16.82 409 ALA A C 1
ATOM 3076 O O . ALA A 1 427 ? -15.943 11.122 -6.358 1.00 20.22 409 ALA A O 1
ATOM 3078 N N . LYS A 1 428 ? -16.010 10.464 -8.514 1.00 17.55 410 LYS A N 1
ATOM 3079 C CA . LYS A 1 428 ? -17.108 9.527 -8.303 1.00 19.77 410 LYS A CA 1
ATOM 3080 C C . LYS A 1 428 ? -16.626 8.371 -7.445 1.00 18.66 410 LYS A C 1
ATOM 3081 O O . LYS A 1 428 ? -17.364 7.947 -6.505 1.00 20.90 410 LYS A O 1
ATOM 3087 N N . VAL A 1 429 ? -15.418 7.885 -7.663 1.00 16.49 411 VAL A N 1
ATOM 3088 C CA . VAL A 1 429 ? -14.815 6.876 -6.739 1.00 16.03 411 VAL A CA 1
ATOM 3089 C C . VAL A 1 429 ? -14.800 7.388 -5.327 1.00 19.58 411 VAL A C 1
ATOM 3090 O O . VAL A 1 429 ? -15.240 6.756 -4.384 1.00 19.05 411 VAL A O 1
ATOM 3094 N N . ALA A 1 430 ? -14.253 8.596 -5.081 1.00 17.38 412 ALA A N 1
ATOM 3095 C CA . ALA A 1 430 ? -14.172 9.169 -3.756 1.00 15.97 412 ALA A CA 1
ATOM 3096 C C . ALA A 1 430 ? -15.562 9.313 -3.114 1.00 17.71 412 ALA A C 1
ATOM 3097 O O . ALA A 1 430 ? -15.693 9.152 -1.863 1.00 22.11 412 ALA A O 1
ATOM 3099 N N . LYS A 1 431 ? -16.559 9.722 -3.897 1.00 17.12 413 LYS A N 1
ATOM 3100 C CA . LYS A 1 431 ? -17.956 10.027 -3.395 1.00 20.07 413 LYS A CA 1
ATOM 3101 C C . LYS A 1 431 ? -18.633 8.728 -3.033 1.00 23.74 413 LYS A C 1
ATOM 3102 O O . LYS A 1 431 ? -19.273 8.659 -1.990 1.00 25.05 413 LYS A O 1
ATOM 3108 N N . THR A 1 432 ? -18.467 7.745 -3.877 1.00 21.93 414 THR A N 1
ATOM 3109 C CA . THR A 1 432 ? -19.174 6.387 -3.730 1.00 22.82 414 THR A CA 1
ATOM 3110 C C . THR A 1 432 ? -18.482 5.332 -2.881 1.00 25.05 414 THR A C 1
ATOM 3111 O O . THR A 1 432 ? -19.167 4.384 -2.376 1.00 26.10 414 THR A O 1
ATOM 3115 N N . GLN A 1 433 ? -17.169 5.475 -2.672 1.00 22.18 415 GLN A N 1
ATOM 3116 C CA . GLN A 1 433 ? -16.420 4.531 -1.911 1.00 20.15 415 GLN A CA 1
ATOM 3117 C C . GLN A 1 433 ? -16.627 3.063 -2.326 1.00 23.52 415 GLN A C 1
ATOM 3118 O O . GLN A 1 433 ? -16.934 2.202 -1.443 1.00 22.19 415 GLN A O 1
ATOM 3124 N N . PRO A 1 434 ? -16.406 2.765 -3.597 1.00 23.59 416 PRO A N 1
ATOM 3125 C CA . PRO A 1 434 ? -16.552 1.360 -4.098 1.00 26.76 416 PRO A CA 1
ATOM 3126 C C . PRO A 1 434 ? -15.608 0.400 -3.440 1.00 24.17 416 PRO A C 1
ATOM 3127 O O . PRO A 1 434 ? -14.463 0.726 -3.028 1.00 23.62 416 PRO A O 1
ATOM 3131 N N . PRO A 1 435 ? -16.014 -0.870 -3.339 1.00 24.83 417 PRO A N 1
ATOM 3132 C CA . PRO A 1 435 ? -15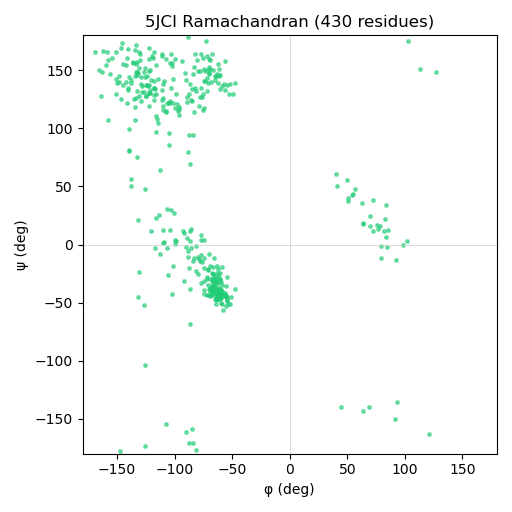.114 -1.937 -2.809 1.00 26.25 417 PRO A CA 1
ATOM 3133 C C . PRO A 1 435 ? -14.053 -2.333 -3.803 1.00 26.74 417 PRO A C 1
ATOM 3134 O O . PRO A 1 435 ? -14.244 -2.139 -5.033 1.00 26.16 417 PRO A O 1
ATOM 3138 N N . VAL A 1 436 ? -12.897 -2.782 -3.319 1.00 28.28 418 VAL A N 1
ATOM 3139 C CA . VAL A 1 436 ? -11.797 -3.228 -4.207 1.00 34.69 418 VAL A CA 1
ATOM 3140 C C . VAL A 1 436 ? -11.732 -4.701 -4.025 1.00 40.53 418 VAL A C 1
ATOM 3141 O O . VAL A 1 436 ? -11.603 -5.123 -2.883 1.00 43.92 418 VAL A O 1
ATOM 3145 N N . ALA A 1 437 ? -11.799 -5.433 -5.149 1.00 48.86 419 ALA A N 1
ATOM 3146 C CA . ALA A 1 437 ? -11.664 -6.900 -5.146 1.00 62.97 419 ALA A CA 1
ATOM 3147 C C . ALA A 1 437 ? -10.160 -7.202 -5.228 1.00 61.83 419 ALA A C 1
ATOM 3148 O O . ALA A 1 437 ? -9.518 -7.570 -4.243 1.00 67.46 419 ALA A O 1
ATOM 3150 N N . ASN A 1 438 ? -9.615 -6.865 -6.394 1.00 49.81 420 ASN A N 1
ATOM 3151 C CA . ASN A 1 438 ? -8.323 -7.293 -6.873 1.00 43.62 420 ASN A CA 1
ATOM 3152 C C . ASN A 1 438 ? -7.360 -6.060 -7.000 1.00 38.65 420 ASN A C 1
ATOM 3153 O O . ASN A 1 438 ? -7.522 -5.226 -7.904 1.00 36.80 420 ASN A O 1
ATOM 3158 N N . ILE A 1 439 ? -6.393 -5.984 -6.100 1.00 35.81 421 ILE A N 1
ATOM 3159 C CA . ILE A 1 439 ? -5.470 -4.848 -6.043 1.00 36.55 421 ILE A CA 1
ATOM 3160 C C . ILE A 1 439 ? -4.596 -4.808 -7.286 1.00 44.65 421 ILE A C 1
ATOM 3161 O O . ILE A 1 439 ? -4.269 -3.687 -7.714 1.00 38.67 421 ILE A O 1
ATOM 3166 N N . GLU A 1 440 ? -4.192 -5.975 -7.834 1.00 34.15 422 GLU A N 1
ATOM 3167 C CA . GLU A 1 440 ? -3.250 -5.993 -8.996 1.00 45.12 422 GLU A CA 1
ATOM 3168 C C . GLU A 1 440 ? -3.979 -5.477 -10.233 1.00 43.28 422 GLU A C 1
ATOM 3169 O O . GLU A 1 440 ? -3.430 -4.667 -10.973 1.00 44.81 422 GLU A O 1
ATOM 3175 N N . GLU A 1 441 ? -5.254 -5.828 -10.384 1.00 45.78 423 GLU A N 1
ATOM 3176 C CA . GLU A 1 441 ? -6.124 -5.168 -11.434 1.00 46.16 423 GLU A CA 1
ATOM 3177 C C . GLU A 1 441 ? -6.316 -3.690 -11.222 1.00 43.00 423 GLU A C 1
ATOM 3178 O O . GLU A 1 441 ? -6.166 -2.847 -12.173 1.00 42.37 423 GLU A O 1
ATOM 3184 N N . LEU A 1 442 ? -6.558 -3.364 -9.958 1.00 38.68 424 LEU A N 1
ATOM 3185 C CA . LEU A 1 442 ? -6.815 -1.950 -9.570 1.00 42.95 424 LEU A CA 1
ATOM 3186 C C . LEU A 1 442 ? -5.657 -1.100 -10.054 1.00 41.18 424 LEU A C 1
ATOM 3187 O O . LEU A 1 442 ? -5.831 -0.129 -10.795 1.00 39.66 424 LEU A O 1
ATOM 3192 N N . LYS A 1 443 ? -4.444 -1.595 -9.732 1.00 46.20 425 LYS A N 1
ATOM 3193 C CA . LYS A 1 443 ? -3.216 -0.848 -9.868 1.00 40.89 425 LYS A CA 1
ATOM 3194 C C . LYS A 1 443 ? -2.867 -0.857 -11.324 1.00 42.91 425 LYS A C 1
ATOM 3195 O O . LYS A 1 443 ? -2.347 0.101 -11.838 1.00 43.37 425 LYS A O 1
ATOM 3201 N N . LYS A 1 444 ? -3.173 -1.924 -12.048 1.00 48.88 426 LYS A N 1
ATOM 3202 C CA . LYS A 1 444 ? -2.773 -1.974 -13.467 1.00 53.54 426 LYS A CA 1
ATOM 3203 C C . LYS A 1 444 ? -3.734 -1.157 -14.346 1.00 51.87 426 LYS A C 1
ATOM 3204 O O . LYS A 1 444 ? -3.323 -0.676 -15.388 1.00 51.95 426 LYS A O 1
ATOM 3210 N N . GLU A 1 445 ? -4.985 -0.971 -13.922 1.00 48.40 427 GLU A N 1
ATOM 3211 C CA . GLU A 1 445 ? -5.944 -0.223 -14.736 1.00 44.00 427 GLU A CA 1
ATOM 3212 C C . GLU A 1 445 ? -6.757 0.717 -13.803 1.00 31.83 427 GLU A C 1
ATOM 3213 O O . GLU A 1 445 ? -7.997 0.617 -13.702 1.00 31.91 427 GLU A O 1
ATOM 3219 N N . GLY A 1 446 ? -6.053 1.572 -13.052 1.00 33.87 428 GLY A N 1
ATOM 3220 C CA . GLY A 1 446 ? -6.732 2.381 -12.010 1.00 28.34 428 GLY A CA 1
ATOM 3221 C C . GLY A 1 446 ? -7.773 3.283 -12.505 1.00 28.55 428 GLY A C 1
ATOM 3222 O O . GLY A 1 446 ? -8.811 3.461 -11.874 1.00 31.49 428 GLY A O 1
ATOM 3223 N N . LEU A 1 447 ? -7.465 3.934 -13.647 1.00 27.34 429 LEU A N 1
ATOM 3224 C CA . LEU A 1 447 ? -8.454 4.808 -14.202 1.00 32.89 429 LEU A CA 1
ATOM 3225 C C . LEU A 1 447 ? -9.591 4.013 -14.861 1.00 35.62 429 LEU A C 1
ATOM 3226 O O . LEU A 1 447 ? -10.733 4.474 -14.859 1.00 35.83 429 LEU A O 1
ATOM 3231 N N . GLN A 1 448 ? -9.301 2.824 -15.420 1.00 36.04 430 GLN A N 1
ATOM 3232 C CA . GLN A 1 448 ? -10.438 2.032 -15.970 1.00 39.85 430 GLN A CA 1
ATOM 3233 C C . GLN A 1 448 ? -11.404 1.645 -14.823 1.00 33.20 430 GLN A C 1
ATOM 3234 O O . GLN A 1 448 ? -12.665 1.797 -14.963 1.00 33.52 430 GLN A O 1
ATOM 3240 N N . PHE A 1 449 ? -10.793 1.326 -13.677 1.00 26.13 431 PHE A N 1
ATOM 3241 C CA . PHE A 1 449 ? -11.557 1.074 -12.431 1.00 26.13 431 PHE A CA 1
ATOM 3242 C C . PHE A 1 449 ? -12.530 2.228 -12.141 1.00 24.54 431 PHE A C 1
ATOM 3243 O O . PHE A 1 449 ? -13.699 2.105 -11.906 1.00 28.55 431 PHE A O 1
ATOM 3251 N N . ALA A 1 450 ? -11.956 3.396 -12.179 1.00 25.94 432 ALA A N 1
ATOM 3252 C CA . ALA A 1 450 ? -12.771 4.572 -11.874 1.00 20.88 432 ALA A CA 1
ATOM 3253 C C . ALA A 1 450 ? -13.883 4.839 -12.906 1.00 23.70 432 ALA A C 1
ATOM 3254 O O . ALA A 1 450 ? -14.960 5.279 -12.492 1.00 25.58 432 ALA A O 1
ATOM 3256 N N . SER A 1 451 ? -13.576 4.584 -14.188 1.00 27.97 433 SER A N 1
ATOM 3257 C CA . SER A 1 451 ? -14.549 4.781 -15.300 1.00 29.29 433 SER A CA 1
ATOM 3258 C C . SER A 1 451 ? -15.768 3.778 -15.208 1.00 33.29 433 SER A C 1
ATOM 3259 O O . SER A 1 451 ? -16.766 4.022 -15.801 1.00 37.61 433 SER A O 1
ATOM 3262 N N . LYS A 1 452 ? -15.598 2.611 -14.564 1.00 30.00 434 LYS A N 1
ATOM 3263 C CA . LYS A 1 452 ? -16.646 1.576 -14.533 1.00 43.13 434 LYS A CA 1
ATOM 3264 C C . LYS A 1 452 ? -17.535 1.833 -13.378 1.00 44.30 434 LYS A C 1
ATOM 3265 O O . LYS A 1 452 ? -18.583 1.282 -13.306 1.00 45.00 434 LYS A O 1
ATOM 3271 N N . ILE A 1 453 ? -17.139 2.740 -12.488 1.00 46.45 435 ILE A N 1
ATOM 3272 C CA . ILE A 1 453 ? -17.949 3.156 -11.378 1.00 50.33 435 ILE A CA 1
ATOM 3273 C C . ILE A 1 453 ? -18.852 4.218 -11.980 1.00 52.05 435 ILE A C 1
ATOM 3274 O O . ILE A 1 453 ? -20.061 4.167 -11.800 1.00 59.53 435 ILE A O 1
#

Secondary structure (DSSP, 8-state):
-EEEEEEEE--SHHHHHHHHHHHHTTPPTTSEEEE-SSSS--B-GGGGGTGGG-SSS---TTTTBTTGGGT-----HHHHHHTT-EEE-S--EEEEETTTTEEEETTS-EEEEEEEEE---EEE--GGGGT-BTTT-BTEEE-SSHHHHHHHHHHHHHTTTSEEEEE--SHHHHHHHHHHHHTT-EEEEEESSSSSSTTT--HHHHHHHHHHHHHTT-EEEES--EEEEEE-TTSBEEEEEETTS-EEE-SEEEE---EEE--GGGTTTS-EETTEEE--TTSB-SSTTEEE-GGGEEEEEGGGTEEE----HHHHHHHHHHHHHHHHHHHHT---PPP----EEEEEETTEEEEEEE---SEEEEEEE--TT-SS-EEEEEEEETTEEEEEEEES--HHHHHHHHHHHHH--B-S-HHHHHHTHHHHHHH-